Protein AF-W2QH63-F1 (afdb_monomer)

Organism: Phytophthora nicotianae (strain INRA-310) (NCBI:txid761204)

Mean predicted aligned error: 14.18 Å

Sequence (425 aa):
MLLPLRHLMSFSVRSFEAPLAVEQVSVCLSSRFNRHVHPDPSIEQQKAKNWEELKRQTPRLFNATKFRLHGLVEDHRSSSLQMNWGLTDYASYLGTCCSSLAPQLLEDGEKLHSDRFAFLSRKVGVAAVLETKDGHVALIKRSKSVGLYQDLYDTPGGHPEPSNIHLTEDNMQTLEDKGNELKRTQLEDAAKQEFFQSIVNEVHEEVNLAPQQQQPPMLMGVVLQTDSCTPSFSFHIKTECSARELRDLYRAGPSDNIGLVTYQLEHGSIRMEKNAAFVEEIYKAVKASQEFRNFFQGKKVVIVLDNAPAHRQTEDRVTEHEDMELLRLGPYSPMCNPIEGCFSVLKANIKRHLAIYREEICDRSRQLDNNGDVMTLAGRQMRVLERAAKAEMKCMTSVLVSRMELHCSKAVNAAAEGIAMVYGK

Solvent-accessible surface area (backbone atoms only — not comparable to full-atom values): 23540 Å² total; per-residue (Å²): 102,70,53,58,69,77,59,66,69,38,66,48,77,49,72,50,99,58,67,34,48,72,89,34,48,46,41,46,74,38,54,86,33,30,53,48,80,65,90,57,63,68,59,56,52,49,26,50,52,45,45,55,52,48,32,72,78,36,78,84,61,75,78,48,65,26,36,8,59,61,49,77,47,75,40,82,89,77,61,31,38,40,36,34,29,16,53,36,34,50,54,46,27,48,37,21,48,41,18,74,52,30,70,58,40,34,54,48,11,36,75,75,67,75,31,45,57,39,49,35,25,25,42,46,30,34,32,34,52,37,32,25,65,74,77,44,72,58,70,43,76,39,52,80,87,49,97,68,70,51,71,36,78,41,52,40,47,50,61,43,49,38,69,82,70,72,55,46,73,74,59,38,66,49,38,84,42,92,89,26,59,67,60,35,54,53,50,22,50,43,51,43,49,40,54,62,48,38,47,48,48,30,36,22,75,72,38,34,44,56,65,92,54,45,46,81,61,26,40,38,32,35,38,24,37,29,97,56,47,30,36,32,34,33,26,41,27,44,26,84,43,37,68,66,55,44,53,52,31,40,71,68,43,57,85,82,46,82,55,89,73,84,86,83,89,76,88,79,82,78,43,40,71,57,44,19,53,48,52,53,50,51,52,53,52,49,68,66,31,67,64,37,59,75,76,43,68,94,56,68,49,74,47,79,38,67,83,50,81,35,51,53,68,34,82,82,61,38,85,89,50,100,50,52,46,83,44,74,54,66,85,94,45,63,59,55,36,34,64,55,55,49,48,52,55,47,51,52,47,31,53,54,49,48,60,74,45,42,66,71,64,65,56,79,73,93,47,62,45,100,85,68,45,79,54,50,71,67,59,52,47,46,52,56,49,50,50,29,50,64,69,39,50,77,69,69,37,33,62,51,49,52,55,24,42,65,55,14,49,57,45,46,51,32,54,75,71,71,46,92,81,84,81,89,130

Structure (mmCIF, N/CA/C/O backbone):
data_AF-W2QH63-F1
#
_entry.id   AF-W2QH63-F1
#
loop_
_atom_site.group_PDB
_atom_site.id
_atom_site.type_symbol
_atom_site.label_atom_id
_atom_site.label_alt_id
_atom_site.label_comp_id
_atom_site.label_asym_id
_atom_site.label_entity_id
_atom_site.lab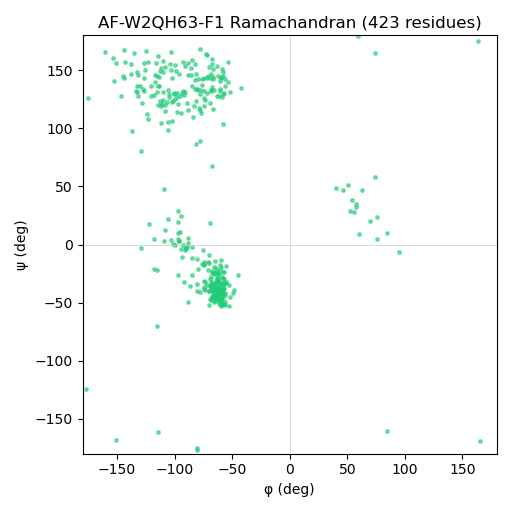el_seq_id
_atom_site.pdbx_PDB_ins_code
_atom_site.Cartn_x
_atom_site.Cartn_y
_atom_site.Cartn_z
_atom_site.occupancy
_atom_site.B_iso_or_equiv
_atom_site.auth_seq_id
_atom_site.auth_comp_id
_atom_site.auth_asym_id
_atom_site.auth_atom_id
_atom_site.pdbx_PDB_model_num
ATOM 1 N N . MET A 1 1 ? -8.037 1.849 -22.711 1.00 57.31 1 MET A N 1
ATOM 2 C CA . MET A 1 1 ? -9.203 1.411 -21.906 1.00 57.31 1 MET A CA 1
ATOM 3 C C . MET A 1 1 ? -8.758 0.215 -21.065 1.00 57.31 1 MET A C 1
ATOM 5 O O . MET A 1 1 ? -8.019 -0.609 -21.597 1.00 57.31 1 MET A O 1
ATOM 9 N N . LEU A 1 2 ? -9.095 0.166 -19.768 1.00 64.88 2 LEU A N 1
ATOM 10 C CA . LEU A 1 2 ? -8.706 -0.950 -18.889 1.00 64.88 2 LEU A CA 1
ATOM 11 C C . LEU A 1 2 ? -9.409 -2.250 -19.311 1.00 64.88 2 LEU A C 1
ATOM 13 O O . LEU A 1 2 ? -10.512 -2.209 -19.861 1.00 64.88 2 LEU A O 1
ATOM 17 N N . LEU A 1 3 ? -8.769 -3.393 -19.058 1.00 61.03 3 LEU A N 1
ATOM 18 C CA . LEU A 1 3 ? -9.342 -4.708 -19.338 1.00 61.03 3 LEU A CA 1
ATOM 19 C C . LEU A 1 3 ? -10.654 -4.920 -18.554 1.00 61.03 3 LEU A C 1
ATOM 21 O O . LEU A 1 3 ? -10.755 -4.512 -17.395 1.00 61.03 3 LEU A O 1
ATOM 25 N N . PRO A 1 4 ? -11.661 -5.594 -19.144 1.00 63.75 4 PRO A N 1
ATOM 26 C CA . PRO A 1 4 ? -12.870 -5.978 -18.422 1.00 63.75 4 PRO A CA 1
ATOM 27 C C . PRO A 1 4 ? -12.532 -6.854 -17.209 1.00 63.75 4 PRO A C 1
ATOM 29 O O . PRO A 1 4 ? -11.658 -7.715 -17.311 1.00 63.75 4 PRO A O 1
ATOM 32 N N . LEU A 1 5 ? -13.285 -6.719 -16.110 1.00 60.56 5 LEU A N 1
ATOM 33 C CA . LEU A 1 5 ? -13.032 -7.422 -14.839 1.00 60.56 5 LEU A CA 1
ATOM 34 C C . LEU A 1 5 ? -12.799 -8.934 -15.012 1.00 60.56 5 LEU A C 1
ATOM 36 O O . LEU A 1 5 ? -11.893 -9.484 -14.402 1.00 60.56 5 LEU A O 1
ATOM 40 N N . ARG A 1 6 ? -13.545 -9.595 -15.909 1.00 56.44 6 ARG A N 1
ATOM 41 C CA . ARG A 1 6 ? -13.381 -11.030 -16.215 1.00 56.44 6 ARG A CA 1
ATOM 42 C C . ARG A 1 6 ? -11.974 -11.420 -16.692 1.00 56.44 6 ARG A C 1
ATOM 44 O O . ARG A 1 6 ? -11.531 -12.517 -16.394 1.00 56.44 6 ARG A O 1
ATOM 51 N N . HIS A 1 7 ? -11.287 -10.540 -17.423 1.00 61.72 7 HIS A N 1
ATOM 52 C CA . HIS A 1 7 ? -9.925 -10.786 -17.913 1.00 61.72 7 HIS A CA 1
ATOM 53 C C . HIS A 1 7 ? -8.873 -10.427 -16.866 1.00 61.72 7 HIS A C 1
ATOM 55 O O . HIS A 1 7 ? -7.797 -11.003 -16.865 1.00 61.72 7 HIS A O 1
ATOM 61 N N . LEU A 1 8 ? -9.192 -9.507 -15.953 1.00 69.75 8 LEU A N 1
ATOM 62 C CA . LEU A 1 8 ? -8.334 -9.192 -14.812 1.00 69.75 8 LEU A CA 1
ATOM 63 C C . LEU A 1 8 ? -8.364 -10.287 -13.726 1.00 69.75 8 LEU A C 1
ATOM 65 O O . LEU A 1 8 ? -7.507 -10.303 -12.852 1.00 69.75 8 LEU A O 1
ATOM 69 N N . MET A 1 9 ? -9.344 -11.195 -13.777 1.00 74.44 9 MET A N 1
ATOM 70 C CA . MET A 1 9 ? -9.514 -12.309 -12.835 1.00 74.44 9 MET A CA 1
ATOM 71 C C . MET A 1 9 ? -8.806 -13.605 -13.259 1.00 74.44 9 MET A C 1
ATOM 73 O O . MET A 1 9 ? -8.849 -14.573 -12.504 1.00 74.44 9 MET A O 1
ATOM 77 N N . SER A 1 10 ? -8.191 -13.680 -14.448 1.00 84.94 10 SER A N 1
ATOM 78 C CA . SER A 1 10 ? -7.403 -14.863 -14.813 1.00 84.94 10 SER A CA 1
ATOM 79 C C . SER A 1 10 ? -6.053 -14.843 -14.101 1.00 84.94 10 SER A C 1
ATOM 81 O O . SER A 1 10 ? -5.447 -13.787 -13.916 1.00 84.94 10 SER A O 1
ATOM 83 N N . PHE A 1 11 ? -5.575 -16.012 -13.685 1.00 90.81 11 PHE A N 1
ATOM 84 C CA . PHE A 1 11 ? -4.272 -16.157 -13.050 1.00 90.81 11 PHE A CA 1
ATOM 85 C C . PHE A 1 11 ? -3.713 -17.563 -13.263 1.00 90.81 11 PHE A C 1
ATOM 87 O O . PHE A 1 11 ? -4.452 -18.511 -13.531 1.00 90.81 11 PHE A O 1
ATOM 94 N N . SER A 1 12 ? -2.403 -17.695 -13.097 1.00 93.81 12 SER A N 1
ATOM 95 C CA . SER A 1 12 ? -1.728 -18.972 -12.882 1.00 93.81 12 SER A CA 1
ATOM 96 C C . SER A 1 12 ? -0.945 -18.926 -11.573 1.00 93.81 12 SER A C 1
ATOM 98 O O . SER A 1 12 ? -0.628 -17.852 -11.060 1.00 93.81 12 SER A O 1
ATOM 100 N N . VAL A 1 13 ? -0.669 -20.092 -10.997 1.00 94.12 13 VAL A N 1
ATOM 101 C CA . VAL A 1 13 ? 0.079 -20.214 -9.742 1.00 94.12 13 VAL A CA 1
ATOM 102 C C . VAL A 1 13 ? 1.353 -20.991 -10.022 1.00 94.12 13 VAL A C 1
ATOM 104 O O . VAL A 1 13 ? 1.304 -22.075 -10.602 1.00 94.12 13 VAL A O 1
ATOM 107 N N . ARG A 1 14 ? 2.487 -20.440 -9.594 1.00 93.94 14 ARG A N 1
ATOM 108 C CA . ARG A 1 14 ? 3.767 -21.143 -9.522 1.00 93.94 14 ARG A CA 1
ATOM 109 C C . ARG A 1 14 ? 4.118 -21.317 -8.050 1.00 93.94 14 ARG A C 1
ATOM 111 O O . ARG A 1 14 ? 4.493 -20.351 -7.390 1.00 93.94 14 ARG A O 1
ATOM 118 N N . SER A 1 15 ? 3.949 -22.533 -7.547 1.00 92.06 15 SER A N 1
ATOM 119 C CA . SER A 1 15 ? 4.375 -22.919 -6.200 1.00 92.06 15 SER A CA 1
ATOM 120 C C . SER A 1 15 ? 5.860 -23.259 -6.200 1.00 92.06 15 SER A C 1
ATOM 122 O O . SER A 1 15 ? 6.338 -23.878 -7.150 1.00 92.06 15 SER A O 1
ATOM 124 N N . PHE A 1 16 ? 6.565 -22.877 -5.139 1.00 91.88 16 PHE A N 1
ATOM 125 C CA . PHE A 1 16 ? 7.923 -23.357 -4.892 1.00 91.88 16 PHE A CA 1
ATOM 126 C C . PHE A 1 16 ? 7.871 -24.736 -4.222 1.00 91.88 16 PHE A C 1
ATOM 128 O O . PHE A 1 16 ? 6.871 -25.085 -3.592 1.00 91.88 16 PHE A O 1
ATOM 135 N N . GLU A 1 17 ? 8.927 -25.539 -4.379 1.00 86.75 17 GLU A N 1
ATOM 136 C CA . GLU A 1 17 ? 8.980 -26.913 -3.843 1.00 86.75 17 GLU A CA 1
ATOM 137 C C . GLU A 1 17 ? 8.809 -26.959 -2.319 1.00 86.75 17 GLU A C 1
ATOM 139 O O . GLU A 1 17 ? 8.189 -27.877 -1.782 1.00 86.75 17 GLU A O 1
ATOM 144 N N . ALA A 1 18 ? 9.329 -25.943 -1.633 1.00 90.81 18 ALA A N 1
ATOM 145 C CA . ALA A 1 18 ? 9.141 -25.707 -0.214 1.00 90.81 18 ALA A CA 1
ATOM 146 C C . ALA A 1 18 ? 9.033 -24.196 0.057 1.00 90.81 18 ALA A C 1
ATOM 148 O O . ALA A 1 18 ? 9.535 -23.399 -0.742 1.00 90.81 18 ALA A O 1
ATOM 149 N N . PRO A 1 19 ? 8.412 -23.783 1.177 1.00 95.50 19 PRO A N 1
ATOM 150 C CA . PRO A 1 19 ? 8.409 -22.384 1.585 1.00 95.50 19 PRO A CA 1
ATOM 151 C C . PRO A 1 19 ? 9.841 -21.887 1.824 1.00 95.50 19 PRO A C 1
ATOM 153 O O . PRO A 1 19 ? 10.612 -22.550 2.519 1.00 95.50 19 PRO A O 1
ATOM 156 N N . LEU A 1 20 ? 10.189 -20.725 1.272 1.00 97.62 20 LEU A N 1
ATOM 157 C CA . LEU A 1 20 ? 11.535 -20.154 1.346 1.00 97.62 20 LEU A CA 1
ATOM 158 C C . LEU A 1 20 ? 11.611 -19.059 2.416 1.00 97.62 20 LEU A C 1
ATOM 160 O O . LEU A 1 20 ? 10.785 -18.143 2.433 1.00 97.62 20 LEU A O 1
ATOM 164 N N . ALA A 1 21 ? 12.614 -19.140 3.289 1.00 97.56 21 ALA A N 1
ATOM 165 C CA . ALA A 1 21 ? 12.958 -18.064 4.216 1.00 97.56 21 ALA A CA 1
ATOM 166 C C . ALA A 1 21 ? 13.748 -16.948 3.506 1.00 97.56 21 ALA A C 1
ATOM 168 O O . ALA A 1 21 ? 14.223 -17.121 2.380 1.00 97.56 21 ALA A O 1
ATOM 169 N N . VAL A 1 22 ? 13.922 -15.804 4.172 1.00 97.06 22 VAL A N 1
ATOM 170 C CA . VAL A 1 22 ? 14.623 -14.639 3.602 1.00 97.06 22 VAL A CA 1
ATOM 171 C C . VAL A 1 22 ? 16.062 -14.960 3.188 1.00 97.06 22 VAL A C 1
ATOM 173 O O . VAL A 1 22 ? 16.545 -14.446 2.185 1.00 97.06 22 VAL A O 1
ATOM 176 N N . GLU A 1 23 ? 16.745 -15.858 3.895 1.00 96.88 23 GLU A N 1
ATOM 177 C CA . GLU A 1 23 ? 18.127 -16.262 3.611 1.00 96.88 23 GLU A CA 1
ATOM 178 C C . GLU A 1 23 ? 18.255 -17.103 2.334 1.00 96.88 23 GLU A C 1
ATOM 180 O O . GLU A 1 23 ? 19.333 -17.173 1.746 1.00 96.88 23 GLU A O 1
ATOM 185 N N . GLN A 1 24 ? 17.161 -17.732 1.898 1.00 97.56 24 GLN A N 1
ATOM 186 C CA . GLN A 1 24 ? 17.102 -18.560 0.691 1.00 97.56 24 GLN A CA 1
ATOM 187 C C . GLN A 1 24 ? 16.742 -17.749 -0.557 1.00 97.56 24 GLN A C 1
ATOM 189 O O . GLN A 1 24 ? 16.684 -18.300 -1.656 1.00 97.56 24 GLN A O 1
ATOM 194 N N . VAL A 1 25 ? 16.483 -16.450 -0.408 1.00 98.12 25 VAL A N 1
ATOM 195 C CA . VAL A 1 25 ? 16.089 -15.571 -1.505 1.00 98.12 25 VAL A CA 1
ATOM 196 C C . VAL A 1 25 ? 17.175 -14.531 -1.751 1.00 98.12 25 VAL A C 1
ATOM 198 O O . VAL A 1 25 ? 17.704 -13.924 -0.824 1.00 98.12 25 VAL A O 1
ATOM 201 N N . SER A 1 26 ? 17.499 -14.288 -3.015 1.00 98.19 26 SER A N 1
ATOM 202 C CA . SER A 1 26 ? 18.376 -13.200 -3.442 1.00 98.19 26 SER A CA 1
ATOM 203 C C . SER A 1 26 ? 17.682 -12.332 -4.488 1.00 98.19 26 SER A C 1
ATOM 205 O O . SER A 1 26 ? 16.827 -12.790 -5.249 1.00 98.19 26 SER A O 1
ATOM 207 N N . VAL A 1 27 ? 18.040 -11.051 -4.518 1.00 98.56 27 VAL A N 1
ATOM 208 C CA . VAL A 1 27 ? 17.563 -10.097 -5.521 1.00 98.56 27 VAL A CA 1
ATOM 209 C C . VAL A 1 27 ? 18.759 -9.641 -6.340 1.00 98.56 27 VAL A C 1
ATOM 211 O O . VAL A 1 27 ? 19.775 -9.262 -5.773 1.00 98.56 27 VAL A O 1
ATOM 214 N N . CYS A 1 28 ? 18.638 -9.674 -7.664 1.00 98.31 28 CYS A N 1
ATOM 215 C CA . CYS A 1 28 ? 19.602 -9.072 -8.575 1.00 98.31 28 CYS A CA 1
ATOM 216 C C . CYS A 1 28 ? 18.983 -7.822 -9.201 1.00 98.31 28 CYS A C 1
ATOM 218 O O . CYS A 1 28 ? 17.948 -7.913 -9.867 1.00 98.31 28 CYS A O 1
ATOM 220 N N . LEU A 1 29 ? 19.606 -6.664 -8.984 1.00 98.31 29 LEU A N 1
ATOM 221 C CA . LEU A 1 29 ? 19.121 -5.377 -9.479 1.00 98.31 29 LEU A CA 1
ATOM 222 C C . LEU A 1 29 ? 19.889 -4.958 -10.731 1.00 98.31 29 LEU A C 1
ATOM 224 O O . LEU A 1 29 ? 21.117 -4.898 -10.734 1.00 98.31 29 LEU A O 1
ATOM 228 N N . SER A 1 30 ? 19.163 -4.600 -11.788 1.00 97.56 30 SER A N 1
ATOM 229 C CA . SER A 1 30 ? 19.766 -4.044 -13.001 1.00 97.56 30 SER A CA 1
ATOM 230 C C . SER A 1 30 ? 18.794 -3.134 -13.738 1.00 97.56 30 SER A C 1
ATOM 232 O O . SER A 1 30 ? 17.620 -3.465 -13.897 1.00 97.56 30 SER A O 1
ATOM 234 N N . SER A 1 31 ? 19.295 -2.026 -14.284 1.00 96.50 31 SER A N 1
ATOM 235 C CA . SER A 1 31 ? 18.529 -1.178 -15.208 1.00 96.50 31 SER A CA 1
ATOM 236 C C . SER A 1 31 ? 18.148 -1.922 -16.495 1.00 96.50 31 SER A C 1
ATOM 238 O O . SER A 1 31 ? 17.130 -1.609 -17.111 1.00 96.50 31 SER A O 1
ATOM 240 N N . ARG A 1 32 ? 18.899 -2.970 -16.871 1.00 95.81 32 ARG A N 1
ATOM 241 C CA . ARG A 1 32 ? 18.575 -3.862 -18.001 1.00 95.81 32 ARG A CA 1
ATOM 242 C C . ARG A 1 32 ? 17.303 -4.675 -17.767 1.00 95.81 32 ARG A C 1
ATOM 244 O O . ARG A 1 32 ? 16.704 -5.164 -18.715 1.00 95.81 32 ARG A O 1
ATOM 251 N N . PHE A 1 33 ? 16.881 -4.804 -16.511 1.00 97.50 33 PHE A N 1
ATOM 252 C CA . PHE A 1 33 ? 15.634 -5.454 -16.122 1.00 97.50 33 PHE A CA 1
ATOM 253 C C . PHE A 1 33 ? 14.447 -4.480 -16.105 1.00 97.50 33 PHE A C 1
ATOM 255 O O . PHE A 1 33 ? 13.346 -4.868 -15.706 1.00 97.50 33 PHE A O 1
ATOM 262 N N . ASN A 1 34 ? 14.621 -3.227 -16.536 1.00 97.50 34 ASN A N 1
ATOM 263 C CA . ASN A 1 34 ? 13.514 -2.290 -16.710 1.00 97.50 34 ASN A CA 1
ATOM 264 C C . ASN A 1 34 ? 12.666 -2.666 -17.932 1.00 97.50 34 ASN A C 1
ATOM 266 O O . ASN A 1 34 ? 13.049 -3.457 -18.792 1.00 97.50 34 ASN A O 1
ATOM 270 N N . ARG A 1 35 ? 11.466 -2.093 -18.000 1.00 96.75 35 ARG A N 1
ATOM 271 C CA . ARG A 1 35 ? 10.595 -2.224 -19.170 1.00 96.75 35 ARG A CA 1
ATOM 272 C C . ARG A 1 35 ? 11.209 -1.473 -20.355 1.00 96.75 35 ARG A C 1
ATOM 274 O O . ARG A 1 35 ? 11.546 -0.298 -20.219 1.00 96.75 35 ARG A O 1
ATOM 281 N N . HIS A 1 36 ? 11.251 -2.099 -21.525 1.00 97.12 36 HIS A N 1
ATOM 282 C CA . HIS A 1 36 ? 11.633 -1.428 -22.764 1.00 97.12 36 HIS A CA 1
ATOM 283 C C . HIS A 1 36 ? 10.545 -0.446 -23.220 1.00 97.12 36 HIS A C 1
ATOM 285 O O . HIS A 1 36 ? 9.345 -0.684 -23.051 1.00 97.12 36 HIS A O 1
ATOM 291 N N . VAL A 1 37 ? 10.967 0.667 -23.818 1.00 96.25 37 VAL A N 1
ATOM 292 C CA . VAL A 1 37 ? 10.066 1.578 -24.532 1.00 96.25 37 VAL A CA 1
ATOM 293 C C . VAL A 1 37 ? 9.690 0.926 -25.857 1.00 96.25 37 VAL A C 1
ATOM 295 O O . VAL A 1 37 ? 10.562 0.428 -26.568 1.00 96.25 37 VAL A O 1
ATOM 298 N N . HIS A 1 38 ? 8.399 0.909 -26.183 1.00 97.00 38 HIS A N 1
ATOM 299 C CA . HIS A 1 38 ? 7.949 0.309 -27.434 1.00 97.00 38 HIS A CA 1
ATOM 300 C C . HIS A 1 38 ? 8.445 1.128 -28.647 1.00 97.00 38 HIS A C 1
ATOM 302 O O . HIS A 1 38 ? 8.341 2.357 -28.612 1.00 97.00 38 HIS A O 1
ATOM 308 N N . PRO A 1 39 ? 8.961 0.498 -29.723 1.00 96.62 39 PRO A N 1
ATOM 309 C CA . PRO A 1 39 ? 9.510 1.227 -30.871 1.00 96.62 39 PRO A CA 1
ATOM 310 C C . PRO A 1 39 ? 8.453 1.983 -31.684 1.00 96.62 39 PRO A C 1
ATOM 312 O O . PRO A 1 39 ? 8.779 3.003 -32.283 1.00 96.62 39 PRO A O 1
ATOM 315 N N . ASP A 1 40 ? 7.197 1.520 -31.696 1.00 96.00 40 ASP A N 1
ATOM 316 C CA . ASP A 1 40 ? 6.067 2.313 -32.202 1.00 96.00 40 ASP A CA 1
ATOM 317 C C . ASP A 1 40 ? 5.651 3.373 -31.158 1.00 96.00 40 ASP A C 1
ATOM 319 O O . ASP A 1 40 ? 5.102 3.004 -30.110 1.00 96.00 40 ASP A O 1
ATOM 323 N N . PRO A 1 41 ? 5.836 4.683 -31.435 1.00 95.44 41 PRO A N 1
ATOM 324 C CA . PRO A 1 41 ? 5.481 5.754 -30.506 1.00 95.44 41 PRO A CA 1
ATOM 325 C C . PRO A 1 41 ? 3.982 5.824 -30.193 1.00 95.44 41 PRO A C 1
ATOM 327 O O . PRO A 1 41 ? 3.600 6.375 -29.157 1.00 95.44 41 PRO A O 1
ATOM 330 N N . SER A 1 42 ? 3.121 5.286 -31.064 1.00 94.81 42 SER A N 1
ATOM 331 C CA . SER A 1 42 ? 1.668 5.300 -30.873 1.00 94.81 42 SER A CA 1
ATOM 332 C C . SER A 1 42 ? 1.251 4.543 -29.605 1.00 94.81 42 SER A C 1
ATOM 334 O O . SER A 1 42 ? 0.342 4.976 -28.890 1.00 94.81 42 SER A O 1
ATOM 336 N N . ILE A 1 43 ? 1.984 3.479 -29.260 1.00 93.62 43 ILE A N 1
ATOM 337 C CA . ILE A 1 43 ? 1.769 2.654 -28.068 1.00 93.62 43 ILE A CA 1
ATOM 338 C C . ILE A 1 43 ? 2.030 3.455 -26.789 1.00 93.62 43 ILE A C 1
ATOM 340 O O . ILE A 1 43 ? 1.187 3.492 -25.888 1.00 93.62 43 ILE A O 1
ATOM 344 N N . GLU A 1 44 ? 3.164 4.1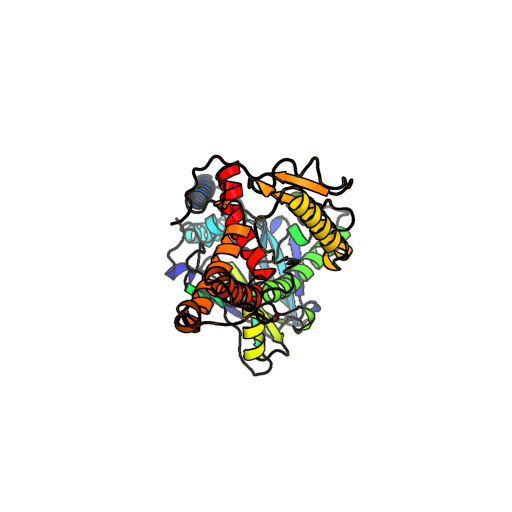53 -26.709 1.00 94.50 44 GLU A N 1
ATOM 345 C CA . GLU A 1 44 ? 3.517 4.962 -25.535 1.00 94.50 44 GLU A CA 1
ATOM 346 C C . GLU A 1 44 ? 2.611 6.195 -25.405 1.00 94.50 44 GLU A C 1
ATOM 348 O O . GLU A 1 44 ? 2.196 6.554 -24.299 1.00 94.50 44 GLU A O 1
ATOM 353 N N . GLN A 1 45 ? 2.208 6.797 -26.528 1.00 94.19 45 GLN A N 1
ATOM 354 C CA . GLN A 1 45 ? 1.204 7.862 -26.534 1.00 94.19 45 GLN A CA 1
ATOM 355 C C . GLN A 1 45 ? -0.152 7.361 -26.028 1.00 94.19 45 GLN A C 1
ATOM 357 O O . GLN A 1 45 ? -0.809 8.047 -25.243 1.00 94.19 45 GLN A O 1
ATOM 362 N N . GLN A 1 46 ? -0.583 6.166 -26.437 1.00 91.88 46 GLN A N 1
ATOM 363 C CA . GLN A 1 46 ? -1.831 5.575 -25.961 1.00 91.88 46 GLN A CA 1
ATOM 364 C C . GLN A 1 46 ? -1.767 5.248 -24.463 1.00 91.88 46 GLN A C 1
ATOM 366 O O . GLN A 1 46 ? -2.742 5.482 -23.743 1.00 91.88 46 GLN A O 1
ATOM 371 N N . LYS A 1 47 ? -0.617 4.768 -23.975 1.00 91.38 47 LYS A N 1
ATOM 372 C CA . LYS A 1 47 ? -0.343 4.562 -22.546 1.00 91.38 47 LYS A CA 1
ATOM 373 C C . LYS A 1 47 ? -0.508 5.866 -21.758 1.00 91.38 47 LYS A C 1
ATOM 375 O O . LYS A 1 47 ? -1.266 5.898 -20.789 1.00 91.38 47 LYS A O 1
ATOM 380 N N . ALA A 1 48 ? 0.129 6.948 -22.212 1.00 92.19 48 ALA A N 1
ATOM 381 C CA . ALA A 1 48 ? 0.033 8.266 -21.584 1.00 92.19 48 ALA A CA 1
ATOM 382 C C . ALA A 1 48 ? -1.407 8.810 -21.602 1.00 92.19 48 ALA A C 1
ATOM 384 O O . ALA A 1 48 ? -1.915 9.253 -20.574 1.00 92.19 48 ALA A O 1
ATOM 385 N N . LYS A 1 49 ? -2.116 8.694 -22.734 1.00 91.25 49 LYS A N 1
ATOM 386 C CA . LYS A 1 49 ? -3.531 9.094 -22.844 1.00 91.25 49 LYS A CA 1
ATOM 387 C C . LYS A 1 49 ? -4.431 8.333 -21.868 1.00 91.25 49 LYS A C 1
ATOM 389 O O . LYS A 1 49 ? -5.288 8.949 -21.239 1.00 91.25 49 LYS A O 1
ATOM 394 N N . ASN A 1 50 ? -4.235 7.018 -21.721 1.00 87.69 50 ASN A N 1
ATOM 395 C CA . ASN A 1 50 ? -4.995 6.203 -20.768 1.00 87.69 50 ASN A CA 1
ATOM 396 C C . ASN A 1 50 ? -4.770 6.676 -19.322 1.00 87.69 50 ASN A C 1
ATOM 398 O O . ASN A 1 50 ? -5.721 6.741 -18.547 1.00 87.69 50 ASN A O 1
ATOM 402 N N . TRP A 1 51 ? -3.530 7.017 -18.967 1.00 88.56 51 TRP A N 1
ATOM 403 C CA . TRP A 1 51 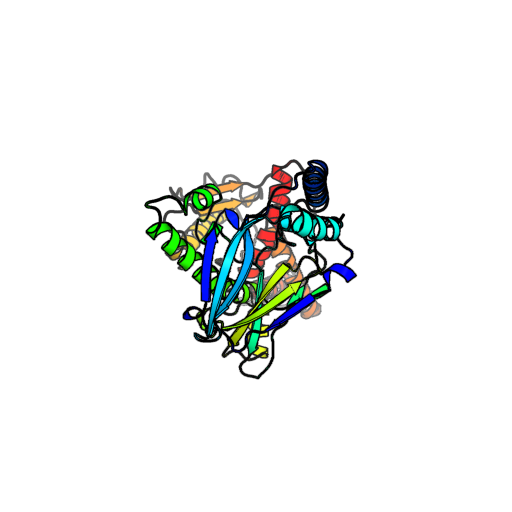? -3.185 7.528 -17.641 1.00 88.56 51 TRP A CA 1
ATOM 404 C C . TRP A 1 51 ? -3.817 8.895 -17.353 1.00 88.56 51 TRP A C 1
ATOM 406 O O . TRP A 1 51 ? -4.411 9.081 -16.292 1.00 88.56 51 TRP A O 1
ATOM 416 N N . GLU A 1 52 ? -3.766 9.829 -18.306 1.00 90.25 52 GLU A N 1
ATOM 417 C CA . GLU A 1 52 ? -4.414 11.138 -18.147 1.00 90.25 52 GLU A CA 1
ATOM 418 C C . GLU A 1 52 ? -5.942 11.027 -18.032 1.00 90.25 52 GLU A C 1
ATOM 420 O O . GLU A 1 52 ? -6.560 11.755 -17.257 1.00 90.25 52 GLU A O 1
ATOM 425 N N . GLU A 1 53 ? -6.567 10.098 -18.761 1.00 88.00 53 GLU A N 1
ATOM 426 C CA . GLU A 1 53 ? -8.002 9.823 -18.622 1.00 88.00 53 GLU A CA 1
ATOM 427 C C . GLU A 1 53 ? -8.340 9.249 -17.240 1.00 88.00 53 GLU A C 1
ATOM 429 O O . GLU A 1 53 ? -9.274 9.713 -16.590 1.00 88.00 53 GLU A O 1
ATOM 434 N N . LEU A 1 54 ? -7.544 8.299 -16.741 1.00 82.12 54 LEU A N 1
ATOM 435 C CA . LEU A 1 54 ? -7.731 7.732 -15.404 1.00 82.12 54 LEU A CA 1
ATOM 436 C C . LEU A 1 54 ? -7.561 8.776 -14.297 1.00 82.12 54 LEU A C 1
ATOM 438 O O . LEU A 1 54 ? -8.358 8.788 -13.361 1.00 82.12 54 LEU A O 1
ATOM 442 N N . LYS A 1 55 ? -6.583 9.683 -14.418 1.00 81.25 55 LYS A N 1
ATOM 443 C CA . LYS A 1 55 ? -6.421 10.812 -13.490 1.00 81.25 55 LYS A CA 1
ATOM 444 C C . LYS A 1 55 ? -7.624 11.755 -13.499 1.00 81.25 55 LYS A C 1
ATOM 446 O O . LYS A 1 55 ? -8.062 12.172 -12.432 1.00 81.25 55 LYS A O 1
ATOM 451 N N . ARG A 1 56 ? -8.206 12.050 -14.671 1.00 83.69 56 ARG A N 1
ATOM 452 C CA . ARG A 1 56 ? -9.442 12.853 -14.756 1.00 83.69 56 ARG A CA 1
ATOM 453 C C . ARG A 1 56 ? -10.615 12.182 -14.045 1.00 83.69 56 ARG A C 1
ATOM 455 O O . ARG A 1 56 ? -11.369 12.852 -13.349 1.00 83.69 56 ARG A O 1
ATOM 462 N N . GLN A 1 57 ? -10.767 10.870 -14.215 1.00 80.62 57 GLN A N 1
ATOM 463 C CA . GLN A 1 57 ? -11.851 10.105 -13.590 1.00 80.62 57 GLN A CA 1
ATOM 464 C C . GLN A 1 57 ? -11.622 9.875 -12.090 1.00 80.62 57 GLN A C 1
ATOM 466 O O . GLN A 1 57 ? -12.576 9.797 -11.318 1.00 80.62 57 GLN A O 1
ATOM 471 N N . THR A 1 58 ? -10.360 9.772 -11.672 1.00 70.56 58 THR A N 1
ATOM 472 C CA . THR A 1 58 ? -9.949 9.501 -10.291 1.00 70.56 58 THR A CA 1
ATOM 473 C C . THR A 1 58 ? -8.907 10.534 -9.842 1.00 70.56 58 THR A C 1
ATOM 475 O O . THR A 1 58 ? -7.719 10.221 -9.814 1.00 70.56 58 THR A O 1
ATOM 478 N N . PRO A 1 59 ? -9.310 11.752 -9.426 1.00 70.81 59 PRO A N 1
ATOM 479 C CA . PRO A 1 59 ? -8.373 12.841 -9.106 1.00 70.81 59 PRO A CA 1
ATOM 480 C C . PRO A 1 59 ? -7.379 12.550 -7.970 1.00 70.81 59 PRO A C 1
ATOM 482 O O . PRO A 1 59 ? -6.370 13.228 -7.843 1.00 70.81 59 PRO A O 1
ATOM 485 N N . ARG A 1 60 ? -7.643 11.531 -7.137 1.00 65.44 60 ARG A N 1
ATOM 486 C CA . ARG A 1 60 ? -6.729 11.083 -6.065 1.00 65.44 60 ARG A CA 1
ATOM 487 C C . ARG A 1 60 ? -5.651 10.105 -6.543 1.00 65.44 60 ARG A C 1
ATOM 489 O O . ARG A 1 60 ? -4.860 9.634 -5.733 1.00 65.44 60 ARG A O 1
ATOM 496 N N . LEU A 1 61 ? -5.671 9.727 -7.818 1.00 69.25 61 LEU A N 1
ATOM 497 C CA . LEU A 1 61 ? -4.721 8.794 -8.403 1.00 69.25 61 LEU A CA 1
ATOM 498 C C . LEU A 1 61 ? -3.372 9.491 -8.597 1.00 69.25 61 LEU A C 1
ATOM 500 O O . LEU A 1 61 ? -3.272 10.445 -9.365 1.00 69.25 61 LEU A O 1
ATOM 504 N N . PHE A 1 62 ? -2.329 8.987 -7.946 1.00 76.62 62 PHE A N 1
ATOM 505 C CA . PHE A 1 62 ? -0.956 9.445 -8.142 1.00 76.62 62 PHE A CA 1
ATOM 506 C C . PHE A 1 62 ? -0.091 8.318 -8.713 1.00 76.62 62 PHE A C 1
ATOM 508 O O . PHE A 1 62 ? -0.425 7.137 -8.595 1.00 76.62 62 PHE A O 1
ATOM 515 N N . ASN A 1 63 ? 0.995 8.688 -9.393 1.00 85.56 63 ASN A N 1
ATOM 516 C CA . ASN A 1 63 ? 1.977 7.716 -9.864 1.00 85.56 63 ASN A CA 1
ATOM 517 C C . ASN A 1 63 ? 2.991 7.439 -8.753 1.00 85.56 63 ASN A C 1
ATOM 519 O O . ASN A 1 63 ? 3.350 8.350 -8.012 1.00 85.56 63 ASN A O 1
ATOM 523 N N . ALA A 1 64 ? 3.481 6.208 -8.684 1.00 83.06 64 ALA A N 1
ATOM 524 C CA . ALA A 1 64 ? 4.528 5.809 -7.755 1.00 83.06 64 ALA A CA 1
ATOM 525 C C . ALA A 1 64 ? 5.444 4.785 -8.424 1.00 83.06 64 ALA A C 1
ATOM 527 O O . ALA A 1 64 ? 4.969 3.930 -9.183 1.00 83.06 64 ALA A O 1
ATOM 528 N N . THR A 1 65 ? 6.738 4.871 -8.127 1.00 91.62 65 THR A N 1
ATOM 529 C CA . THR A 1 65 ? 7.750 3.911 -8.578 1.00 91.62 65 THR A CA 1
ATOM 530 C C . THR A 1 65 ? 7.512 2.556 -7.918 1.00 91.62 65 THR A C 1
ATOM 532 O O . THR A 1 65 ? 7.128 2.481 -6.753 1.00 91.62 65 THR A O 1
ATOM 535 N N . LYS A 1 66 ? 7.726 1.472 -8.663 1.00 96.88 66 LYS A N 1
ATOM 536 C CA . LYS A 1 66 ? 7.563 0.088 -8.205 1.00 96.88 66 LYS A CA 1
ATOM 537 C C . LYS A 1 66 ? 8.713 -0.776 -8.717 1.00 96.88 66 LYS A C 1
ATOM 539 O O . LYS A 1 66 ? 9.303 -0.472 -9.752 1.00 96.88 66 LYS A O 1
ATOM 544 N N . PHE A 1 67 ? 9.003 -1.877 -8.032 1.00 98.50 67 PHE A N 1
ATOM 545 C CA . PHE A 1 67 ? 9.892 -2.906 -8.574 1.00 98.50 67 PHE A CA 1
ATOM 546 C C . PHE A 1 67 ? 9.219 -3.630 -9.743 1.00 98.50 67 PHE A C 1
ATOM 548 O O . PHE A 1 67 ? 8.012 -3.877 -9.709 1.00 98.50 67 PHE A O 1
ATOM 555 N N . ARG A 1 68 ? 9.991 -3.996 -10.766 1.00 98.50 68 ARG A N 1
ATOM 556 C CA . ARG A 1 68 ? 9.570 -4.818 -11.910 1.00 98.50 68 ARG A CA 1
ATOM 557 C C . ARG A 1 68 ? 10.232 -6.181 -11.830 1.00 98.50 68 ARG A C 1
ATOM 559 O O . ARG A 1 68 ? 11.452 -6.248 -11.746 1.00 98.50 68 ARG A O 1
ATOM 566 N N . LEU A 1 69 ? 9.460 -7.255 -11.974 1.00 98.44 69 LEU A N 1
ATOM 567 C CA . LEU A 1 69 ? 10.032 -8.587 -12.145 1.00 98.44 69 LEU A CA 1
ATOM 568 C C . LEU A 1 69 ? 10.414 -8.819 -13.610 1.00 98.44 69 LEU A C 1
ATOM 570 O O . LEU A 1 69 ? 9.542 -8.853 -14.482 1.00 98.44 69 LEU A O 1
ATOM 574 N N . HIS A 1 70 ? 11.698 -9.051 -13.866 1.00 98.12 70 HIS A N 1
ATOM 575 C CA . HIS A 1 70 ? 12.174 -9.532 -15.161 1.00 98.12 70 HIS A CA 1
ATOM 576 C C . HIS A 1 70 ? 12.156 -11.064 -15.222 1.00 98.12 70 HIS A C 1
ATOM 578 O O . HIS A 1 70 ? 11.562 -11.633 -16.136 1.00 98.12 70 HIS A O 1
ATOM 584 N N . GLY A 1 71 ? 12.713 -11.742 -14.213 1.00 96.56 71 GLY A N 1
ATOM 585 C CA . GLY A 1 71 ? 12.808 -13.204 -14.207 1.00 96.56 71 GLY A CA 1
ATOM 586 C C . GLY A 1 71 ? 13.023 -13.815 -12.825 1.00 96.56 71 GLY A C 1
ATOM 587 O O . GLY A 1 71 ? 13.364 -13.119 -11.871 1.00 96.56 71 GLY A O 1
ATOM 588 N N . LEU A 1 72 ? 12.811 -15.129 -12.748 1.00 96.06 72 LEU A N 1
ATOM 589 C CA . LEU A 1 72 ? 13.007 -15.961 -11.559 1.00 96.06 72 LEU A CA 1
ATOM 590 C C . LEU A 1 72 ? 13.912 -17.137 -11.917 1.00 96.06 72 LEU A C 1
ATOM 592 O O . LEU A 1 72 ? 13.645 -17.820 -12.909 1.00 96.06 72 LEU A O 1
ATOM 596 N N . VAL A 1 73 ? 14.928 -17.386 -11.096 1.00 95.56 73 VAL A N 1
ATOM 597 C CA . VAL A 1 73 ? 15.847 -18.520 -11.236 1.00 95.56 73 VAL A CA 1
ATOM 598 C C . VAL A 1 73 ? 15.817 -19.316 -9.936 1.00 95.56 73 VAL A C 1
ATOM 600 O O . VAL A 1 73 ? 16.233 -18.813 -8.897 1.00 95.56 73 VAL A O 1
ATOM 603 N N . GLU A 1 74 ? 15.293 -20.538 -9.995 1.00 92.56 74 GLU A N 1
ATOM 604 C CA . GLU A 1 74 ? 15.280 -21.474 -8.866 1.00 92.56 74 GLU A CA 1
ATOM 605 C C . GLU A 1 74 ? 16.507 -22.386 -8.953 1.00 92.56 74 GLU A C 1
ATOM 607 O O . GLU A 1 74 ? 16.775 -22.975 -10.003 1.00 92.56 74 GLU A O 1
ATOM 612 N N . ASP A 1 75 ? 17.244 -22.512 -7.851 1.00 91.62 75 ASP A N 1
ATOM 613 C CA . ASP A 1 75 ? 18.266 -23.539 -7.684 1.00 91.62 75 ASP A CA 1
ATOM 614 C C . ASP A 1 75 ? 17.755 -24.622 -6.732 1.00 91.62 75 ASP A C 1
ATOM 616 O O . ASP A 1 75 ? 17.844 -24.517 -5.508 1.00 91.62 75 ASP A O 1
ATOM 620 N N . HIS A 1 76 ? 17.261 -25.707 -7.326 1.00 87.31 76 HIS A N 1
ATOM 621 C CA . HIS A 1 76 ? 16.747 -26.878 -6.615 1.00 87.31 76 HIS A CA 1
ATOM 622 C C . HIS A 1 76 ? 17.794 -27.572 -5.729 1.00 87.31 76 HIS A C 1
ATOM 624 O O . HIS A 1 76 ? 17.433 -28.296 -4.806 1.00 87.31 76 HIS A O 1
ATOM 630 N N . ARG A 1 77 ? 19.100 -27.387 -5.982 1.00 85.69 77 ARG A N 1
ATOM 631 C CA . ARG A 1 77 ? 20.151 -28.034 -5.174 1.00 85.69 77 ARG A CA 1
ATOM 632 C C . ARG A 1 77 ? 20.365 -27.322 -3.850 1.00 85.69 77 ARG A C 1
ATOM 634 O O . ARG A 1 77 ? 20.581 -27.980 -2.837 1.00 85.69 77 ARG A O 1
ATOM 641 N N . SER A 1 78 ? 20.342 -25.993 -3.874 1.00 85.94 78 SER A N 1
ATOM 642 C CA . SER A 1 78 ? 20.484 -25.158 -2.680 1.00 85.94 78 SER A CA 1
ATOM 643 C C . SER A 1 78 ? 19.139 -24.751 -2.074 1.00 85.94 78 SER A C 1
ATOM 645 O O . SER A 1 78 ? 19.124 -24.139 -1.010 1.00 85.94 78 SER A O 1
ATOM 647 N N . SER A 1 79 ? 18.022 -25.117 -2.718 1.00 90.25 79 SER A N 1
ATOM 648 C CA . SER A 1 79 ? 16.671 -24.679 -2.358 1.00 90.25 79 SER A CA 1
ATOM 649 C C . SER A 1 79 ? 16.620 -23.154 -2.216 1.00 90.25 79 SER A C 1
ATOM 651 O O . SER A 1 79 ? 16.229 -22.618 -1.178 1.00 90.25 79 SER A O 1
ATOM 653 N N . SER A 1 80 ? 17.124 -22.457 -3.240 1.00 95.12 80 SER A N 1
ATOM 654 C CA . SER A 1 80 ? 17.229 -20.997 -3.259 1.00 95.12 80 SER A CA 1
ATOM 655 C C . SER A 1 80 ? 16.579 -20.387 -4.496 1.00 95.12 80 SER A C 1
ATOM 657 O O . SER A 1 80 ? 16.409 -21.039 -5.530 1.00 95.12 80 SER A O 1
ATOM 659 N N . LEU A 1 81 ? 16.192 -19.118 -4.379 1.00 97.44 81 LEU A N 1
ATOM 660 C CA . LEU A 1 81 ? 15.518 -18.361 -5.425 1.00 97.44 81 LEU A CA 1
ATOM 661 C C . LEU A 1 81 ? 16.242 -17.040 -5.667 1.00 97.44 81 LEU A C 1
ATOM 663 O O . LEU A 1 81 ? 16.313 -16.198 -4.776 1.00 97.44 81 LEU A O 1
ATOM 667 N N . GLN A 1 82 ? 16.685 -16.815 -6.901 1.00 97.94 82 GLN A N 1
ATOM 668 C CA . GLN A 1 82 ? 17.122 -15.500 -7.353 1.00 97.94 82 GLN A CA 1
ATOM 669 C C . GLN A 1 82 ? 16.002 -14.803 -8.128 1.00 97.94 82 GLN A C 1
ATOM 671 O O . GLN A 1 82 ? 15.433 -15.352 -9.078 1.00 97.94 82 GLN A O 1
ATOM 676 N N . MET A 1 83 ? 15.721 -13.557 -7.755 1.00 98.31 83 MET A N 1
ATOM 677 C CA . MET A 1 83 ? 14.750 -12.696 -8.421 1.00 98.31 83 MET A CA 1
ATOM 678 C C . MET A 1 83 ? 15.458 -11.543 -9.131 1.00 98.31 83 MET A C 1
ATOM 680 O O . MET A 1 83 ? 16.148 -10.744 -8.507 1.00 98.31 83 MET A O 1
ATOM 684 N N . ASN A 1 84 ? 15.269 -11.438 -10.445 1.00 98.50 84 ASN A N 1
ATOM 685 C CA . ASN A 1 84 ? 15.896 -10.399 -11.261 1.00 98.50 84 ASN A CA 1
ATOM 686 C C . ASN A 1 84 ? 14.937 -9.217 -11.402 1.00 98.50 84 ASN A C 1
ATOM 688 O O . ASN A 1 84 ? 13.871 -9.359 -12.017 1.00 98.50 84 ASN A O 1
ATOM 692 N N . TRP A 1 85 ? 15.296 -8.074 -10.819 1.00 98.56 85 TRP A N 1
ATOM 693 C CA . TRP A 1 85 ? 14.420 -6.919 -10.656 1.00 98.56 85 TRP A CA 1
ATOM 694 C C . TRP A 1 85 ? 14.950 -5.653 -11.328 1.00 98.56 85 TRP A C 1
ATOM 696 O O . TRP A 1 85 ? 16.118 -5.289 -11.207 1.00 98.56 85 TRP A O 1
ATOM 706 N N . GLY A 1 86 ? 14.040 -4.952 -11.995 1.00 98.25 86 GLY A N 1
ATOM 707 C CA . GLY A 1 86 ? 14.224 -3.576 -12.441 1.00 98.25 86 GLY A CA 1
ATOM 708 C C . GLY A 1 86 ? 13.256 -2.634 -11.731 1.00 98.25 86 GLY A C 1
ATOM 709 O O . GLY A 1 86 ? 12.633 -2.980 -10.723 1.00 98.25 86 GLY A O 1
ATOM 710 N N . LEU A 1 87 ? 13.066 -1.458 -12.313 1.00 98.00 87 LEU A N 1
ATOM 711 C CA . LEU A 1 87 ? 12.086 -0.459 -11.914 1.00 98.00 87 LEU A CA 1
ATOM 712 C C . LEU A 1 87 ? 10.982 -0.303 -12.964 1.00 98.00 87 LEU A C 1
ATOM 714 O O . LEU A 1 87 ? 11.146 -0.527 -14.167 1.00 98.00 87 LEU A O 1
ATOM 718 N N . THR A 1 88 ? 9.815 0.084 -12.473 1.00 97.75 88 THR A N 1
ATOM 719 C CA . THR A 1 88 ? 8.647 0.493 -13.246 1.00 97.75 88 THR A CA 1
ATOM 720 C C . THR A 1 88 ? 7.835 1.487 -12.416 1.00 97.75 88 THR A C 1
ATOM 722 O O . THR A 1 88 ? 8.293 1.972 -11.384 1.00 97.75 88 THR A O 1
ATOM 725 N N . ASP A 1 89 ? 6.620 1.798 -12.847 1.00 94.06 89 ASP A N 1
ATOM 726 C CA . ASP A 1 89 ? 5.705 2.643 -12.103 1.00 94.06 89 ASP A CA 1
ATOM 727 C C . ASP A 1 89 ? 4.253 2.183 -12.262 1.00 94.06 89 ASP A C 1
ATOM 729 O O . ASP A 1 89 ? 3.901 1.332 -13.092 1.00 94.06 89 ASP A O 1
ATOM 733 N N . TYR A 1 90 ? 3.394 2.734 -11.413 1.00 89.25 90 TYR A N 1
ATOM 734 C CA . TYR A 1 90 ? 1.984 2.378 -11.387 1.00 89.25 90 TYR A CA 1
ATOM 735 C C . TYR A 1 90 ? 1.249 2.769 -12.682 1.00 89.25 90 TYR A C 1
ATOM 737 O O . TYR A 1 90 ? 0.410 2.009 -13.177 1.00 89.25 90 TYR A O 1
ATOM 745 N N . ALA A 1 91 ? 1.606 3.908 -13.281 1.00 91.12 91 ALA A N 1
ATOM 746 C CA . ALA A 1 91 ? 1.061 4.347 -14.562 1.00 91.12 91 ALA A CA 1
ATOM 747 C C . ALA A 1 91 ? 1.366 3.347 -15.692 1.00 91.12 91 ALA A C 1
ATOM 749 O O . ALA A 1 91 ? 0.478 2.993 -16.474 1.00 91.12 91 ALA A O 1
ATOM 750 N N . SER A 1 92 ? 2.597 2.833 -15.756 1.00 94.81 92 SER A N 1
ATOM 751 C CA . SER A 1 92 ? 3.007 1.822 -16.731 1.00 94.81 92 SER A CA 1
ATOM 752 C C . SER A 1 92 ? 2.315 0.494 -16.479 1.00 94.81 92 SER A C 1
ATOM 754 O O . SER A 1 92 ? 1.913 -0.149 -17.445 1.00 94.81 92 SER A O 1
ATOM 756 N N . TYR A 1 93 ? 2.109 0.088 -15.225 1.00 94.06 93 TYR A N 1
ATOM 757 C CA . TYR A 1 93 ? 1.318 -1.103 -14.903 1.00 94.06 93 TYR A CA 1
ATOM 758 C C . TYR A 1 93 ? -0.096 -1.030 -15.486 1.00 94.06 93 TYR A C 1
ATOM 760 O O . TYR A 1 93 ? -0.505 -1.929 -16.225 1.00 94.06 93 TYR A O 1
ATOM 768 N N . LEU A 1 94 ? -0.821 0.061 -15.233 1.00 90.31 94 LEU A N 1
ATOM 769 C CA . LEU A 1 94 ? -2.176 0.220 -15.762 1.00 90.31 94 LEU A CA 1
ATOM 770 C C . LEU A 1 94 ? -2.191 0.335 -17.288 1.00 90.31 94 LEU A C 1
ATOM 772 O O . LEU A 1 94 ? -3.056 -0.235 -17.953 1.00 90.31 94 LEU A O 1
ATOM 776 N N . GLY A 1 95 ? -1.231 1.069 -17.847 1.00 92.06 95 GLY A N 1
ATOM 777 C CA . GLY A 1 95 ? -1.152 1.337 -19.276 1.00 92.06 95 GLY A CA 1
ATOM 778 C C . GLY A 1 95 ? -0.636 0.170 -20.124 1.00 92.06 95 GLY A C 1
ATOM 779 O O . GLY A 1 95 ? -0.863 0.174 -21.334 1.00 92.06 95 GLY A O 1
ATOM 780 N N . THR A 1 96 ? 0.001 -0.830 -19.506 1.00 94.62 96 THR A N 1
ATOM 781 C CA . THR A 1 96 ? 0.525 -2.027 -20.184 1.00 94.62 96 THR A CA 1
ATOM 782 C C . THR A 1 96 ? -0.199 -3.290 -19.717 1.00 94.62 96 THR A C 1
ATOM 784 O O . THR A 1 96 ? -1.017 -3.823 -20.458 1.00 94.62 96 THR A O 1
ATOM 787 N N . CYS A 1 97 ? 0.012 -3.728 -18.474 1.00 94.00 97 CYS A N 1
ATOM 788 C CA . CYS A 1 97 ? -0.488 -5.003 -17.961 1.00 94.00 97 CYS A CA 1
ATOM 789 C C . CYS A 1 97 ? -2.017 -5.069 -17.818 1.00 94.00 97 CYS A C 1
ATOM 791 O O . CYS A 1 97 ? -2.605 -6.114 -18.085 1.00 94.00 97 CYS A O 1
ATOM 793 N N . CYS A 1 98 ? -2.667 -3.969 -17.421 1.00 90.38 98 CYS A N 1
ATOM 794 C CA . CYS A 1 98 ? -4.133 -3.892 -17.302 1.00 90.38 98 CYS A CA 1
ATOM 795 C C . CYS A 1 98 ? -4.818 -3.297 -18.540 1.00 90.38 98 CYS A C 1
ATOM 797 O O . CYS A 1 98 ? -6.002 -2.953 -18.488 1.00 90.38 98 CYS A O 1
ATOM 799 N N . SER A 1 99 ? -4.082 -3.121 -19.633 1.00 90.00 99 SER A N 1
ATOM 800 C CA . SER A 1 99 ? -4.543 -2.430 -20.833 1.00 90.00 99 SER A CA 1
ATOM 801 C C . SER A 1 99 ? -4.975 -3.419 -21.907 1.00 90.00 99 SER A C 1
ATOM 803 O O . SER A 1 99 ? -4.452 -4.526 -22.005 1.00 90.00 99 SER A O 1
ATOM 805 N N . SER A 1 100 ? -5.871 -2.983 -22.794 1.00 89.44 100 SER A N 1
ATOM 806 C CA . SER A 1 100 ? -6.188 -3.710 -24.029 1.00 89.44 100 SER A CA 1
ATOM 807 C C . SER A 1 100 ? -4.978 -3.907 -24.954 1.00 89.44 100 SER A C 1
ATOM 809 O O . SER A 1 100 ? -5.058 -4.703 -25.881 1.00 89.44 100 SER A O 1
ATOM 811 N N . LEU A 1 101 ? -3.873 -3.192 -24.713 1.00 91.44 101 LEU A N 1
ATOM 812 C CA . LEU A 1 101 ? -2.608 -3.352 -25.435 1.00 91.44 101 LEU A CA 1
ATOM 813 C C . LEU A 1 101 ? -1.838 -4.619 -25.034 1.00 91.44 101 LEU A C 1
ATOM 815 O O . LEU A 1 101 ? -0.957 -5.033 -25.779 1.00 91.44 101 LEU A O 1
ATOM 819 N N . ALA A 1 102 ? -2.143 -5.242 -23.889 1.00 93.81 102 ALA A N 1
ATOM 820 C CA . ALA A 1 102 ? -1.351 -6.352 -23.356 1.00 93.81 102 ALA A CA 1
ATOM 821 C C . ALA A 1 102 ? -1.097 -7.499 -24.361 1.00 93.81 102 ALA A C 1
ATOM 823 O O . ALA A 1 102 ? 0.060 -7.897 -24.479 1.00 93.81 102 ALA A O 1
ATOM 824 N N . PRO A 1 103 ? -2.089 -7.997 -25.135 1.00 94.31 103 PRO A N 1
ATOM 825 C CA . PRO A 1 103 ? -1.843 -9.066 -26.107 1.00 94.31 103 PRO A CA 1
ATOM 826 C C . PRO A 1 103 ? -0.820 -8.684 -27.182 1.00 94.31 103 PRO A C 1
ATOM 828 O O . PRO A 1 103 ? 0.076 -9.470 -27.473 1.00 94.31 103 PRO A O 1
ATOM 831 N N . GLN A 1 104 ? -0.914 -7.460 -27.711 1.00 95.62 104 GLN A N 1
ATOM 832 C CA . GLN A 1 104 ? 0.036 -6.942 -28.695 1.00 95.62 104 GLN A CA 1
ATOM 833 C C . GLN A 1 104 ? 1.435 -6.795 -28.082 1.00 95.62 104 GLN A C 1
ATOM 835 O O . GLN A 1 104 ? 2.410 -7.251 -28.662 1.00 95.62 104 GLN A O 1
ATOM 840 N N . LEU A 1 105 ? 1.533 -6.223 -26.877 1.00 97.12 105 LEU A N 1
ATOM 841 C CA . LEU A 1 105 ? 2.815 -6.035 -26.188 1.00 97.12 105 LEU A CA 1
ATOM 842 C C . LEU A 1 105 ? 3.532 -7.363 -25.901 1.00 97.12 105 LEU A C 1
ATOM 844 O O . LEU A 1 105 ? 4.759 -7.407 -25.940 1.00 97.12 105 LEU A O 1
ATOM 848 N N . LEU A 1 106 ? 2.779 -8.430 -25.611 1.00 97.19 106 LEU A N 1
ATOM 849 C CA . LEU A 1 106 ? 3.327 -9.774 -25.412 1.00 97.19 106 LEU A CA 1
ATOM 850 C C . LEU A 1 106 ? 3.900 -10.345 -26.717 1.00 97.19 106 LEU A C 1
ATOM 852 O O . LEU A 1 106 ? 4.992 -10.909 -26.719 1.00 97.19 106 LEU A O 1
ATOM 856 N N . GLU A 1 107 ? 3.159 -10.207 -27.818 1.00 97.56 107 GLU A N 1
ATOM 857 C CA . GLU A 1 107 ? 3.578 -10.685 -29.137 1.00 97.56 107 GLU A CA 1
ATOM 858 C C . GLU A 1 107 ? 4.797 -9.914 -29.659 1.00 97.56 107 GLU A C 1
ATOM 860 O O . GLU A 1 107 ? 5.769 -10.520 -30.114 1.00 97.56 107 GLU A O 1
ATOM 865 N N . ASP A 1 108 ? 4.776 -8.587 -29.542 1.00 97.69 108 ASP A N 1
ATOM 866 C CA . ASP A 1 108 ? 5.870 -7.722 -29.975 1.00 97.69 108 ASP A CA 1
ATOM 867 C C . ASP A 1 108 ? 7.123 -7.937 -29.114 1.00 97.69 108 ASP A C 1
ATOM 869 O O . ASP A 1 108 ? 8.233 -7.941 -29.644 1.00 97.69 108 ASP A O 1
ATOM 873 N N . GLY A 1 109 ? 6.977 -8.176 -27.804 1.00 97.56 109 GLY A N 1
ATOM 874 C CA . GLY A 1 109 ? 8.105 -8.478 -26.915 1.00 97.56 109 GLY A CA 1
ATOM 875 C C . GLY A 1 109 ? 8.859 -9.742 -27.333 1.00 97.56 109 GLY A C 1
ATOM 876 O O . GLY A 1 109 ? 10.086 -9.732 -27.453 1.00 97.56 109 GLY A O 1
ATOM 877 N N . GLU A 1 110 ? 8.120 -10.809 -27.643 1.00 97.44 110 GLU A N 1
ATOM 878 C CA . GLU A 1 110 ? 8.708 -12.057 -28.133 1.00 97.44 110 GLU A CA 1
ATOM 879 C C . GLU A 1 110 ? 9.401 -11.850 -29.489 1.00 97.44 110 GLU A C 1
ATOM 881 O O . GLU A 1 110 ? 10.547 -12.253 -29.671 1.00 97.44 110 GLU A O 1
ATOM 886 N N . LYS A 1 111 ? 8.742 -11.164 -30.432 1.00 97.62 111 LYS A N 1
ATOM 887 C CA . LYS A 1 111 ? 9.277 -10.947 -31.787 1.00 97.62 111 LYS A CA 1
ATOM 888 C C . LYS A 1 111 ? 10.503 -10.036 -31.832 1.00 97.62 111 LYS A C 1
ATOM 890 O O . LYS A 1 111 ? 11.388 -10.265 -32.651 1.00 97.62 111 LYS A O 1
ATOM 895 N N . LEU A 1 112 ? 10.524 -8.972 -31.029 1.00 97.25 112 LEU A N 1
ATOM 896 C CA . LEU A 1 112 ? 11.526 -7.904 -31.129 1.00 97.25 112 LEU A CA 1
ATOM 897 C C . LEU A 1 112 ? 12.690 -8.074 -30.149 1.00 97.25 112 LEU A C 1
ATOM 899 O O . LEU A 1 112 ? 13.784 -7.584 -30.425 1.00 97.25 112 LEU A O 1
ATOM 903 N N . HIS A 1 113 ? 12.467 -8.752 -29.021 1.00 95.75 113 HIS A N 1
ATOM 904 C CA . HIS A 1 113 ? 13.455 -8.864 -27.945 1.00 95.75 113 HIS A CA 1
ATOM 905 C C . HIS A 1 113 ? 13.708 -10.298 -27.469 1.00 95.75 113 HIS A C 1
ATOM 907 O O . HIS A 1 113 ? 14.559 -10.482 -26.599 1.00 95.75 113 HIS A O 1
ATOM 913 N N . SER A 1 114 ? 12.999 -11.303 -28.000 1.00 96.12 114 SER A N 1
ATOM 914 C CA . SER A 1 114 ? 13.001 -12.672 -27.453 1.00 96.12 114 SER A CA 1
ATOM 915 C C . SER A 1 114 ? 12.681 -12.702 -25.949 1.00 96.12 114 SER A C 1
ATOM 917 O O . SER A 1 114 ? 13.152 -13.565 -25.209 1.00 96.12 114 SER A O 1
ATOM 919 N N . ASP A 1 115 ? 11.905 -11.716 -25.496 1.00 96.00 115 ASP A N 1
ATOM 920 C CA . ASP A 1 115 ? 11.380 -11.586 -24.143 1.00 96.00 115 ASP A CA 1
ATOM 921 C C . ASP A 1 115 ? 9.925 -11.145 -24.273 1.00 96.00 115 ASP A C 1
ATOM 923 O O . ASP A 1 115 ? 9.620 -9.956 -24.415 1.00 96.00 115 ASP A O 1
ATOM 927 N N . ARG A 1 116 ? 9.012 -12.116 -24.187 1.00 96.38 116 ARG A N 1
ATOM 928 C CA . ARG A 1 116 ? 7.560 -11.900 -24.165 1.00 96.38 116 ARG A CA 1
ATOM 929 C C . ARG A 1 116 ? 7.115 -10.771 -23.227 1.00 96.38 116 ARG A C 1
ATOM 931 O O . ARG A 1 116 ? 6.061 -10.180 -23.431 1.00 96.38 116 ARG A O 1
ATOM 938 N N . PHE A 1 117 ? 7.875 -10.458 -22.182 1.00 97.50 117 PHE A N 1
ATOM 939 C CA . PHE A 1 117 ? 7.518 -9.454 -21.189 1.00 97.50 117 PHE A CA 1
ATOM 940 C C . PHE A 1 117 ? 8.262 -8.120 -21.347 1.00 97.50 117 PHE A C 1
ATOM 942 O O . PHE A 1 117 ? 8.038 -7.222 -20.527 1.00 97.50 117 PHE A O 1
ATOM 949 N N . ALA A 1 118 ? 9.091 -7.950 -22.385 1.00 97.62 118 ALA A N 1
ATOM 950 C CA . ALA A 1 118 ? 9.972 -6.794 -22.588 1.00 97.62 118 ALA A CA 1
ATOM 951 C C . ALA A 1 118 ? 9.255 -5.443 -22.431 1.00 97.62 118 ALA A C 1
ATOM 953 O O . ALA A 1 118 ? 9.767 -4.528 -21.782 1.00 97.62 118 ALA A O 1
ATOM 954 N N . PHE A 1 119 ? 8.034 -5.329 -22.962 1.00 98.12 119 PHE A N 1
ATOM 955 C CA . PHE A 1 119 ? 7.255 -4.087 -22.964 1.00 98.12 119 PHE A CA 1
ATOM 956 C C . PHE A 1 119 ? 6.224 -3.973 -21.834 1.00 98.12 119 PHE A C 1
ATOM 958 O O . PHE A 1 119 ? 5.467 -3.002 -21.789 1.00 98.12 119 PHE A O 1
ATOM 965 N N . LEU A 1 120 ? 6.187 -4.929 -20.902 1.00 97.88 120 LEU A N 1
ATOM 966 C CA . LEU A 1 120 ? 5.242 -4.943 -19.786 1.00 97.88 120 LEU A CA 1
ATOM 967 C C . LEU A 1 120 ? 5.884 -4.484 -18.474 1.00 97.88 120 LEU A C 1
ATOM 969 O O . LEU A 1 120 ? 7.035 -4.797 -18.173 1.00 97.88 120 LEU A O 1
ATOM 973 N N . SER A 1 121 ? 5.107 -3.758 -17.668 1.00 97.25 121 SER A N 1
ATOM 974 C CA . SER A 1 121 ? 5.535 -3.265 -16.353 1.00 97.25 121 SER A CA 1
ATOM 975 C C . SER A 1 121 ? 5.813 -4.390 -15.355 1.00 97.25 121 SER A C 1
ATOM 977 O O . SER A 1 121 ? 6.821 -4.326 -14.664 1.00 97.25 121 SER A O 1
ATOM 979 N N . ARG A 1 122 ? 4.937 -5.406 -15.282 1.00 97.19 122 ARG A N 1
ATOM 980 C CA . ARG A 1 122 ? 5.033 -6.563 -14.365 1.00 97.19 122 ARG A CA 1
ATOM 981 C C . ARG A 1 122 ? 5.500 -6.179 -12.956 1.00 97.19 122 ARG A C 1
ATOM 983 O O . ARG A 1 122 ? 6.423 -6.788 -12.409 1.00 97.19 122 ARG A O 1
ATOM 990 N N . LYS A 1 123 ? 4.866 -5.143 -12.390 1.00 97.19 123 LYS A N 1
ATOM 991 C CA . LYS A 1 123 ? 5.183 -4.661 -11.043 1.00 97.19 123 LYS A CA 1
ATOM 992 C C . LYS A 1 123 ? 5.110 -5.802 -10.025 1.00 97.19 123 LYS A C 1
ATOM 994 O O . LYS A 1 123 ? 4.197 -6.624 -10.096 1.00 97.19 123 LYS A O 1
ATOM 999 N N . VAL A 1 124 ? 6.044 -5.827 -9.085 1.00 98.44 124 VAL A N 1
ATOM 1000 C CA . VAL A 1 124 ? 6.076 -6.798 -7.988 1.00 98.44 124 VAL A CA 1
ATOM 1001 C C . VAL A 1 124 ? 4.994 -6.447 -6.971 1.00 98.44 124 VAL A C 1
ATOM 1003 O O . VAL A 1 124 ? 4.942 -5.318 -6.487 1.00 98.44 124 VAL A O 1
ATOM 1006 N N . GLY A 1 125 ? 4.116 -7.403 -6.673 1.00 97.44 125 GLY A N 1
ATOM 1007 C CA . GLY A 1 125 ? 3.195 -7.353 -5.539 1.00 97.44 125 GLY A CA 1
ATOM 1008 C C . GLY A 1 125 ? 3.502 -8.438 -4.513 1.00 97.44 125 GLY A C 1
ATOM 1009 O O . GLY A 1 125 ? 4.165 -9.428 -4.830 1.00 97.44 125 GLY A O 1
ATOM 1010 N N . VAL A 1 126 ? 2.983 -8.260 -3.303 1.00 98.12 126 VAL A N 1
ATOM 1011 C CA . VAL A 1 126 ? 3.088 -9.206 -2.186 1.00 98.12 126 VAL A CA 1
ATOM 1012 C C . VAL A 1 126 ? 1.718 -9.419 -1.551 1.00 98.12 126 VAL A C 1
ATOM 1014 O O . VAL A 1 126 ? 0.902 -8.502 -1.518 1.00 98.12 126 VAL A O 1
ATOM 1017 N N . ALA A 1 127 ? 1.460 -10.631 -1.074 1.00 97.38 127 ALA A N 1
ATOM 1018 C CA . ALA A 1 127 ? 0.209 -11.027 -0.439 1.00 97.38 127 ALA A CA 1
ATOM 1019 C C . ALA A 1 127 ? 0.472 -12.037 0.683 1.00 97.38 127 ALA A C 1
ATOM 1021 O O . ALA A 1 127 ? 1.370 -12.872 0.568 1.00 97.38 127 ALA A O 1
ATOM 1022 N N . ALA A 1 128 ? -0.313 -11.979 1.757 1.00 97.94 128 ALA A N 1
ATOM 1023 C CA . ALA A 1 128 ? -0.144 -12.801 2.947 1.00 97.94 128 ALA A CA 1
ATOM 1024 C C . ALA A 1 128 ? -1.315 -13.765 3.134 1.00 97.94 128 ALA A C 1
ATOM 1026 O O . ALA A 1 128 ? -2.454 -13.372 3.388 1.00 97.94 128 ALA A O 1
ATOM 1027 N N . VAL A 1 129 ? -1.008 -15.056 3.142 1.00 97.75 129 VAL A N 1
ATOM 1028 C CA . VAL A 1 129 ? -1.839 -16.072 3.781 1.00 97.75 129 VAL A CA 1
ATOM 1029 C C . VAL A 1 129 ? -1.568 -15.990 5.283 1.00 97.75 129 VAL A C 1
ATOM 1031 O O . VAL A 1 129 ? -0.655 -16.637 5.797 1.00 97.75 129 VAL A O 1
ATOM 1034 N N . LEU A 1 130 ? -2.335 -15.144 5.973 1.00 98.25 130 LEU A N 1
ATOM 1035 C CA . LEU A 1 130 ? -2.244 -14.970 7.422 1.00 98.25 130 LEU A CA 1
ATOM 1036 C C . LEU A 1 130 ? -3.077 -16.041 8.141 1.00 98.25 130 LEU A C 1
ATOM 1038 O O . LEU A 1 130 ? -4.309 -15.995 8.106 1.00 98.25 130 LEU A O 1
ATOM 1042 N N . GLU A 1 131 ? -2.400 -16.984 8.794 1.00 98.38 131 GLU A N 1
ATOM 1043 C CA . GLU A 1 131 ? -2.989 -18.090 9.555 1.00 98.38 131 GLU A CA 1
ATOM 1044 C C . GLU A 1 131 ? -3.037 -17.768 11.057 1.00 98.38 131 GLU A C 1
ATOM 1046 O O . GLU A 1 131 ? -2.024 -17.429 11.673 1.00 98.38 131 GLU A O 1
ATOM 1051 N N . THR A 1 132 ? -4.215 -17.897 11.663 1.00 98.31 132 THR A N 1
ATOM 1052 C CA . THR A 1 132 ? -4.439 -17.694 13.102 1.00 98.31 132 THR A CA 1
ATOM 1053 C C . THR A 1 132 ? -4.129 -18.953 13.912 1.00 98.31 132 THR A C 1
ATOM 1055 O O . THR A 1 132 ? -4.207 -20.066 13.391 1.00 98.31 132 THR A O 1
ATOM 1058 N N . LYS A 1 133 ? -3.860 -18.815 15.223 1.00 97.38 133 LYS A N 1
ATOM 1059 C CA . LYS A 1 133 ? -3.547 -19.968 16.103 1.00 97.38 133 LYS A CA 1
ATOM 1060 C C . LYS A 1 133 ? -4.629 -21.054 16.132 1.00 97.38 133 LYS A C 1
ATOM 1062 O O . LYS A 1 133 ? -4.358 -22.196 16.485 1.00 97.38 133 LYS A O 1
ATOM 1067 N N . ASP A 1 134 ? -5.868 -20.686 15.809 1.00 97.88 134 ASP A N 1
ATOM 1068 C CA . ASP A 1 134 ? -7.040 -21.559 15.741 1.00 97.88 134 ASP A CA 1
ATOM 1069 C C . ASP A 1 134 ? -7.345 -22.043 14.309 1.00 97.88 134 ASP A C 1
ATOM 1071 O O . ASP A 1 134 ? -8.466 -22.464 14.032 1.00 97.88 134 ASP A O 1
ATOM 1075 N N . GLY A 1 135 ? -6.365 -21.989 13.399 1.00 96.69 135 GLY A N 1
ATOM 1076 C CA . GLY A 1 135 ? -6.400 -22.646 12.087 1.00 96.69 135 GLY A CA 1
ATOM 1077 C C . GLY A 1 135 ? -7.274 -21.963 11.032 1.00 96.69 135 GLY A C 1
ATOM 1078 O O . GLY A 1 135 ? -7.741 -22.629 10.109 1.00 96.69 135 GLY A O 1
ATOM 1079 N N . HIS A 1 136 ? -7.535 -20.659 11.161 1.00 97.94 136 HIS A N 1
ATOM 1080 C CA . HIS A 1 136 ? -8.282 -19.887 10.162 1.00 97.94 136 HIS A CA 1
ATOM 1081 C C . HIS A 1 136 ? -7.340 -19.018 9.325 1.00 97.94 136 HIS A C 1
ATOM 1083 O O . HIS A 1 136 ? -6.281 -18.612 9.793 1.00 97.94 136 HIS A O 1
ATOM 1089 N N . VAL A 1 137 ? -7.758 -18.679 8.102 1.00 97.44 137 VAL A N 1
ATOM 1090 C CA . VAL A 1 137 ? -7.048 -17.729 7.231 1.00 97.44 137 VAL A CA 1
ATOM 1091 C C . VAL A 1 137 ? -7.806 -16.406 7.181 1.00 97.44 137 VAL A C 1
ATOM 1093 O O . VAL A 1 137 ? -9.028 -16.387 7.000 1.00 97.44 137 VAL A O 1
ATOM 1096 N N . ALA A 1 138 ? -7.091 -15.295 7.348 1.00 96.06 138 ALA A N 1
ATOM 1097 C CA . ALA A 1 138 ? -7.676 -13.962 7.279 1.00 96.06 138 ALA A CA 1
ATOM 1098 C C . ALA A 1 138 ? -7.934 -13.530 5.826 1.00 96.06 138 ALA A C 1
ATOM 1100 O O . ALA A 1 138 ? -7.060 -13.628 4.969 1.00 96.06 138 ALA A O 1
ATOM 1101 N N . LEU A 1 139 ? -9.134 -13.001 5.575 1.00 96.06 139 LEU A N 1
ATOM 1102 C CA . LEU A 1 139 ? -9.513 -12.352 4.320 1.00 96.06 139 LEU A CA 1
ATOM 1103 C C . LEU A 1 139 ? -10.078 -10.964 4.620 1.00 96.06 139 LEU A C 1
ATOM 1105 O O . LEU A 1 139 ? -10.823 -10.785 5.589 1.00 96.06 139 LEU A O 1
ATOM 1109 N N . ILE A 1 140 ? -9.780 -10.006 3.751 1.00 91.69 140 ILE A N 1
ATOM 1110 C CA . ILE A 1 140 ? -10.312 -8.644 3.786 1.00 91.69 140 ILE A CA 1
ATOM 1111 C C . ILE A 1 140 ? -11.302 -8.442 2.640 1.00 91.69 140 ILE A C 1
ATOM 1113 O O . ILE A 1 140 ? -11.233 -9.113 1.613 1.00 91.69 140 ILE A O 1
ATOM 1117 N N . LYS A 1 141 ? -12.262 -7.528 2.809 1.00 91.00 141 LYS A N 1
ATOM 1118 C CA . LYS A 1 141 ? -13.226 -7.191 1.754 1.00 91.00 141 LYS A CA 1
ATOM 1119 C C . LYS A 1 141 ? -12.902 -5.827 1.165 1.00 91.00 141 LYS A C 1
ATOM 1121 O O . LYS A 1 141 ? -12.907 -4.824 1.877 1.00 91.00 141 LYS A O 1
ATOM 1126 N N . ARG A 1 142 ? -12.675 -5.789 -0.146 1.00 81.94 142 ARG A N 1
ATOM 1127 C CA . ARG A 1 142 ? -12.328 -4.566 -0.871 1.00 81.94 142 ARG A CA 1
ATOM 1128 C C . ARG A 1 142 ? -13.529 -3.627 -0.983 1.00 81.94 142 ARG A C 1
ATOM 1130 O O . ARG A 1 142 ? -14.669 -4.053 -1.163 1.00 81.94 142 ARG A O 1
ATOM 1137 N N . SER A 1 143 ? -13.257 -2.327 -0.894 1.00 77.88 143 SER A N 1
ATOM 1138 C CA . SER A 1 143 ? -14.268 -1.267 -1.004 1.00 77.88 143 SER A CA 1
ATOM 1139 C C . SER A 1 143 ? -14.861 -1.167 -2.417 1.00 77.88 143 SER A C 1
ATOM 1141 O O . SER A 1 143 ? -14.237 -1.552 -3.400 1.00 77.88 143 SER A O 1
ATOM 1143 N N . LYS A 1 144 ? -16.042 -0.558 -2.546 1.00 76.19 144 LYS A N 1
ATOM 1144 C CA . LYS A 1 144 ? -16.618 -0.164 -3.846 1.00 76.19 144 LYS A CA 1
ATOM 1145 C C . LYS A 1 144 ? -15.895 1.014 -4.500 1.00 76.19 144 LYS A C 1
ATOM 1147 O O . LYS A 1 144 ? -16.086 1.276 -5.678 1.00 76.19 144 LYS A O 1
ATOM 1152 N N . SER A 1 145 ? -15.078 1.739 -3.741 1.00 65.75 145 SER A N 1
ATOM 1153 C CA . SER A 1 145 ? -14.465 2.994 -4.191 1.00 65.75 145 SER A CA 1
ATOM 1154 C C . SER A 1 145 ? -13.044 2.837 -4.741 1.00 65.75 145 SER A C 1
ATOM 1156 O O . SER A 1 145 ? -12.408 3.845 -5.043 1.00 65.75 145 SER A O 1
ATOM 1158 N N . VAL A 1 146 ? -12.513 1.612 -4.832 1.00 67.31 146 VAL A N 1
ATOM 1159 C CA . VAL A 1 146 ? -11.181 1.358 -5.412 1.00 67.31 146 VAL A CA 1
ATOM 1160 C C . VAL A 1 146 ? -11.260 1.210 -6.932 1.00 67.31 146 VAL A C 1
ATOM 1162 O O . VAL A 1 146 ? -12.276 0.777 -7.471 1.00 67.31 146 VAL A O 1
ATOM 1165 N N . GLY A 1 147 ? -10.177 1.550 -7.634 1.00 61.97 147 GLY A N 1
ATOM 1166 C CA . GLY A 1 147 ? -10.147 1.531 -9.102 1.00 61.97 147 GLY A CA 1
ATOM 1167 C C . GLY A 1 147 ? -10.235 0.134 -9.730 1.00 61.97 147 GLY A C 1
ATOM 1168 O O . GLY A 1 147 ? -10.686 0.012 -10.863 1.00 61.97 147 GLY A O 1
ATOM 1169 N N . LEU A 1 148 ? -9.835 -0.919 -9.005 1.00 69.69 148 LEU A N 1
ATOM 1170 C CA . LEU A 1 148 ? -9.841 -2.311 -9.469 1.00 69.69 148 LEU A CA 1
ATOM 1171 C C . LEU A 1 148 ? -10.344 -3.255 -8.366 1.00 69.69 148 LEU A C 1
ATOM 1173 O O . LEU A 1 148 ? -10.050 -3.044 -7.184 1.00 69.69 148 LEU A O 1
ATOM 1177 N N . TYR A 1 149 ? -11.039 -4.323 -8.777 1.00 74.88 149 TYR A N 1
ATOM 1178 C CA . TYR A 1 149 ? -11.452 -5.441 -7.911 1.00 74.88 149 TYR A CA 1
ATOM 1179 C C . TYR A 1 149 ? -12.407 -5.044 -6.771 1.00 74.88 149 TYR A C 1
ATOM 1181 O O . TYR A 1 149 ? -12.205 -5.399 -5.614 1.00 74.88 149 TYR A O 1
ATOM 1189 N N . GLN A 1 150 ? -13.439 -4.265 -7.092 1.00 79.50 150 GLN A N 1
ATOM 1190 C CA . GLN A 1 150 ? -14.440 -3.800 -6.125 1.00 79.50 150 GLN A CA 1
ATOM 1191 C C . GLN A 1 150 ? -15.287 -4.958 -5.571 1.00 79.50 150 GLN A C 1
ATOM 1193 O O . GLN A 1 150 ? -15.627 -5.876 -6.312 1.00 79.50 150 GLN A O 1
ATOM 1198 N N . ASP A 1 151 ? -15.655 -4.886 -4.285 1.00 82.94 151 ASP A N 1
ATOM 1199 C CA . ASP A 1 151 ? -16.501 -5.863 -3.567 1.00 82.94 151 ASP A CA 1
ATOM 1200 C C . ASP A 1 151 ? -15.975 -7.313 -3.493 1.00 82.94 151 ASP A C 1
ATOM 1202 O O . ASP A 1 151 ? -16.693 -8.200 -3.019 1.00 82.94 151 ASP A O 1
ATOM 1206 N N . LEU A 1 152 ? -14.729 -7.566 -3.901 1.00 86.62 152 LEU A N 1
ATOM 1207 C CA . LEU A 1 152 ? -14.101 -8.886 -3.821 1.00 86.62 152 LEU A CA 1
ATOM 1208 C C . LEU A 1 152 ? -13.400 -9.109 -2.475 1.00 86.62 152 LEU A C 1
ATOM 1210 O O . LEU A 1 152 ? -13.030 -8.156 -1.781 1.00 86.62 152 LEU A O 1
ATOM 1214 N N . TYR A 1 153 ? -13.236 -10.383 -2.113 1.00 90.88 153 TYR A N 1
ATOM 1215 C CA . TYR A 1 153 ? -12.347 -10.775 -1.024 1.00 90.88 153 TYR A CA 1
ATOM 1216 C C . TYR A 1 153 ? -10.903 -10.783 -1.510 1.00 90.88 153 TYR A C 1
ATOM 1218 O O . TYR A 1 153 ? -10.632 -11.179 -2.642 1.00 90.88 153 TYR A O 1
ATOM 1226 N N . ASP A 1 154 ? -10.012 -10.351 -0.635 1.00 91.75 154 ASP A N 1
ATOM 1227 C CA . ASP A 1 154 ? -8.576 -10.286 -0.856 1.00 91.75 154 ASP A CA 1
ATOM 1228 C C . ASP A 1 154 ? -7.856 -10.833 0.378 1.00 91.75 154 ASP A C 1
ATOM 1230 O O . ASP A 1 154 ? -8.449 -10.978 1.454 1.00 91.75 154 ASP A O 1
ATOM 1234 N N . THR A 1 155 ? -6.579 -11.133 0.224 1.00 93.75 155 THR A N 1
ATOM 1235 C CA . THR A 1 155 ? -5.666 -11.354 1.351 1.00 93.75 155 THR A CA 1
ATOM 1236 C C . THR A 1 155 ? -4.974 -10.049 1.708 1.00 93.75 155 THR A C 1
ATOM 1238 O O . THR A 1 155 ? -4.848 -9.203 0.820 1.00 93.75 155 THR A O 1
ATOM 1241 N N . PRO A 1 156 ? -4.474 -9.885 2.946 1.00 93.75 156 PRO A N 1
ATOM 1242 C CA . PRO A 1 156 ? -3.663 -8.727 3.248 1.00 93.75 156 PRO A CA 1
ATOM 1243 C C . PRO A 1 156 ? -2.460 -8.615 2.310 1.00 93.75 156 PRO A C 1
ATOM 1245 O O . PRO A 1 156 ? -1.817 -9.633 2.030 1.00 93.75 156 PRO A O 1
ATOM 1248 N N . GLY A 1 157 ? -2.153 -7.425 1.806 1.00 93.00 157 GLY A N 1
ATOM 1249 C CA . GLY A 1 157 ? -1.019 -7.261 0.904 1.00 93.00 157 GLY A CA 1
ATOM 1250 C C . GLY A 1 157 ? -0.990 -5.970 0.103 1.00 93.00 157 GLY A C 1
ATOM 1251 O O . GLY A 1 157 ? -1.936 -5.192 0.052 1.00 93.00 157 GLY A O 1
ATOM 1252 N N . GLY A 1 158 ? 0.107 -5.801 -0.625 1.00 90.62 158 GLY A N 1
ATOM 1253 C CA . GLY A 1 158 ? 0.336 -4.623 -1.438 1.00 90.62 158 GLY A CA 1
ATOM 1254 C C . GLY A 1 158 ? 1.634 -4.725 -2.218 1.00 90.62 158 GLY A C 1
ATOM 1255 O O . GLY A 1 158 ? 1.780 -5.636 -3.042 1.00 90.62 158 GLY A O 1
ATOM 1256 N N . HIS A 1 159 ? 2.534 -3.752 -2.070 1.00 88.94 159 HIS A N 1
ATOM 1257 C CA . HIS A 1 159 ? 3.695 -3.647 -2.962 1.00 88.94 159 HIS A CA 1
ATOM 1258 C C . HIS A 1 159 ? 4.940 -3.108 -2.255 1.00 88.94 159 HIS A C 1
ATOM 1260 O O . HIS A 1 159 ? 4.877 -1.986 -1.756 1.00 88.94 159 HIS A O 1
ATOM 1266 N N . PRO A 1 160 ? 6.090 -3.801 -2.343 1.00 91.19 160 PRO A N 1
ATOM 1267 C CA . PRO A 1 160 ? 7.359 -3.236 -1.899 1.00 91.19 160 PRO A CA 1
ATOM 1268 C C . PRO A 1 160 ? 7.687 -1.965 -2.692 1.00 91.19 160 PRO A C 1
ATOM 1270 O O . PRO A 1 160 ? 7.460 -1.903 -3.912 1.00 91.19 160 PRO A O 1
ATOM 1273 N N . GLU A 1 161 ? 8.234 -0.955 -2.014 1.00 85.44 161 GLU A N 1
ATOM 1274 C CA . GLU A 1 161 ? 8.496 0.353 -2.619 1.00 85.44 161 GLU A CA 1
ATOM 1275 C C . GLU A 1 161 ? 9.998 0.651 -2.743 1.00 85.44 161 GLU A C 1
ATOM 1277 O O . GLU A 1 161 ? 10.707 0.710 -1.739 1.00 85.44 161 GLU A O 1
ATOM 1282 N N . PRO A 1 162 ? 10.509 0.934 -3.958 1.00 90.62 162 PRO A N 1
ATOM 1283 C CA . PRO A 1 162 ? 11.910 1.317 -4.153 1.00 90.62 162 PRO A CA 1
ATOM 1284 C C . PRO A 1 162 ? 12.345 2.546 -3.341 1.00 90.62 162 PRO A C 1
ATOM 1286 O O . PRO A 1 162 ? 13.504 2.651 -2.938 1.00 90.62 162 PRO A O 1
ATOM 1289 N N . SER A 1 163 ? 11.420 3.467 -3.064 1.00 83.12 163 SER A N 1
ATOM 1290 C CA . SER A 1 163 ? 11.658 4.664 -2.251 1.00 83.12 163 SER A CA 1
ATOM 1291 C C . SER A 1 163 ? 12.055 4.349 -0.809 1.00 83.12 163 SER A C 1
ATOM 1293 O O . SER A 1 163 ? 12.858 5.097 -0.252 1.00 83.12 163 SER A O 1
ATOM 1295 N N . ASN A 1 164 ? 11.568 3.243 -0.235 1.00 83.38 164 ASN A N 1
ATOM 1296 C CA . ASN A 1 164 ? 11.882 2.835 1.141 1.00 83.38 164 ASN A CA 1
ATOM 1297 C C . ASN A 1 164 ? 13.359 2.463 1.316 1.00 83.38 164 ASN A C 1
ATOM 1299 O O . ASN A 1 164 ? 13.908 2.591 2.405 1.00 83.38 164 ASN A O 1
ATOM 1303 N N . ILE A 1 165 ? 14.019 2.064 0.225 1.00 87.38 165 ILE A N 1
ATOM 1304 C CA . ILE A 1 165 ? 15.449 1.733 0.194 1.00 87.38 165 ILE A CA 1
ATOM 1305 C C . ILE A 1 165 ? 16.281 2.785 -0.550 1.00 87.38 165 ILE A C 1
ATOM 1307 O O . ILE A 1 165 ? 17.438 2.544 -0.891 1.00 87.38 165 ILE A O 1
ATOM 1311 N N . HIS A 1 166 ? 15.685 3.946 -0.843 1.00 88.06 166 HIS A N 1
ATOM 1312 C CA . HIS A 1 166 ? 16.302 5.028 -1.612 1.00 88.06 166 HIS A CA 1
ATOM 1313 C C . HIS A 1 166 ? 16.815 4.601 -3.003 1.00 88.06 166 HIS A C 1
ATOM 1315 O O . HIS A 1 166 ? 17.752 5.201 -3.535 1.00 88.06 166 HIS A O 1
ATOM 1321 N N . LEU A 1 167 ? 16.206 3.583 -3.620 1.00 88.56 167 LEU A N 1
ATOM 1322 C CA . LEU A 1 167 ? 16.517 3.156 -4.984 1.00 88.56 167 LEU A CA 1
ATOM 1323 C C . LEU A 1 167 ? 15.779 4.062 -5.984 1.00 88.56 167 LEU A C 1
ATOM 1325 O O . LEU A 1 167 ? 14.557 4.199 -5.946 1.00 88.56 167 LEU A O 1
ATOM 1329 N N . THR A 1 168 ? 16.534 4.685 -6.884 1.00 90.38 168 THR A N 1
ATOM 1330 C CA . THR A 1 168 ? 16.055 5.618 -7.910 1.00 90.38 168 THR A CA 1
ATOM 1331 C C . THR A 1 168 ? 16.511 5.151 -9.287 1.00 90.38 168 THR A C 1
ATOM 1333 O O . THR A 1 168 ? 17.386 4.298 -9.415 1.00 90.38 168 THR A O 1
ATOM 1336 N N . GLU A 1 169 ? 15.939 5.710 -10.348 1.00 89.75 169 GLU A N 1
ATOM 1337 C CA . GLU A 1 169 ? 16.363 5.357 -11.704 1.00 89.75 169 GLU A CA 1
ATOM 1338 C C . GLU A 1 169 ? 17.833 5.735 -11.962 1.00 89.75 169 GLU A C 1
ATOM 1340 O O . GLU A 1 169 ? 18.595 4.909 -12.464 1.00 89.75 169 GLU A O 1
ATOM 1345 N N . ASP A 1 170 ? 18.265 6.917 -11.510 1.00 89.38 170 ASP A N 1
ATOM 1346 C CA . ASP A 1 170 ? 19.648 7.392 -11.657 1.00 89.38 170 ASP A CA 1
ATOM 1347 C C . ASP A 1 170 ? 20.657 6.474 -10.960 1.00 89.38 170 ASP A C 1
ATOM 1349 O O . ASP A 1 170 ? 21.710 6.134 -11.509 1.00 89.38 170 ASP A O 1
ATOM 1353 N N . ASN A 1 171 ? 20.348 6.049 -9.729 1.00 91.12 171 ASN A N 1
ATOM 1354 C CA . ASN A 1 171 ? 21.259 5.171 -9.015 1.00 91.12 171 ASN A CA 1
ATOM 1355 C C . ASN A 1 171 ? 21.236 3.751 -9.585 1.00 91.12 171 ASN A C 1
ATOM 1357 O O . ASN A 1 171 ? 22.300 3.141 -9.632 1.00 91.12 171 ASN A O 1
ATOM 1361 N N . MET A 1 172 ? 20.098 3.277 -10.105 1.00 93.31 172 MET A N 1
ATOM 1362 C CA . MET A 1 172 ? 19.990 1.978 -10.765 1.00 93.31 172 MET A CA 1
ATOM 1363 C C . MET A 1 172 ? 20.785 1.914 -12.075 1.00 93.31 172 MET A C 1
ATOM 1365 O O . MET A 1 172 ? 21.385 0.879 -12.367 1.00 93.31 172 MET A O 1
ATOM 1369 N N . GLN A 1 173 ? 20.840 3.004 -12.847 1.00 92.81 173 GLN A N 1
ATOM 1370 C CA . GLN A 1 173 ? 21.607 3.064 -14.099 1.00 92.81 173 GLN A CA 1
ATOM 1371 C C . GLN A 1 173 ? 23.112 2.856 -13.899 1.00 92.81 173 GLN A C 1
ATOM 1373 O O . GLN A 1 173 ? 23.763 2.306 -14.781 1.00 92.81 173 GLN A O 1
ATOM 1378 N N . THR A 1 174 ? 23.644 3.249 -12.740 1.00 93.25 174 THR A N 1
ATOM 1379 C CA . THR A 1 174 ? 25.083 3.195 -12.437 1.00 93.25 174 THR A CA 1
ATOM 1380 C C . THR A 1 174 ? 25.485 1.978 -11.595 1.00 93.25 174 THR A C 1
ATOM 1382 O O . THR A 1 174 ? 26.664 1.806 -11.294 1.00 93.25 174 THR A O 1
ATOM 1385 N N . LEU A 1 175 ? 24.552 1.092 -11.203 1.00 92.56 175 LEU A N 1
ATOM 1386 C CA . LEU A 1 175 ? 24.860 -0.045 -10.308 1.00 92.56 175 LEU A CA 1
ATOM 1387 C C . LEU A 1 175 ? 25.873 -1.038 -10.880 1.00 92.56 175 LEU A C 1
ATOM 1389 O O . LEU A 1 175 ? 26.574 -1.699 -10.117 1.00 92.56 175 LEU A O 1
ATOM 1393 N N . GLU A 1 176 ? 25.928 -1.167 -12.202 1.00 92.75 176 GLU A N 1
ATOM 1394 C CA . GLU A 1 176 ? 26.826 -2.100 -12.889 1.00 92.75 176 GLU A CA 1
ATOM 1395 C C . GLU A 1 176 ? 28.169 -1.458 -13.285 1.00 92.75 176 GLU A C 1
ATOM 1397 O O . GLU A 1 176 ? 29.035 -2.145 -13.831 1.00 92.75 176 GLU A O 1
ATOM 1402 N N . ASP A 1 177 ? 28.365 -0.167 -12.990 1.00 94.31 177 ASP A N 1
ATOM 1403 C CA . ASP A 1 177 ? 29.624 0.529 -13.247 1.00 94.31 177 ASP A CA 1
ATOM 1404 C C . ASP A 1 177 ? 30.745 0.011 -12.334 1.00 94.31 177 ASP A C 1
ATOM 1406 O O . ASP A 1 177 ? 30.535 -0.347 -11.170 1.00 94.31 177 ASP A O 1
ATOM 1410 N N . LYS A 1 178 ? 31.978 0.009 -12.854 1.00 92.19 178 LYS A N 1
ATOM 1411 C CA . LYS A 1 178 ? 33.167 -0.406 -12.092 1.00 92.19 178 LYS A CA 1
ATOM 1412 C C . LYS A 1 178 ? 33.324 0.446 -10.830 1.00 92.19 178 LYS A C 1
ATOM 1414 O O . LYS A 1 178 ? 33.356 1.671 -10.924 1.00 92.19 178 LYS A O 1
ATOM 1419 N N . GLY A 1 179 ? 33.507 -0.198 -9.678 1.00 92.50 179 GLY A N 1
ATOM 1420 C CA . GLY A 1 179 ? 33.659 0.469 -8.381 1.00 92.50 179 GLY A CA 1
ATOM 1421 C C . GLY A 1 179 ? 32.361 0.606 -7.578 1.00 92.50 179 GLY A C 1
ATOM 1422 O O . GLY A 1 179 ? 32.418 1.006 -6.415 1.00 92.50 179 GLY A O 1
ATOM 1423 N N . ASN A 1 180 ? 31.205 0.249 -8.152 1.00 94.69 180 ASN A N 1
ATOM 1424 C CA . ASN A 1 180 ? 29.910 0.268 -7.463 1.00 94.69 180 ASN A CA 1
ATOM 1425 C C . ASN A 1 180 ? 29.493 -1.099 -6.895 1.00 94.69 180 ASN A C 1
ATOM 1427 O O . ASN A 1 180 ? 28.369 -1.238 -6.413 1.00 94.69 180 ASN A O 1
ATOM 1431 N N . GLU A 1 181 ? 30.376 -2.102 -6.881 1.00 95.44 181 GLU A N 1
ATOM 1432 C CA . GLU A 1 181 ? 30.052 -3.473 -6.472 1.00 95.44 181 GLU A CA 1
ATOM 1433 C C . GLU A 1 181 ? 29.501 -3.539 -5.041 1.00 95.44 181 GLU A C 1
ATOM 1435 O O . GLU A 1 181 ? 28.506 -4.218 -4.796 1.00 95.44 181 GLU A O 1
ATOM 1440 N N . LEU A 1 182 ? 30.098 -2.791 -4.104 1.00 95.31 182 LEU A N 1
ATOM 1441 C CA . LEU A 1 182 ? 29.622 -2.730 -2.719 1.00 95.31 182 LEU A CA 1
ATOM 1442 C C . LEU A 1 182 ? 28.223 -2.106 -2.629 1.00 95.31 182 LEU A C 1
ATOM 1444 O O . LEU A 1 182 ? 27.352 -2.645 -1.950 1.00 95.31 182 LEU A O 1
ATOM 1448 N N . LYS A 1 183 ? 28.002 -0.992 -3.337 1.00 94.69 183 LYS A N 1
ATOM 1449 C CA . LYS A 1 183 ? 26.712 -0.290 -3.379 1.00 94.69 183 LYS A CA 1
ATOM 1450 C C . LYS A 1 183 ? 25.624 -1.173 -3.988 1.00 94.69 183 LYS A C 1
ATOM 1452 O O . LYS A 1 183 ? 24.506 -1.196 -3.478 1.00 94.69 183 LYS A O 1
ATOM 1457 N N . ARG A 1 184 ? 25.953 -1.917 -5.050 1.00 96.38 184 ARG A N 1
ATOM 1458 C CA . ARG A 1 184 ? 25.047 -2.886 -5.671 1.00 96.38 184 ARG A CA 1
ATOM 1459 C C . ARG A 1 184 ? 24.637 -3.962 -4.674 1.00 96.38 184 ARG A C 1
ATOM 1461 O O . ARG A 1 184 ? 23.445 -4.108 -4.439 1.00 96.38 184 ARG A O 1
ATOM 1468 N N . THR A 1 185 ? 25.596 -4.622 -4.024 1.00 96.75 185 THR A N 1
ATOM 1469 C CA . THR A 1 185 ? 25.305 -5.657 -3.018 1.00 96.75 185 THR A CA 1
ATOM 1470 C C . THR A 1 185 ? 24.448 -5.117 -1.868 1.00 96.75 185 THR A C 1
ATOM 1472 O O . THR A 1 185 ? 23.524 -5.790 -1.424 1.00 96.75 185 THR A O 1
ATOM 1475 N N . GLN A 1 186 ? 24.713 -3.892 -1.399 1.00 96.75 186 GLN A N 1
ATOM 1476 C CA . GLN A 1 186 ? 23.914 -3.251 -0.347 1.00 96.75 186 GLN A CA 1
ATOM 1477 C C . GLN A 1 186 ? 22.466 -2.997 -0.781 1.00 96.75 186 GLN A C 1
ATOM 1479 O O . GLN A 1 186 ? 21.547 -3.258 -0.011 1.00 96.75 186 GLN A O 1
ATOM 1484 N N . LEU A 1 187 ? 22.248 -2.500 -2.001 1.00 96.94 187 LEU A N 1
ATOM 1485 C CA . LEU A 1 187 ? 20.902 -2.243 -2.521 1.00 96.94 187 LEU A CA 1
ATOM 1486 C C . LEU A 1 187 ? 20.147 -3.531 -2.856 1.00 96.94 187 LEU A C 1
ATOM 1488 O O . LEU A 1 187 ? 18.940 -3.592 -2.655 1.00 96.94 187 LEU A O 1
ATOM 1492 N N . GLU A 1 188 ? 20.840 -4.559 -3.341 1.00 98.31 188 GLU A N 1
ATOM 1493 C CA . GLU A 1 188 ? 20.271 -5.890 -3.571 1.00 98.31 188 GLU A CA 1
ATOM 1494 C C . GLU A 1 188 ? 19.823 -6.542 -2.256 1.00 98.31 188 GLU A C 1
ATOM 1496 O O . GLU A 1 188 ? 18.703 -7.051 -2.171 1.00 98.31 188 GLU A O 1
ATOM 1501 N N . ASP A 1 189 ? 20.644 -6.459 -1.203 1.00 97.69 189 ASP A N 1
ATOM 1502 C CA . ASP A 1 189 ? 20.251 -6.915 0.132 1.00 97.69 189 ASP A CA 1
ATOM 1503 C C . ASP A 1 189 ? 19.087 -6.082 0.686 1.00 97.69 189 ASP A C 1
ATOM 1505 O O . ASP A 1 189 ? 18.101 -6.653 1.147 1.00 97.69 189 ASP A O 1
ATOM 1509 N N . ALA A 1 190 ? 19.124 -4.752 0.546 1.00 96.50 190 ALA A N 1
ATOM 1510 C CA . ALA A 1 190 ? 18.032 -3.877 0.969 1.00 96.50 190 ALA A CA 1
ATOM 1511 C C . ALA A 1 190 ? 16.717 -4.178 0.230 1.00 96.50 190 ALA A C 1
ATOM 1513 O O . ALA A 1 190 ? 15.664 -4.217 0.859 1.00 96.50 190 ALA A O 1
ATOM 1514 N N . ALA A 1 191 ? 16.756 -4.449 -1.079 1.00 98.19 191 ALA A N 1
ATOM 1515 C CA . ALA A 1 191 ? 15.575 -4.821 -1.860 1.00 98.19 191 ALA A CA 1
ATOM 1516 C C . ALA A 1 191 ? 14.985 -6.165 -1.412 1.00 98.19 191 ALA A C 1
ATOM 1518 O O . ALA A 1 191 ? 13.765 -6.305 -1.331 1.00 98.19 191 ALA A O 1
ATOM 1519 N N . LYS A 1 192 ? 15.836 -7.139 -1.070 1.00 98.44 192 LYS A N 1
ATOM 1520 C CA . LYS A 1 192 ? 15.403 -8.399 -0.455 1.00 98.44 192 LYS A CA 1
ATOM 1521 C C . LYS A 1 192 ? 14.766 -8.161 0.919 1.00 98.44 192 LYS A C 1
ATOM 1523 O O . LYS A 1 192 ? 13.714 -8.731 1.192 1.00 98.44 192 LYS A O 1
ATOM 1528 N N . GLN A 1 193 ? 15.366 -7.330 1.773 1.00 96.00 193 GLN A N 1
ATOM 1529 C CA . GLN A 1 193 ? 14.786 -7.019 3.084 1.00 96.00 193 GLN A CA 1
ATOM 1530 C C . GLN A 1 193 ? 13.441 -6.296 2.944 1.00 96.00 193 GLN A C 1
ATOM 1532 O O . GLN A 1 193 ? 12.472 -6.703 3.571 1.00 96.00 193 GLN A O 1
ATOM 1537 N N . GLU A 1 194 ? 13.339 -5.301 2.060 1.00 96.25 194 GLU A N 1
ATOM 1538 C CA . GLU A 1 194 ? 12.083 -4.605 1.742 1.00 96.25 194 GLU A CA 1
ATOM 1539 C C . GLU A 1 194 ? 11.008 -5.573 1.228 1.00 96.25 194 GLU A C 1
ATOM 1541 O O . GLU A 1 194 ? 9.840 -5.465 1.590 1.00 96.25 194 GLU A O 1
ATOM 1546 N N . PHE A 1 195 ? 11.377 -6.571 0.424 1.00 98.38 195 PHE A N 1
ATOM 1547 C CA . PHE A 1 195 ? 10.434 -7.573 -0.070 1.00 98.38 195 PHE A CA 1
ATOM 1548 C C . PHE A 1 195 ? 9.752 -8.367 1.052 1.00 98.38 195 PHE A C 1
ATOM 1550 O O . PHE A 1 195 ? 8.534 -8.523 1.033 1.00 98.38 195 PHE A O 1
ATOM 1557 N N . PHE A 1 196 ? 10.520 -8.842 2.035 1.00 98.19 196 PHE A N 1
ATOM 1558 C CA . PHE A 1 196 ? 9.985 -9.602 3.170 1.00 98.19 196 PHE A CA 1
ATOM 1559 C C . PHE A 1 196 ? 9.377 -8.689 4.245 1.00 98.19 196 PHE A C 1
ATOM 1561 O O . PHE A 1 196 ? 8.379 -9.050 4.865 1.00 98.19 196 PHE A O 1
ATOM 1568 N N . GLN A 1 197 ? 9.936 -7.498 4.459 1.00 93.38 197 GLN A N 1
ATOM 1569 C CA . GLN A 1 197 ? 9.440 -6.558 5.460 1.00 93.38 197 GLN A CA 1
ATOM 1570 C C . GLN A 1 197 ? 8.144 -5.880 5.013 1.00 93.38 197 GLN A C 1
ATOM 1572 O O . GLN A 1 197 ? 7.248 -5.687 5.834 1.00 93.38 197 GLN A O 1
ATOM 1577 N N . SER A 1 198 ? 8.005 -5.565 3.721 1.00 93.06 198 SER A N 1
ATOM 1578 C CA . SER A 1 198 ? 6.788 -4.945 3.188 1.00 93.06 198 SER A CA 1
ATOM 1579 C C . SER A 1 198 ? 5.559 -5.791 3.493 1.00 93.06 198 SER A C 1
ATOM 1581 O O . SER A 1 198 ? 4.579 -5.247 3.977 1.00 93.06 198 SER A O 1
ATOM 1583 N N . ILE A 1 199 ? 5.606 -7.119 3.338 1.00 97.44 199 ILE A N 1
ATOM 1584 C CA . ILE A 1 199 ? 4.422 -7.940 3.622 1.00 97.44 199 ILE A CA 1
ATOM 1585 C C . ILE A 1 199 ? 4.048 -7.973 5.114 1.00 97.44 199 ILE A C 1
ATOM 1587 O O . ILE A 1 199 ? 2.865 -8.006 5.449 1.00 97.44 199 ILE A O 1
ATOM 1591 N N . VAL A 1 200 ? 5.030 -7.900 6.016 1.00 92.94 200 VAL A N 1
ATOM 1592 C CA . VAL A 1 200 ? 4.787 -7.770 7.465 1.00 92.94 200 VAL A CA 1
ATOM 1593 C C . VAL A 1 200 ? 4.122 -6.428 7.781 1.00 92.94 200 VAL A C 1
ATOM 1595 O O . VAL A 1 200 ? 3.192 -6.370 8.592 1.00 92.94 200 VAL A O 1
ATOM 1598 N N . ASN A 1 201 ? 4.574 -5.359 7.117 1.00 88.00 201 ASN A N 1
ATOM 1599 C CA . ASN A 1 201 ? 4.006 -4.020 7.250 1.00 88.00 201 ASN A CA 1
ATOM 1600 C C . ASN A 1 201 ? 2.572 -3.971 6.705 1.00 88.00 201 ASN A C 1
ATOM 1602 O O . ASN A 1 201 ? 1.688 -3.500 7.405 1.00 88.00 201 ASN A O 1
ATOM 1606 N N . GLU A 1 202 ? 2.308 -4.543 5.528 1.00 92.62 202 GLU A N 1
ATOM 1607 C CA . GLU A 1 202 ? 0.963 -4.605 4.931 1.00 92.62 202 GLU A CA 1
ATOM 1608 C C . GLU A 1 202 ? -0.020 -5.354 5.849 1.00 92.62 202 GLU A C 1
ATOM 1610 O O . GLU A 1 202 ? -1.135 -4.896 6.090 1.00 92.62 202 GLU A O 1
ATOM 1615 N N . VAL A 1 203 ? 0.399 -6.472 6.459 1.00 93.31 203 VAL A N 1
ATOM 1616 C CA . VAL A 1 203 ? -0.416 -7.167 7.474 1.00 93.31 203 VAL A CA 1
ATOM 1617 C C . VAL A 1 203 ? -0.691 -6.261 8.678 1.00 93.31 203 VAL A C 1
ATOM 1619 O O . VAL A 1 203 ? -1.815 -6.224 9.187 1.00 93.31 203 VAL A O 1
ATOM 1622 N N . HIS A 1 204 ? 0.304 -5.512 9.147 1.00 88.38 204 HIS A N 1
ATOM 1623 C CA . HIS A 1 204 ? 0.102 -4.577 10.247 1.00 88.38 204 HIS A CA 1
ATOM 1624 C C . HIS A 1 204 ? -0.879 -3.456 9.877 1.00 88.38 204 HIS A C 1
ATOM 1626 O O . HIS A 1 204 ? -1.835 -3.211 10.609 1.00 88.38 204 HIS A O 1
ATOM 1632 N N . GLU A 1 205 ? -0.688 -2.819 8.729 1.00 81.56 205 GLU A N 1
ATOM 1633 C CA . GLU A 1 205 ? -1.485 -1.683 8.272 1.00 81.56 205 GLU A CA 1
ATOM 1634 C C . GLU A 1 205 ? -2.934 -2.079 7.957 1.00 81.56 205 GLU A C 1
ATOM 1636 O O . GLU A 1 205 ? -3.870 -1.354 8.307 1.00 81.56 205 GLU A O 1
ATOM 1641 N N . GLU A 1 206 ? -3.147 -3.250 7.350 1.00 88.50 206 GLU A N 1
ATOM 1642 C CA . GLU A 1 206 ? -4.476 -3.675 6.913 1.00 88.50 206 GLU A CA 1
ATOM 1643 C C . GLU A 1 206 ? -5.281 -4.392 7.996 1.00 88.50 206 GLU A C 1
ATOM 1645 O O . GLU A 1 206 ? -6.503 -4.218 8.052 1.00 88.50 206 GLU A O 1
ATOM 1650 N N . VAL A 1 207 ? -4.641 -5.196 8.856 1.00 89.38 207 VAL A N 1
ATOM 1651 C CA . VAL A 1 207 ? -5.345 -5.980 9.892 1.00 89.38 207 VAL A CA 1
ATOM 1652 C C . VAL A 1 207 ? -4.974 -5.633 11.330 1.00 89.38 207 VAL A C 1
ATOM 1654 O O . VAL A 1 207 ? -5.514 -6.244 12.255 1.00 89.38 207 VAL A O 1
ATOM 1657 N N . ASN A 1 208 ? -4.142 -4.607 11.534 1.00 87.31 208 ASN A N 1
ATOM 1658 C CA . ASN A 1 208 ? -3.725 -4.111 12.847 1.00 87.31 208 ASN A CA 1
ATOM 1659 C C . ASN A 1 208 ? -3.051 -5.186 13.719 1.00 87.31 208 ASN A C 1
ATOM 1661 O O . ASN A 1 208 ? -3.221 -5.239 14.937 1.00 87.31 208 ASN A O 1
ATOM 1665 N N . LEU A 1 209 ? -2.300 -6.089 13.089 1.00 89.19 209 LEU A N 1
ATOM 1666 C CA . LEU A 1 209 ? -1.526 -7.102 13.796 1.00 89.19 209 LEU A CA 1
ATOM 1667 C C . LEU A 1 209 ? -0.078 -6.630 13.922 1.00 89.19 209 LEU A C 1
ATOM 1669 O O . LEU A 1 209 ? 0.606 -6.466 12.913 1.00 89.19 209 LEU A O 1
ATOM 1673 N N . ALA A 1 210 ? 0.397 -6.374 15.142 1.00 85.00 210 ALA A N 1
ATOM 1674 C CA . ALA A 1 210 ? 1.741 -5.836 15.350 1.00 85.00 210 ALA A CA 1
ATOM 1675 C C . ALA A 1 210 ? 2.820 -6.781 14.782 1.00 85.00 210 ALA A C 1
ATOM 1677 O O . ALA A 1 210 ? 2.666 -7.999 14.911 1.00 85.00 210 ALA A O 1
ATOM 1678 N N . PRO A 1 211 ? 3.931 -6.268 14.217 1.00 85.38 211 PRO A N 1
ATOM 1679 C CA . PRO A 1 211 ? 5.001 -7.105 13.666 1.00 85.38 211 PRO A CA 1
ATOM 1680 C C . PRO A 1 211 ? 5.529 -8.168 14.641 1.00 85.38 211 PRO A C 1
ATOM 1682 O O . PRO A 1 211 ? 5.820 -9.286 14.243 1.00 85.38 211 PRO A O 1
ATOM 1685 N N . GLN A 1 212 ? 5.580 -7.868 15.943 1.00 87.31 212 GLN A N 1
ATOM 1686 C CA . GLN A 1 212 ? 6.039 -8.804 16.981 1.00 87.31 212 GLN A CA 1
ATOM 1687 C C . GLN A 1 212 ? 5.067 -9.972 17.224 1.00 87.31 212 GLN A C 1
ATOM 1689 O O . GLN A 1 212 ? 5.437 -10.960 17.853 1.00 87.31 212 GLN A O 1
ATOM 1694 N N . GLN A 1 213 ? 3.820 -9.858 16.759 1.00 89.50 213 GLN A N 1
ATOM 1695 C CA . GLN A 1 213 ? 2.791 -10.902 16.826 1.00 89.50 213 GLN A CA 1
ATOM 1696 C C . GLN A 1 213 ? 2.703 -11.723 15.528 1.00 89.50 213 GLN A C 1
ATOM 1698 O O . GLN A 1 213 ? 1.827 -12.587 15.406 1.00 89.50 213 GLN A O 1
ATOM 1703 N N . GLN A 1 214 ? 3.578 -11.439 14.562 1.00 95.31 214 GLN A N 1
ATOM 1704 C CA . GLN A 1 214 ? 3.701 -12.148 13.296 1.00 95.31 214 GLN A CA 1
ATOM 1705 C C . GLN A 1 214 ? 4.943 -13.044 13.354 1.00 95.31 214 GLN A C 1
ATOM 1707 O O . GLN A 1 214 ? 6.040 -12.586 13.670 1.00 95.31 214 GLN A O 1
ATOM 1712 N N . GLN A 1 215 ? 4.784 -14.334 13.063 1.00 97.19 215 GLN A N 1
ATOM 1713 C CA . GLN A 1 215 ? 5.935 -15.202 12.816 1.00 97.19 215 GLN A CA 1
ATOM 1714 C C . GLN A 1 215 ? 6.635 -14.778 11.511 1.00 97.19 215 GLN A C 1
ATOM 1716 O O . GLN A 1 215 ? 5.978 -14.194 10.644 1.00 97.19 215 GLN A O 1
ATOM 1721 N N . PRO A 1 216 ? 7.941 -15.070 11.342 1.00 97.12 216 PRO A N 1
ATOM 1722 C CA . PRO A 1 216 ? 8.668 -14.695 10.135 1.00 97.12 216 PRO A CA 1
ATOM 1723 C C . PRO A 1 216 ? 7.952 -15.163 8.854 1.00 97.12 216 PRO A C 1
ATOM 1725 O O . PRO A 1 216 ? 7.546 -16.328 8.783 1.00 97.12 216 PRO A O 1
ATOM 1728 N N . PRO A 1 217 ? 7.778 -14.282 7.853 1.00 97.94 217 PRO A N 1
ATOM 1729 C CA . PRO A 1 217 ? 7.096 -14.627 6.613 1.00 97.94 217 PRO A CA 1
ATOM 1730 C C . PRO A 1 217 ? 7.883 -15.662 5.806 1.00 97.94 217 PRO A C 1
ATOM 1732 O O . PRO A 1 217 ? 9.078 -15.499 5.559 1.00 97.94 217 PRO A O 1
ATOM 1735 N N . MET A 1 218 ? 7.185 -16.696 5.337 1.00 98.31 218 MET A N 1
ATOM 1736 C CA . MET A 1 218 ? 7.743 -17.744 4.480 1.00 98.31 218 MET A CA 1
ATOM 1737 C C . MET A 1 218 ? 7.177 -17.622 3.067 1.00 98.31 218 MET A C 1
ATOM 1739 O O . MET A 1 218 ? 5.961 -17.629 2.874 1.00 98.31 218 MET A O 1
ATOM 1743 N N . LEU A 1 219 ? 8.040 -17.515 2.061 1.00 98.44 219 LEU A N 1
ATOM 1744 C CA . LEU A 1 219 ? 7.634 -17.335 0.671 1.00 98.44 219 LEU A CA 1
ATOM 1745 C C . LEU A 1 219 ? 7.170 -18.668 0.060 1.00 98.44 219 LEU A C 1
ATOM 1747 O O . LEU A 1 219 ? 7.965 -19.586 -0.112 1.00 98.44 219 LEU A O 1
ATOM 1751 N N . MET A 1 220 ? 5.893 -18.767 -0.310 1.00 97.38 220 MET A N 1
ATOM 1752 C CA . MET A 1 220 ? 5.262 -20.009 -0.789 1.00 97.38 220 MET A CA 1
ATOM 1753 C C . MET A 1 220 ? 5.316 -20.180 -2.312 1.00 97.38 220 MET A C 1
ATOM 1755 O O . MET A 1 220 ? 5.309 -21.296 -2.834 1.00 97.38 220 MET A O 1
ATOM 1759 N N . GLY A 1 221 ? 5.272 -19.069 -3.042 1.00 96.94 221 GLY A N 1
ATOM 1760 C CA . GLY A 1 221 ? 5.084 -19.081 -4.486 1.00 96.94 221 GLY A CA 1
ATOM 1761 C C . GLY A 1 221 ? 4.712 -17.714 -5.035 1.00 96.94 221 GLY A C 1
ATOM 1762 O O . GLY A 1 221 ? 4.743 -16.700 -4.335 1.00 96.94 221 GLY A O 1
ATOM 1763 N N . VAL A 1 222 ? 4.314 -17.693 -6.302 1.00 97.44 222 VAL A N 1
ATOM 1764 C CA . VAL A 1 222 ? 3.856 -16.488 -6.993 1.00 97.44 222 VAL A CA 1
ATOM 1765 C C . VAL A 1 222 ? 2.574 -16.758 -7.772 1.00 97.44 222 VAL A C 1
ATOM 1767 O O . VAL A 1 222 ? 2.463 -17.728 -8.525 1.00 97.44 222 VAL A O 1
ATOM 1770 N N . VAL A 1 223 ? 1.600 -15.869 -7.597 1.00 96.12 223 VAL A N 1
ATOM 1771 C CA . VAL A 1 223 ? 0.400 -15.779 -8.425 1.00 96.12 223 VAL A CA 1
ATOM 1772 C C . VAL A 1 223 ? 0.705 -14.834 -9.581 1.00 96.12 223 VAL A C 1
ATOM 1774 O O . VAL A 1 223 ? 1.075 -13.679 -9.378 1.00 96.12 223 VAL A O 1
ATOM 1777 N N . LEU A 1 224 ? 0.569 -15.319 -10.809 1.00 95.69 224 LEU A N 1
ATOM 1778 C CA . LEU A 1 224 ? 0.792 -14.550 -12.026 1.00 95.69 224 LEU A CA 1
ATOM 1779 C C . LEU A 1 224 ? -0.564 -14.147 -12.600 1.00 95.69 224 LEU A C 1
ATOM 1781 O O . LEU A 1 224 ? -1.295 -14.975 -13.138 1.00 95.69 224 LEU A O 1
ATOM 1785 N N . GLN A 1 225 ? -0.907 -12.871 -12.454 1.00 92.06 225 GLN A N 1
ATOM 1786 C CA . GLN A 1 225 ? -2.199 -12.327 -12.855 1.00 92.06 225 GLN A CA 1
ATOM 1787 C C . GLN A 1 225 ? -2.221 -11.998 -14.345 1.00 92.06 225 GLN A C 1
ATOM 1789 O O . GLN A 1 225 ? -1.339 -11.289 -14.849 1.00 92.06 225 GLN A O 1
ATOM 1794 N N . THR A 1 226 ? -3.300 -12.408 -15.007 1.00 90.00 226 THR A N 1
ATOM 1795 C CA . THR A 1 226 ? -3.600 -12.198 -16.429 1.00 90.00 226 THR A CA 1
ATOM 1796 C C . THR A 1 226 ? -2.546 -12.783 -17.374 1.00 90.00 226 THR A C 1
ATOM 1798 O O . THR A 1 226 ? -1.518 -13.304 -16.945 1.00 90.00 226 THR A O 1
ATOM 1801 N N . ASP A 1 227 ? -2.753 -12.634 -18.682 1.00 90.00 227 ASP A N 1
ATOM 1802 C CA . ASP A 1 227 ? -1.749 -13.007 -19.690 1.00 90.00 227 ASP A CA 1
ATOM 1803 C C . ASP A 1 227 ? -0.471 -12.157 -19.591 1.00 90.00 227 ASP A C 1
ATOM 1805 O O . ASP A 1 227 ? 0.596 -12.565 -20.049 1.00 90.00 227 ASP A O 1
ATOM 1809 N N . SER A 1 228 ? -0.562 -10.985 -18.951 1.00 93.19 228 SER A N 1
ATOM 1810 C CA . SER A 1 228 ? 0.589 -10.137 -18.632 1.00 93.19 228 SER A CA 1
ATOM 1811 C C . SER A 1 228 ? 1.489 -10.733 -17.544 1.00 93.19 228 SER A C 1
ATOM 1813 O O . SER A 1 228 ? 2.552 -10.171 -17.270 1.00 93.19 228 SER A O 1
ATOM 1815 N N . CYS A 1 229 ? 1.061 -11.819 -16.887 1.00 95.19 229 CYS A N 1
ATOM 1816 C CA . CYS A 1 229 ? 1.770 -12.500 -15.806 1.00 95.19 229 CYS A CA 1
ATOM 1817 C C . CYS A 1 229 ? 2.316 -11.520 -14.755 1.00 95.19 229 CYS A C 1
ATOM 1819 O O . CYS A 1 229 ? 3.500 -11.580 -14.395 1.00 95.19 229 CYS A O 1
ATOM 1821 N N . THR A 1 230 ? 1.480 -10.572 -14.3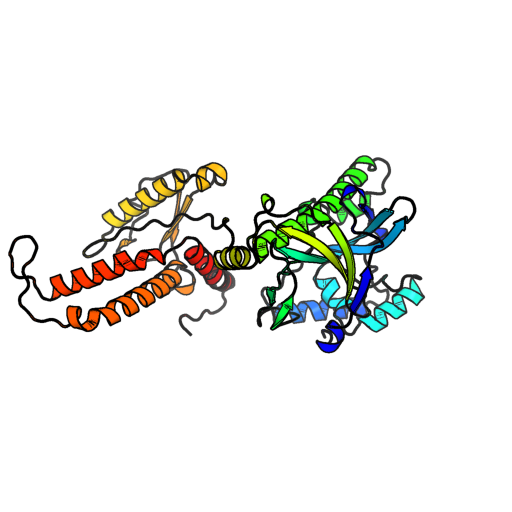10 1.00 95.94 230 THR A N 1
ATOM 1822 C CA . THR A 1 230 ? 1.878 -9.613 -13.268 1.00 95.94 230 THR A CA 1
ATOM 1823 C C . THR A 1 230 ? 2.012 -10.370 -11.947 1.00 95.94 230 THR A C 1
ATOM 1825 O O . THR A 1 230 ? 1.041 -11.004 -11.535 1.00 95.94 230 THR A O 1
ATOM 1828 N N . PRO A 1 231 ? 3.189 -10.356 -11.302 1.00 97.38 231 PRO A N 1
ATOM 1829 C CA . PRO A 1 231 ? 3.441 -11.192 -10.137 1.00 97.38 231 PRO A CA 1
ATOM 1830 C C . PRO A 1 231 ? 2.860 -10.598 -8.850 1.00 97.38 231 PRO A C 1
ATOM 1832 O O . PRO A 1 231 ? 3.082 -9.432 -8.528 1.00 97.38 231 PRO A O 1
ATOM 1835 N N . SER A 1 232 ? 2.187 -11.442 -8.076 1.00 96.69 232 SER A N 1
ATOM 1836 C CA . SER A 1 232 ? 1.871 -11.233 -6.665 1.00 96.69 232 SER A CA 1
ATOM 1837 C C . SER A 1 232 ? 2.439 -12.416 -5.881 1.00 96.69 232 SER A C 1
ATOM 1839 O O . SER A 1 232 ? 1.989 -13.552 -6.035 1.00 96.69 232 SER A O 1
ATOM 1841 N N . PHE A 1 233 ? 3.509 -12.177 -5.128 1.00 98.38 233 PHE A N 1
ATOM 1842 C CA . PHE A 1 233 ? 4.187 -13.210 -4.354 1.00 98.38 233 PHE A CA 1
ATOM 1843 C C . PHE A 1 233 ? 3.403 -13.517 -3.086 1.00 98.38 233 PHE A C 1
ATOM 1845 O O . PHE A 1 233 ? 3.036 -12.611 -2.342 1.00 98.38 233 PHE A O 1
ATOM 1852 N N . SER A 1 234 ? 3.150 -14.801 -2.855 1.00 97.94 234 SER A N 1
ATOM 1853 C CA . SER A 1 234 ? 2.356 -15.268 -1.727 1.00 97.94 234 SER A CA 1
ATOM 1854 C C . SER A 1 234 ? 3.276 -15.691 -0.593 1.00 97.94 234 SER A C 1
ATOM 1856 O O . SER A 1 234 ? 4.067 -16.622 -0.741 1.00 97.94 234 SER A O 1
ATOM 1858 N N . PHE A 1 235 ? 3.117 -15.051 0.555 1.00 98.62 235 PHE A N 1
ATOM 1859 C CA . PHE A 1 235 ? 3.769 -15.408 1.804 1.00 98.62 235 PHE A CA 1
ATOM 1860 C C . PHE A 1 235 ? 2.796 -16.127 2.722 1.00 98.62 235 PHE A C 1
ATOM 1862 O O . PHE A 1 235 ? 1.594 -15.873 2.698 1.00 98.62 235 PHE A O 1
ATOM 1869 N N . HIS A 1 236 ? 3.319 -17.012 3.554 1.00 98.38 236 HIS A N 1
ATOM 1870 C CA . HIS A 1 236 ? 2.612 -17.583 4.686 1.00 98.38 236 HIS A CA 1
ATOM 1871 C C . HIS A 1 236 ? 3.139 -16.945 5.966 1.00 98.38 236 HIS A C 1
ATOM 1873 O O . HIS A 1 236 ? 4.350 -16.871 6.171 1.00 98.38 236 HIS A O 1
ATOM 1879 N N . ILE A 1 237 ? 2.222 -16.456 6.798 1.00 98.44 237 ILE A N 1
ATOM 1880 C CA . ILE A 1 237 ? 2.526 -15.818 8.081 1.00 98.44 237 ILE A CA 1
ATOM 1881 C C . ILE A 1 237 ? 1.604 -16.439 9.121 1.00 98.44 237 ILE A C 1
ATOM 1883 O O . ILE A 1 237 ? 0.387 -16.465 8.938 1.00 98.44 237 ILE A O 1
ATOM 1887 N N . LYS A 1 238 ? 2.169 -16.921 10.227 1.00 98.12 238 LYS A N 1
ATOM 1888 C CA . LYS A 1 238 ? 1.393 -17.398 11.377 1.00 98.12 238 LYS A CA 1
ATOM 1889 C C . LYS A 1 238 ? 1.311 -16.332 12.457 1.00 98.12 238 LYS A C 1
ATOM 1891 O O . LYS A 1 238 ? 2.250 -15.562 12.646 1.00 98.12 238 LYS A O 1
ATOM 1896 N N . THR A 1 239 ? 0.213 -16.322 13.204 1.00 96.44 239 THR A N 1
ATOM 1897 C CA . THR A 1 239 ? 0.050 -15.467 14.382 1.00 96.44 239 THR A CA 1
ATOM 1898 C C . THR A 1 239 ? -0.481 -16.231 15.590 1.00 96.44 239 THR A C 1
ATOM 1900 O O . THR A 1 239 ? -1.294 -17.145 15.466 1.00 96.44 239 THR A O 1
ATOM 1903 N N . GLU A 1 240 ? -0.070 -15.799 16.783 1.00 91.81 240 GLU A N 1
ATOM 1904 C CA . GLU A 1 240 ? -0.586 -16.293 18.067 1.00 91.81 240 GLU A CA 1
ATOM 1905 C C . GLU A 1 240 ? -1.989 -15.738 18.400 1.00 91.81 240 GLU A C 1
ATOM 1907 O O . GLU A 1 240 ? -2.616 -16.117 19.397 1.00 91.81 240 GLU A O 1
ATOM 1912 N N . CYS A 1 241 ? -2.520 -14.834 17.574 1.00 93.56 241 CYS A N 1
ATOM 1913 C CA . CYS A 1 241 ? -3.894 -14.357 17.682 1.00 93.56 241 CYS A CA 1
ATOM 1914 C C . CYS A 1 241 ? -4.884 -15.401 17.146 1.00 93.56 241 CYS A C 1
ATOM 1916 O O . CYS A 1 241 ? -4.677 -16.007 16.097 1.00 93.56 241 CYS A O 1
ATOM 1918 N N . SER A 1 242 ? -5.995 -15.597 17.857 1.00 97.69 242 SER A N 1
ATOM 1919 C CA . SER A 1 242 ? -7.170 -16.311 17.340 1.00 97.69 242 SER A CA 1
ATOM 1920 C C . SER A 1 242 ? -7.897 -15.466 16.297 1.00 97.69 242 SER A C 1
ATOM 1922 O O . SER A 1 242 ? -7.782 -14.237 16.278 1.00 97.69 242 SER A O 1
ATOM 1924 N N . ALA A 1 243 ? -8.752 -16.097 15.493 1.00 97.38 243 ALA A N 1
ATOM 1925 C CA . ALA A 1 243 ? -9.615 -15.388 14.551 1.00 97.38 243 ALA A CA 1
ATOM 1926 C C . ALA A 1 243 ? -10.530 -14.353 15.230 1.00 97.38 243 ALA A C 1
ATOM 1928 O O . ALA A 1 243 ? -10.912 -13.356 14.615 1.00 97.38 243 ALA A O 1
ATOM 1929 N N . ARG A 1 244 ? -10.906 -14.566 16.499 1.00 97.06 244 ARG A N 1
ATOM 1930 C CA . ARG A 1 244 ? -11.669 -13.583 17.280 1.00 97.06 244 ARG A CA 1
ATOM 1931 C C . ARG A 1 244 ? -10.814 -12.367 17.637 1.00 97.06 244 ARG A C 1
ATOM 1933 O O . ARG A 1 244 ? -11.229 -11.253 17.342 1.00 97.06 244 ARG A O 1
ATOM 1940 N N . GLU A 1 245 ? -9.639 -12.592 18.221 1.00 94.88 245 GLU A N 1
ATOM 1941 C CA . GLU A 1 245 ? -8.712 -11.523 18.620 1.00 94.88 245 GLU A CA 1
ATOM 1942 C C . GLU A 1 245 ? -8.285 -10.680 17.411 1.00 94.88 245 GLU A C 1
ATOM 1944 O O . GLU A 1 245 ? -8.323 -9.456 17.477 1.00 94.88 245 GLU A O 1
ATOM 1949 N N . LEU A 1 246 ? -7.985 -11.317 16.274 1.00 94.44 246 LEU A N 1
ATOM 1950 C CA . LEU A 1 246 ? -7.614 -10.615 15.044 1.00 94.44 246 LEU A CA 1
ATOM 1951 C C . LEU A 1 246 ? -8.747 -9.719 14.512 1.00 94.44 246 LEU A C 1
ATOM 1953 O O . LEU A 1 246 ? -8.503 -8.598 14.075 1.00 94.44 246 LEU A O 1
ATOM 1957 N N . ARG A 1 247 ? -10.010 -10.167 14.586 1.00 93.31 247 ARG A N 1
ATOM 1958 C CA . ARG A 1 247 ? -11.163 -9.318 14.225 1.00 93.31 247 ARG A CA 1
ATOM 1959 C C . ARG A 1 247 ? -11.316 -8.128 15.166 1.00 93.31 247 ARG A C 1
ATOM 1961 O O . ARG A 1 247 ? -11.748 -7.067 14.716 1.00 93.31 247 ARG A O 1
ATOM 1968 N N . ASP A 1 248 ? -11.014 -8.303 16.448 1.00 88.62 248 ASP A N 1
ATOM 1969 C CA . ASP A 1 248 ? -11.075 -7.223 17.431 1.00 88.62 248 ASP A CA 1
ATOM 1970 C C . ASP A 1 248 ? -9.945 -6.202 17.193 1.00 88.62 248 ASP A C 1
ATOM 1972 O O . ASP A 1 248 ? -10.220 -5.001 17.194 1.00 88.62 248 ASP A O 1
ATOM 1976 N N . LEU A 1 249 ? -8.731 -6.657 16.848 1.00 85.44 249 LEU A N 1
ATOM 1977 C CA . LEU A 1 249 ? -7.625 -5.801 16.392 1.00 85.44 249 LEU A CA 1
ATOM 1978 C C . LEU A 1 249 ? -8.005 -5.002 15.140 1.00 85.44 249 LEU A C 1
ATOM 1980 O O . LEU A 1 249 ? -7.923 -3.772 15.146 1.00 85.44 249 LEU A O 1
ATOM 1984 N N . TYR A 1 250 ? -8.508 -5.667 14.098 1.00 86.81 250 TYR A N 1
ATOM 1985 C CA . TYR A 1 250 ? -8.951 -5.003 12.868 1.00 86.81 250 TYR A CA 1
ATOM 1986 C C . TYR A 1 250 ? -10.011 -3.923 13.136 1.00 86.81 250 TYR A C 1
ATOM 1988 O O . TYR A 1 250 ? -9.958 -2.824 12.586 1.00 86.81 250 TYR A O 1
ATOM 1996 N N . ARG A 1 251 ? -10.978 -4.206 14.021 1.00 82.81 251 ARG A N 1
ATOM 1997 C CA . ARG A 1 251 ? -12.023 -3.241 14.406 1.00 82.81 251 ARG A CA 1
ATOM 1998 C C . ARG A 1 251 ? -11.474 -2.049 15.184 1.00 82.81 251 ARG A C 1
ATOM 2000 O O . ARG A 1 251 ? -12.017 -0.951 15.033 1.00 82.81 251 ARG A O 1
ATOM 2007 N N . ALA A 1 252 ? -10.455 -2.265 16.015 1.00 77.56 252 ALA A N 1
ATOM 2008 C CA . ALA A 1 252 ? -9.790 -1.201 16.758 1.00 77.56 252 ALA A CA 1
ATOM 2009 C C . ALA A 1 252 ? -9.032 -0.247 15.817 1.00 77.56 252 ALA A C 1
ATOM 2011 O O . ALA A 1 252 ? -9.096 0.968 16.007 1.00 77.56 252 ALA A O 1
ATOM 2012 N N . GLY A 1 253 ? -8.411 -0.788 14.762 1.00 68.25 253 GLY A N 1
ATOM 2013 C CA . GLY A 1 253 ? -7.503 -0.056 13.873 1.00 68.25 253 GLY A CA 1
ATOM 2014 C C . GLY A 1 253 ? -6.136 0.230 14.525 1.00 68.25 253 GLY A C 1
ATOM 2015 O O . GLY A 1 253 ? -6.025 0.093 15.745 1.00 68.25 253 GLY A O 1
ATOM 2016 N N . PRO A 1 254 ? -5.107 0.604 13.735 1.00 57.44 254 PRO A N 1
ATOM 2017 C CA . PRO A 1 254 ? -3.720 0.784 14.184 1.00 57.44 254 PRO A CA 1
ATOM 2018 C C . PRO A 1 254 ? -3.583 1.508 15.528 1.00 57.44 254 PRO A C 1
ATOM 2020 O O . PRO A 1 254 ? -4.219 2.540 15.754 1.00 57.44 254 PRO A O 1
ATOM 2023 N N . SER A 1 255 ? -2.731 0.993 16.421 1.00 50.62 255 SER A N 1
ATOM 2024 C CA . SER A 1 255 ? -2.317 1.705 17.645 1.00 50.62 255 SER A CA 1
ATOM 2025 C C . SER A 1 255 ? -1.634 3.037 17.340 1.00 50.62 255 SER A C 1
ATOM 2027 O O . SER A 1 255 ? -1.649 3.936 18.175 1.00 50.62 255 SER A O 1
ATOM 2029 N N . ASP A 1 256 ? -1.145 3.192 16.110 1.00 47.50 256 ASP A N 1
ATOM 2030 C CA . ASP A 1 256 ? -0.551 4.406 15.547 1.00 47.50 256 ASP A CA 1
ATOM 2031 C C . ASP A 1 256 ? -1.577 5.533 15.330 1.00 47.50 256 ASP A C 1
ATOM 2033 O O . ASP A 1 256 ? -1.317 6.514 14.635 1.00 47.50 256 ASP A O 1
ATOM 2037 N N . ASN A 1 257 ? -2.738 5.455 15.986 1.00 48.47 257 ASN A N 1
ATOM 2038 C CA . ASN A 1 257 ? -3.520 6.634 16.332 1.00 48.47 257 ASN A CA 1
ATOM 2039 C C . ASN A 1 257 ? -2.755 7.460 17.378 1.00 48.47 257 ASN A C 1
ATOM 2041 O O . ASN A 1 257 ? -3.183 7.584 18.529 1.00 48.47 257 ASN A O 1
ATOM 2045 N N . ILE A 1 258 ? -1.625 8.037 16.960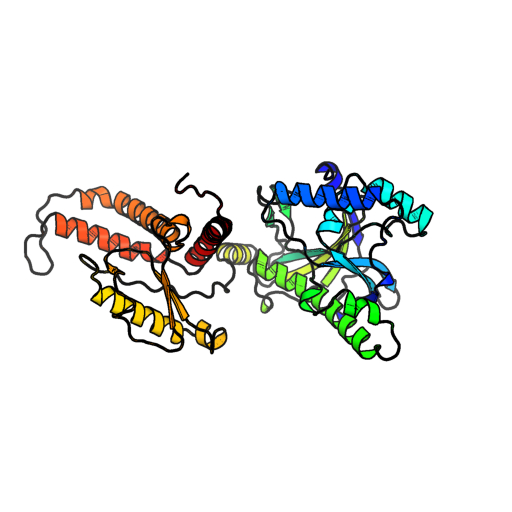 1.00 52.75 258 ILE A N 1
ATOM 2046 C CA . ILE A 1 258 ? -0.932 9.102 17.673 1.00 52.75 258 ILE A CA 1
ATOM 2047 C C . ILE A 1 258 ? -1.942 10.239 17.808 1.00 52.75 258 ILE A C 1
ATOM 2049 O O . ILE A 1 258 ? -2.254 10.944 16.851 1.00 52.75 258 ILE A O 1
ATOM 2053 N N . GLY A 1 259 ? -2.508 10.392 18.997 1.00 61.59 259 GLY A N 1
ATOM 2054 C CA . GLY A 1 259 ? -3.503 11.419 19.223 1.00 61.59 259 GLY A CA 1
ATOM 2055 C C . GLY A 1 259 ? -3.922 11.484 20.675 1.00 61.59 259 GLY A C 1
ATOM 2056 O O . GLY A 1 259 ? -4.362 10.500 21.264 1.00 61.59 259 GLY A O 1
ATOM 2057 N N . LEU A 1 260 ? -3.823 12.680 21.236 1.00 73.94 260 LEU A N 1
ATOM 2058 C CA . LEU A 1 260 ? -4.390 13.018 22.528 1.00 73.94 260 LEU A CA 1
ATOM 2059 C C . LEU A 1 260 ? -5.792 13.590 22.300 1.00 73.94 260 LEU A C 1
ATOM 2061 O O . LEU A 1 260 ? -5.957 14.529 21.524 1.00 73.94 260 LEU A O 1
ATOM 2065 N N . VAL A 1 261 ? -6.797 13.064 23.000 1.00 83.81 261 VAL A N 1
ATOM 2066 C CA . VAL A 1 261 ? -8.106 13.722 23.100 1.00 83.81 261 VAL A CA 1
ATOM 2067 C C . VAL A 1 261 ? -8.249 14.274 24.507 1.00 83.81 261 VAL A C 1
ATOM 2069 O O . VAL A 1 261 ? -8.311 13.518 25.473 1.00 83.81 261 VAL A O 1
ATOM 2072 N N . THR A 1 262 ? -8.315 15.598 24.612 1.00 84.81 262 THR A N 1
ATOM 2073 C CA . THR A 1 262 ? -8.633 16.308 25.852 1.00 84.81 262 THR A CA 1
ATOM 2074 C C . THR A 1 262 ? -9.932 17.086 25.681 1.00 84.81 262 THR A C 1
ATOM 2076 O O . THR A 1 262 ? -10.249 17.553 24.585 1.00 84.81 262 THR A O 1
ATOM 2079 N N . TYR A 1 263 ? -10.715 17.192 26.750 1.00 88.75 263 TYR A N 1
ATOM 2080 C CA . TYR A 1 263 ? -11.963 17.946 26.761 1.00 88.75 263 TYR A CA 1
ATOM 2081 C C . TYR A 1 263 ? -12.248 18.484 28.160 1.00 88.75 263 TYR A C 1
ATOM 2083 O O . TYR A 1 263 ? -11.838 17.907 29.166 1.00 88.75 263 TYR A O 1
ATOM 2091 N N . GLN A 1 264 ? -13.036 19.552 28.209 1.00 87.94 264 GLN A N 1
ATOM 2092 C CA . GLN A 1 264 ? -13.564 20.122 29.439 1.00 87.94 264 GLN A CA 1
ATOM 2093 C C . GLN A 1 264 ? -15.060 20.372 29.264 1.00 87.94 264 GLN A C 1
ATOM 2095 O O . GLN A 1 264 ? -15.509 20.840 28.217 1.00 87.94 264 GLN A O 1
ATOM 2100 N N . LEU A 1 265 ? -15.848 20.020 30.279 1.00 87.62 265 LEU A N 1
ATOM 2101 C CA . LEU A 1 265 ? -17.277 20.316 30.305 1.00 87.62 265 LEU A CA 1
ATOM 2102 C C . LEU A 1 265 ? -17.500 21.606 31.072 1.00 87.62 265 LEU A C 1
ATOM 2104 O O . LEU A 1 265 ? -17.044 21.739 32.204 1.00 87.62 265 LEU A O 1
ATOM 2108 N N . GLU A 1 266 ? -18.222 22.534 30.452 1.00 86.50 266 GLU A N 1
ATOM 2109 C CA . GLU A 1 266 ? -18.412 23.865 31.006 1.00 86.50 266 GLU A CA 1
ATOM 2110 C C . GLU A 1 266 ? -19.865 24.296 31.024 1.00 86.50 266 GLU A C 1
ATOM 2112 O O . GLU A 1 266 ? -20.603 24.120 30.055 1.00 86.50 266 GLU A O 1
ATOM 2117 N N . HIS A 1 267 ? -20.266 24.888 32.149 1.00 83.69 267 HIS A N 1
ATOM 2118 C CA . HIS A 1 267 ? -21.610 25.411 32.319 1.00 83.69 267 HIS A CA 1
ATOM 2119 C C . HIS A 1 267 ? -21.674 26.879 31.882 1.00 83.69 267 HIS A C 1
ATOM 2121 O O . HIS A 1 267 ? -20.874 27.713 32.310 1.00 83.69 267 HIS A O 1
ATOM 2127 N N . GLY A 1 268 ? -22.668 27.209 31.057 1.00 84.06 268 GLY A N 1
ATOM 2128 C CA . GLY A 1 268 ? -22.844 28.552 30.504 1.00 84.06 268 GLY A CA 1
ATOM 2129 C C . GLY A 1 268 ? -22.013 28.805 29.243 1.00 84.06 268 GLY A C 1
ATOM 2130 O O . GLY A 1 268 ? -21.616 27.884 28.536 1.00 84.06 268 GLY A O 1
ATOM 2131 N N . SER A 1 269 ? -21.807 30.079 28.912 1.00 86.12 269 SER A N 1
ATOM 2132 C CA . SER A 1 269 ? -21.099 30.481 27.692 1.00 86.12 269 SER A CA 1
ATOM 2133 C C . SER A 1 269 ? -19.586 30.512 27.895 1.00 86.12 269 SER A C 1
ATOM 2135 O O . SER A 1 269 ? -19.097 31.066 28.881 1.00 86.12 269 SER A O 1
ATOM 2137 N N . ILE A 1 270 ? -18.844 29.985 26.922 1.00 89.25 270 ILE A N 1
ATOM 2138 C CA . ILE A 1 270 ? -17.382 30.083 26.880 1.00 89.25 270 ILE A CA 1
ATOM 2139 C C . ILE A 1 270 ? -17.003 31.512 26.467 1.00 89.25 270 ILE A C 1
ATOM 2141 O O . ILE A 1 270 ? -17.485 32.022 25.455 1.00 89.25 270 ILE A O 1
ATOM 2145 N N . ARG A 1 271 ? -16.168 32.171 27.277 1.00 91.44 271 ARG A N 1
ATOM 2146 C CA . ARG A 1 271 ? -15.641 33.527 27.033 1.00 91.44 271 ARG A CA 1
ATOM 2147 C C . ARG A 1 271 ? -14.192 33.468 26.543 1.00 91.44 271 ARG A C 1
ATOM 2149 O O . ARG A 1 271 ? -13.546 32.432 26.680 1.00 91.44 271 ARG A O 1
ATOM 2156 N N . MET A 1 272 ? -13.685 34.579 26.009 1.00 92.38 272 MET A N 1
ATOM 2157 C CA . MET A 1 272 ? -12.347 34.658 25.402 1.00 92.38 272 MET A CA 1
ATOM 2158 C C . MET A 1 272 ? -11.225 34.290 26.382 1.00 92.38 272 MET A C 1
ATOM 2160 O O . MET A 1 272 ? -10.311 33.561 26.017 1.00 92.38 272 MET A O 1
ATOM 2164 N N . GLU A 1 273 ? -11.317 34.725 27.641 1.00 90.75 273 GLU A N 1
ATOM 2165 C CA . GLU A 1 273 ? -10.315 34.431 28.678 1.00 90.75 273 GLU A CA 1
ATOM 2166 C C . GLU A 1 273 ? -10.257 32.931 28.978 1.00 90.75 273 GLU A C 1
ATOM 2168 O O . GLU A 1 273 ? -9.190 32.348 29.147 1.00 90.75 273 GLU A O 1
ATOM 2173 N N . LYS A 1 274 ? -11.429 32.295 28.995 1.00 91.38 274 LYS A N 1
ATOM 2174 C CA . LYS A 1 274 ? -11.558 30.862 29.235 1.00 91.38 274 LYS A CA 1
ATOM 2175 C C . LYS A 1 274 ? -11.034 30.042 28.063 1.00 91.38 274 LYS A C 1
ATOM 2177 O O . LYS A 1 274 ? -10.371 29.037 28.278 1.00 91.38 274 LYS A O 1
ATOM 2182 N N . ASN A 1 275 ? -11.307 30.490 26.839 1.00 92.06 275 ASN A N 1
ATOM 2183 C CA . ASN A 1 275 ? -10.735 29.882 25.646 1.00 92.06 275 ASN A CA 1
ATOM 2184 C C . ASN A 1 275 ? -9.202 29.958 25.659 1.00 92.06 275 ASN A C 1
ATOM 2186 O O . ASN A 1 275 ? -8.545 28.952 25.423 1.00 92.06 275 ASN A O 1
ATOM 2190 N N . ALA A 1 276 ? -8.633 31.123 25.982 1.00 92.75 276 ALA A N 1
ATOM 2191 C CA . ALA A 1 276 ? -7.184 31.294 26.054 1.00 92.75 276 ALA A CA 1
ATOM 2192 C C . ALA A 1 276 ? -6.541 30.378 27.111 1.00 92.75 276 ALA A C 1
ATOM 2194 O O . ALA A 1 276 ? -5.532 29.734 26.833 1.00 92.75 276 ALA A O 1
ATOM 2195 N N . ALA A 1 277 ? -7.164 30.250 28.289 1.00 92.62 277 ALA A N 1
ATOM 2196 C CA . ALA A 1 277 ? -6.721 29.300 29.308 1.00 92.62 277 ALA A CA 1
ATOM 2197 C C . ALA A 1 277 ? -6.775 27.845 28.807 1.00 92.62 277 ALA A C 1
ATOM 2199 O O . ALA A 1 277 ? -5.838 27.083 29.023 1.00 92.62 277 ALA A O 1
ATOM 2200 N N . PHE A 1 278 ? -7.831 27.474 28.080 1.00 92.31 278 PHE A N 1
ATOM 2201 C CA . PHE A 1 278 ? -7.966 26.127 27.528 1.00 92.31 278 PHE A CA 1
ATOM 2202 C C . PHE A 1 278 ? -6.937 25.828 26.423 1.00 92.31 278 PHE A C 1
ATOM 2204 O O . PHE A 1 278 ? -6.411 24.720 26.355 1.00 92.31 278 PHE A O 1
ATOM 2211 N N . VAL A 1 279 ? -6.584 26.814 25.592 1.00 93.31 279 VAL A N 1
ATOM 2212 C CA . VAL A 1 279 ? -5.505 26.680 24.594 1.00 93.31 279 VAL A CA 1
ATOM 2213 C C . VAL A 1 279 ? -4.161 26.388 25.269 1.00 93.31 279 VAL A C 1
ATOM 2215 O O . VAL A 1 279 ? -3.437 25.490 24.838 1.00 93.31 279 VAL A O 1
ATOM 2218 N N . GLU A 1 280 ? -3.854 27.084 26.365 1.00 92.06 280 GLU A N 1
ATOM 2219 C CA . GLU A 1 280 ? -2.649 26.838 27.165 1.00 92.06 280 GLU A CA 1
ATOM 2220 C C . GLU A 1 280 ? -2.640 25.424 27.780 1.00 92.06 280 GLU A C 1
ATOM 2222 O O . GLU A 1 280 ? -1.603 24.755 27.813 1.00 92.06 280 GLU A O 1
ATOM 2227 N N . GLU A 1 281 ? -3.791 24.938 28.252 1.00 92.12 281 GLU A N 1
ATOM 2228 C CA . GLU A 1 281 ? -3.932 23.570 28.762 1.00 92.12 281 GLU A CA 1
ATOM 2229 C C . GLU A 1 281 ? -3.712 22.518 27.670 1.00 92.12 281 GLU A C 1
ATOM 2231 O O . GLU A 1 281 ? -2.997 21.541 27.905 1.00 92.12 281 GLU A O 1
ATOM 2236 N N . ILE A 1 282 ? -4.261 22.729 26.466 1.00 91.50 282 ILE A N 1
ATOM 2237 C CA . ILE A 1 282 ? -4.028 21.855 25.308 1.00 91.50 282 ILE A CA 1
ATOM 2238 C C . ILE A 1 282 ? -2.535 21.796 24.989 1.00 91.50 282 ILE A C 1
ATOM 2240 O O . ILE A 1 282 ? -1.983 20.700 24.877 1.00 91.50 282 ILE A O 1
ATOM 2244 N N . TYR A 1 283 ? -1.869 22.950 24.885 1.00 93.50 283 TYR A N 1
ATOM 2245 C CA . TYR A 1 283 ? -0.437 23.011 24.595 1.00 93.50 283 TYR A CA 1
ATOM 2246 C C . TYR A 1 283 ? 0.377 22.214 25.626 1.00 93.50 283 TYR A C 1
ATOM 2248 O O . TYR A 1 283 ? 1.154 21.326 25.264 1.00 93.50 283 TYR A O 1
ATOM 2256 N N . LYS A 1 284 ? 0.135 22.441 26.924 1.00 92.19 284 LYS A N 1
ATOM 2257 C CA . LYS A 1 284 ? 0.799 21.698 28.007 1.00 92.19 284 LYS A CA 1
ATOM 2258 C C . LYS A 1 284 ? 0.537 20.199 27.933 1.00 92.19 284 LYS A C 1
ATOM 2260 O O . LYS A 1 284 ? 1.470 19.413 28.104 1.00 92.19 284 LYS A O 1
ATOM 2265 N N . ALA A 1 285 ? -0.702 19.795 27.669 1.00 90.81 285 ALA A N 1
ATOM 2266 C CA . ALA A 1 285 ? -1.071 18.389 27.580 1.00 90.81 285 ALA A CA 1
ATOM 2267 C C . ALA A 1 285 ? -0.375 17.696 26.395 1.00 90.81 285 ALA A C 1
ATOM 2269 O O . ALA A 1 285 ? 0.165 16.602 26.558 1.00 90.81 285 ALA A O 1
ATOM 2270 N N . VAL A 1 286 ? -0.288 18.363 25.237 1.00 90.06 286 VAL A N 1
ATOM 2271 C CA . VAL A 1 286 ? 0.463 17.875 24.069 1.00 90.06 286 VAL A CA 1
ATOM 2272 C C . VAL A 1 286 ? 1.945 17.717 24.410 1.00 90.06 286 VAL A C 1
ATOM 2274 O O . VAL A 1 286 ? 2.490 16.630 24.237 1.00 90.06 286 VAL A O 1
ATOM 2277 N N . LYS A 1 287 ? 2.596 18.741 24.975 1.00 90.94 287 LYS A N 1
ATOM 2278 C CA . LYS A 1 287 ? 4.025 18.687 25.352 1.00 90.94 287 LYS A CA 1
ATOM 2279 C C . LYS A 1 287 ? 4.326 17.638 26.431 1.00 90.94 287 LYS A C 1
ATOM 2281 O O . LYS A 1 287 ? 5.435 17.100 26.492 1.00 90.94 287 LYS A O 1
ATOM 2286 N N . ALA A 1 288 ? 3.358 17.356 27.301 1.00 90.06 288 ALA A N 1
ATOM 2287 C CA . ALA A 1 288 ? 3.479 16.344 28.342 1.00 90.06 288 ALA A CA 1
ATOM 2288 C C . ALA A 1 288 ? 3.264 14.910 27.832 1.00 90.06 288 ALA A C 1
ATOM 2290 O O . ALA A 1 288 ? 3.727 13.979 28.492 1.00 90.06 288 ALA A O 1
ATOM 2291 N N . SER A 1 289 ? 2.596 14.737 26.687 1.00 86.56 289 SER A N 1
ATOM 2292 C CA . SER A 1 289 ? 2.302 13.423 26.110 1.00 86.56 289 SER A CA 1
ATOM 2293 C C . SER A 1 289 ? 3.577 12.655 25.747 1.00 86.56 289 SER A C 1
ATOM 2295 O O . SER A 1 289 ? 4.589 13.235 25.333 1.00 86.56 289 SER A O 1
ATOM 2297 N N . GLN A 1 290 ? 3.542 11.333 25.918 1.00 82.19 290 GLN A N 1
ATOM 2298 C CA . GLN A 1 290 ? 4.689 10.481 25.610 1.00 82.19 290 GLN A CA 1
ATOM 2299 C C . GLN A 1 290 ? 4.940 10.441 24.099 1.00 82.19 290 GLN A C 1
ATOM 2301 O O . GLN A 1 290 ? 6.084 10.409 23.653 1.00 82.19 290 GLN A O 1
ATOM 2306 N N . GLU A 1 291 ? 3.868 10.520 23.320 1.00 78.38 291 GLU A N 1
ATOM 2307 C CA . GLU A 1 291 ? 3.862 10.547 21.867 1.00 78.38 291 GLU A CA 1
ATOM 2308 C C . GLU A 1 291 ? 4.620 11.771 21.346 1.00 78.38 291 GLU A C 1
ATOM 2310 O O . GLU A 1 291 ? 5.526 11.635 20.522 1.00 78.38 291 GLU A O 1
ATOM 2315 N N . PHE A 1 292 ? 4.322 12.965 21.874 1.00 83.81 292 PHE A N 1
ATOM 2316 C CA . PHE A 1 292 ? 5.034 14.180 21.481 1.00 83.81 292 PHE A CA 1
ATOM 2317 C C . PHE A 1 292 ? 6.523 14.098 21.824 1.00 83.81 292 PHE A C 1
ATOM 2319 O O . PHE A 1 292 ? 7.370 14.452 21.003 1.00 83.81 292 PHE A O 1
ATOM 2326 N N . ARG A 1 293 ? 6.858 13.589 23.016 1.00 86.31 293 ARG A N 1
ATOM 2327 C CA . ARG A 1 293 ? 8.253 13.436 23.454 1.00 86.31 293 ARG A CA 1
ATOM 2328 C C . ARG A 1 293 ? 9.036 12.439 22.603 1.00 86.31 293 ARG A C 1
ATOM 2330 O O . ARG A 1 293 ? 10.209 12.682 22.347 1.00 86.31 293 ARG A O 1
ATOM 2337 N N . ASN A 1 294 ? 8.400 11.354 22.167 1.00 81.81 294 ASN A N 1
ATOM 2338 C CA . ASN A 1 294 ? 9.054 10.298 21.399 1.00 81.81 294 ASN A CA 1
ATOM 2339 C C . ASN A 1 294 ? 9.208 10.649 19.914 1.00 81.81 294 ASN A C 1
ATOM 2341 O O . ASN A 1 294 ? 10.233 10.328 19.321 1.00 81.81 294 ASN A O 1
ATOM 2345 N N . PHE A 1 295 ? 8.197 11.282 19.310 1.00 80.31 295 PHE A N 1
ATOM 2346 C CA . PHE A 1 295 ? 8.103 11.395 17.848 1.00 80.31 295 PHE A CA 1
ATOM 2347 C C . PHE A 1 295 ? 8.150 12.834 17.318 1.00 80.31 295 PHE A C 1
ATOM 2349 O O . PHE A 1 295 ? 8.490 13.047 16.156 1.00 80.31 295 PHE A O 1
ATOM 2356 N N . PHE A 1 296 ? 7.841 13.834 18.148 1.00 81.69 296 PHE A N 1
ATOM 2357 C CA . PHE A 1 296 ? 7.671 15.229 17.714 1.00 81.69 296 PHE A CA 1
ATOM 2358 C C . PHE A 1 296 ? 8.602 16.207 18.441 1.00 81.69 296 PHE A C 1
ATOM 2360 O O . PHE A 1 296 ? 8.392 17.422 18.414 1.00 81.69 296 PHE A O 1
ATOM 2367 N N . GLN A 1 297 ? 9.668 15.705 19.071 1.00 85.88 297 GLN A N 1
ATOM 2368 C CA . GLN A 1 297 ? 10.651 16.550 19.739 1.00 85.88 297 GLN A CA 1
ATOM 2369 C C . GLN A 1 297 ? 11.261 17.568 18.757 1.00 85.88 297 GLN A C 1
ATOM 2371 O O . GLN A 1 297 ? 11.691 17.225 17.656 1.00 85.88 297 GLN A O 1
ATOM 2376 N N . GLY A 1 298 ? 11.276 18.844 19.153 1.00 87.38 298 GLY A N 1
ATOM 2377 C CA . GLY A 1 298 ? 11.776 19.947 18.324 1.00 87.38 298 GLY A CA 1
ATOM 2378 C C . GLY A 1 298 ? 10.834 20.395 17.197 1.00 87.38 298 GLY A C 1
ATOM 2379 O O . GLY A 1 298 ? 11.215 21.251 16.402 1.00 87.38 298 GLY A O 1
ATOM 2380 N N . LYS A 1 299 ? 9.618 19.841 17.099 1.00 90.81 299 LYS A N 1
ATOM 2381 C CA . LYS A 1 299 ? 8.580 20.318 16.173 1.00 90.81 299 LYS A CA 1
ATOM 2382 C C . LYS A 1 299 ? 7.691 21.369 16.840 1.00 90.81 299 LYS A C 1
ATOM 2384 O O . LYS A 1 299 ? 7.526 21.362 18.058 1.00 90.81 299 LYS A O 1
ATOM 2389 N N . LYS A 1 300 ? 7.099 22.245 16.020 1.00 93.69 300 LYS A N 1
ATOM 2390 C CA . LYS A 1 300 ? 6.094 23.214 16.472 1.00 93.69 300 LYS A CA 1
ATOM 2391 C C . LYS A 1 300 ? 4.748 22.536 16.738 1.00 93.69 300 LYS A C 1
ATOM 2393 O O . LYS A 1 300 ? 4.346 21.648 15.988 1.00 93.69 300 LYS A O 1
ATOM 2398 N N . VAL A 1 301 ? 4.041 22.997 17.764 1.00 93.62 301 VAL A N 1
ATOM 2399 C CA . VAL A 1 301 ? 2.642 22.670 18.045 1.00 93.62 301 VAL A CA 1
ATOM 2400 C C . VAL A 1 301 ? 1.759 23.675 17.312 1.00 93.62 301 VAL A C 1
ATOM 2402 O O . VAL A 1 301 ? 1.780 24.864 17.618 1.00 93.62 301 VAL A O 1
ATOM 2405 N N . VAL A 1 302 ? 0.973 23.197 16.350 1.00 93.44 302 VAL A N 1
ATOM 2406 C CA . VAL A 1 302 ? 0.034 24.034 15.595 1.00 93.44 302 VAL A CA 1
ATOM 2407 C C . VAL A 1 302 ? -1.377 23.821 16.136 1.00 93.44 302 VAL A C 1
ATOM 2409 O O . VAL A 1 302 ? -1.864 22.692 16.158 1.00 93.44 302 VAL A O 1
ATOM 2412 N N . ILE A 1 303 ? -2.042 24.894 16.561 1.00 93.12 303 ILE A N 1
ATOM 2413 C CA . ILE A 1 303 ? -3.416 24.864 17.073 1.00 93.12 303 ILE A CA 1
ATOM 2414 C C . ILE A 1 303 ? -4.318 25.595 16.082 1.00 93.12 303 ILE A C 1
ATOM 2416 O O . ILE A 1 303 ? -4.145 26.784 15.818 1.00 93.12 303 ILE A O 1
ATOM 2420 N N . VAL A 1 304 ? -5.292 24.874 15.531 1.00 91.19 304 VAL A N 1
ATOM 2421 C CA . VAL A 1 304 ? -6.223 25.399 14.528 1.00 91.19 304 VAL A CA 1
ATOM 2422 C C . VAL A 1 304 ? -7.545 25.776 15.194 1.00 91.19 304 VAL A C 1
ATOM 2424 O O . VAL A 1 304 ? -8.183 24.951 15.845 1.00 91.19 304 VAL A O 1
ATOM 2427 N N . LEU A 1 305 ? -7.971 27.024 15.009 1.00 90.81 305 LEU A N 1
ATOM 2428 C CA . LEU A 1 305 ? -9.197 27.589 15.567 1.00 90.81 305 LEU A CA 1
ATOM 2429 C C . LEU A 1 305 ? -10.181 27.945 14.448 1.00 90.81 305 LEU A C 1
ATOM 2431 O O . LEU A 1 305 ? -9.799 28.413 13.372 1.00 90.81 305 LEU A O 1
ATOM 2435 N N . ASP A 1 306 ? -11.475 27.784 14.715 1.00 89.25 306 ASP A N 1
ATOM 2436 C CA . ASP A 1 306 ? -12.507 28.420 13.897 1.00 89.25 306 ASP A CA 1
ATOM 2437 C C . ASP A 1 306 ? -12.702 29.899 14.302 1.00 89.25 306 ASP A C 1
ATOM 2439 O O . ASP A 1 306 ? -12.001 30.450 15.157 1.00 89.25 306 ASP A O 1
ATOM 2443 N N . ASN A 1 307 ? -13.687 30.558 13.693 1.00 87.25 307 ASN A N 1
ATOM 2444 C CA . ASN A 1 307 ? -13.994 31.964 13.957 1.00 87.25 307 ASN A CA 1
ATOM 2445 C C . ASN A 1 307 ? -15.134 32.170 14.971 1.00 87.25 307 ASN A C 1
ATOM 2447 O O . ASN A 1 307 ? -15.842 33.179 14.898 1.00 87.25 307 ASN A O 1
ATOM 2451 N N . ALA A 1 308 ? -15.347 31.242 15.912 1.00 87.38 308 ALA A N 1
ATOM 2452 C CA . ALA A 1 308 ? -16.340 31.421 16.968 1.00 87.38 308 ALA A CA 1
ATOM 2453 C C . ALA A 1 308 ? -16.064 32.697 17.798 1.00 87.38 308 ALA A C 1
ATOM 2455 O O . ALA A 1 308 ? -14.904 33.061 18.012 1.00 87.38 308 ALA A O 1
ATOM 2456 N N . PRO A 1 309 ? -17.099 33.374 18.344 1.00 89.06 309 PRO A N 1
ATOM 2457 C CA . PRO A 1 309 ? -16.908 34.582 19.153 1.00 89.06 309 PRO A CA 1
ATOM 2458 C C . PRO A 1 309 ? -15.959 34.395 20.344 1.00 89.06 309 PRO A C 1
ATOM 2460 O O . PRO A 1 309 ? -15.229 35.320 20.689 1.00 89.06 309 PRO A O 1
ATOM 2463 N N . ALA A 1 310 ? -15.941 33.200 20.942 1.00 89.81 310 ALA A N 1
ATOM 2464 C CA . ALA A 1 310 ? -15.040 32.854 22.040 1.00 89.81 310 ALA A CA 1
ATOM 2465 C C . ALA A 1 310 ? -13.563 32.787 21.616 1.00 89.81 310 ALA A C 1
ATOM 2467 O O . ALA A 1 310 ? -12.690 32.959 22.456 1.00 89.81 310 ALA A O 1
ATOM 2468 N N . HIS A 1 311 ? -13.276 32.573 20.329 1.00 90.88 311 HIS A N 1
ATOM 2469 C CA . HIS A 1 311 ? -11.913 32.493 19.805 1.00 90.88 311 HIS A CA 1
ATOM 2470 C C . HIS A 1 311 ? -11.378 33.853 19.355 1.00 90.88 311 HIS A C 1
ATOM 2472 O O . HIS A 1 311 ? -10.237 33.938 18.900 1.00 90.88 311 HIS A O 1
ATOM 2478 N N . ARG A 1 312 ? -12.172 34.926 19.420 1.00 87.31 312 ARG A N 1
ATOM 2479 C CA . ARG A 1 312 ? -11.733 36.266 19.018 1.00 87.31 312 ARG A CA 1
ATOM 2480 C C . ARG A 1 312 ? -10.546 36.712 19.882 1.00 87.31 312 ARG A C 1
ATOM 2482 O O . ARG A 1 312 ? -10.612 36.590 21.099 1.00 87.31 312 ARG A O 1
ATOM 2489 N N . GLN A 1 313 ? -9.499 37.253 19.246 1.00 88.44 313 GLN A N 1
ATOM 2490 C CA . GLN A 1 313 ? -8.289 37.752 19.921 1.00 88.44 313 GLN A CA 1
ATOM 2491 C C . GLN A 1 313 ? -7.630 36.705 20.843 1.00 88.44 313 GLN A C 1
ATOM 2493 O O . GLN A 1 313 ? -7.190 37.024 21.951 1.00 88.44 313 GLN A O 1
ATOM 2498 N N . THR A 1 314 ? -7.623 35.440 20.415 1.00 90.44 314 THR A N 1
ATOM 2499 C CA . THR A 1 314 ? -6.953 34.365 21.166 1.00 90.44 314 THR A CA 1
ATOM 2500 C C . THR A 1 314 ? -5.442 34.575 21.132 1.00 90.44 314 THR A C 1
ATOM 2502 O O . THR A 1 314 ? -4.779 34.399 22.145 1.00 90.44 314 THR A O 1
ATOM 2505 N N . GLU A 1 315 ? -4.927 35.053 20.003 1.00 90.44 315 GLU A N 1
ATOM 2506 C CA . GLU A 1 315 ? -3.525 35.392 19.765 1.00 90.44 315 GLU A CA 1
ATOM 2507 C C . GLU A 1 315 ? -3.005 36.434 20.764 1.00 90.44 315 GLU A C 1
ATOM 2509 O O . GLU A 1 315 ? -1.891 36.302 21.248 1.00 90.44 315 GLU A O 1
ATOM 2514 N N . ASP A 1 316 ? -3.836 37.411 21.144 1.00 91.00 316 ASP A N 1
ATOM 2515 C CA . ASP A 1 316 ? -3.460 38.465 22.099 1.00 91.00 316 ASP A CA 1
ATOM 2516 C C . ASP A 1 316 ? -3.552 38.017 23.574 1.00 91.00 316 ASP A C 1
ATOM 2518 O O . ASP A 1 316 ? -3.153 38.756 24.474 1.00 91.00 316 ASP A O 1
ATOM 2522 N N . ARG A 1 317 ? -4.181 36.866 23.852 1.00 91.94 317 ARG A N 1
ATOM 2523 C CA . ARG A 1 317 ? -4.538 36.419 25.217 1.00 91.94 317 ARG A CA 1
ATOM 2524 C C . ARG A 1 317 ? -3.818 35.159 25.668 1.00 91.94 317 ARG A C 1
ATOM 2526 O O . ARG A 1 317 ? -3.783 34.892 26.867 1.00 91.94 317 ARG A O 1
ATOM 2533 N N . VAL A 1 318 ? -3.332 34.357 24.731 1.00 92.81 318 VAL A N 1
ATOM 2534 C CA . VAL A 1 318 ? -2.611 33.118 25.020 1.00 92.81 318 VAL A CA 1
ATOM 2535 C C . VAL A 1 318 ? -1.154 33.440 25.358 1.00 92.81 318 VAL A C 1
ATOM 2537 O O . VAL A 1 318 ? -0.582 34.391 24.831 1.00 92.81 318 VAL A O 1
ATOM 2540 N N . THR A 1 319 ? -0.555 32.650 26.249 1.00 91.19 319 THR A N 1
ATOM 2541 C CA . THR A 1 319 ? 0.881 32.729 26.540 1.00 91.19 319 THR A CA 1
ATOM 2542 C C . THR A 1 319 ? 1.679 32.424 25.275 1.00 91.19 319 THR A C 1
ATOM 2544 O O . THR A 1 319 ? 1.464 31.395 24.637 1.00 91.19 319 THR A O 1
ATOM 2547 N N . GLU A 1 320 ? 2.611 33.296 24.907 1.00 90.81 320 GLU A N 1
ATOM 2548 C CA . GLU A 1 320 ? 3.472 33.067 23.750 1.00 90.81 320 GLU A CA 1
ATOM 2549 C C . GLU A 1 320 ? 4.500 31.963 24.050 1.00 90.81 320 GLU A C 1
ATOM 2551 O O . GLU A 1 320 ? 5.191 32.003 25.069 1.00 90.81 320 GLU A O 1
ATOM 2556 N N . HIS A 1 321 ? 4.606 30.985 23.148 1.00 93.81 321 HIS A N 1
ATOM 2557 C CA . HIS A 1 321 ? 5.624 29.932 23.183 1.00 93.81 321 HIS A CA 1
ATOM 2558 C C . HIS A 1 321 ? 6.330 29.898 21.825 1.00 93.81 321 HIS A C 1
ATOM 2560 O O . HIS A 1 321 ? 5.663 29.896 20.791 1.00 93.81 321 HIS A O 1
ATOM 2566 N N . GLU A 1 322 ? 7.666 29.839 21.808 1.00 92.81 322 GLU A N 1
ATOM 2567 C CA . GLU A 1 322 ? 8.466 29.896 20.565 1.00 92.81 322 GLU A CA 1
ATOM 2568 C C . GLU A 1 322 ? 8.134 28.771 19.566 1.00 92.81 322 GLU A C 1
ATOM 2570 O O . GLU A 1 322 ? 8.290 28.919 18.351 1.00 92.81 322 GLU A O 1
ATOM 2575 N N . ASP A 1 323 ? 7.672 27.631 20.078 1.00 94.62 323 ASP A N 1
ATOM 2576 C CA . ASP A 1 323 ? 7.313 26.445 19.312 1.00 94.62 323 ASP A CA 1
ATOM 2577 C C . ASP A 1 323 ? 5.796 26.232 19.206 1.00 94.62 323 ASP A C 1
ATOM 2579 O O . ASP A 1 323 ? 5.360 25.116 18.933 1.00 94.62 323 ASP A O 1
ATOM 2583 N N . MET A 1 324 ? 4.986 27.279 19.382 1.00 95.56 324 MET A N 1
ATOM 2584 C CA . MET A 1 324 ? 3.537 27.232 19.181 1.00 95.56 324 MET A CA 1
ATOM 2585 C C . MET A 1 324 ? 3.096 28.162 18.050 1.00 95.56 324 MET A C 1
ATOM 2587 O O . MET A 1 324 ? 3.567 29.289 17.928 1.00 95.56 324 MET A O 1
ATOM 2591 N N . GLU A 1 325 ? 2.152 27.700 17.231 1.00 95.38 325 GLU A N 1
ATOM 2592 C CA . GLU A 1 325 ? 1.560 28.484 16.148 1.00 95.38 325 GLU A CA 1
ATOM 2593 C C . GLU A 1 325 ? 0.034 28.363 16.166 1.00 95.38 325 GLU A C 1
ATOM 2595 O O . GLU A 1 325 ? -0.514 27.263 16.251 1.00 95.38 325 GLU A O 1
ATOM 2600 N N . LEU A 1 326 ? -0.662 29.500 16.095 1.00 93.75 326 LEU A N 1
ATOM 2601 C CA . LEU A 1 326 ? -2.121 29.551 16.037 1.00 93.75 326 LEU A CA 1
ATOM 2602 C C . LEU A 1 326 ? -2.560 29.821 14.598 1.00 93.75 326 LEU A C 1
ATOM 2604 O O . LEU A 1 326 ? -2.189 30.835 14.010 1.00 93.75 326 LEU A O 1
ATOM 2608 N N . LEU A 1 327 ? -3.380 28.932 14.043 1.00 92.00 327 LEU A N 1
ATOM 2609 C CA . LEU A 1 327 ? -3.966 29.092 12.716 1.00 92.00 327 LEU A CA 1
ATOM 2610 C C . LEU A 1 327 ? -5.473 29.291 12.815 1.00 92.00 327 LEU A C 1
ATOM 2612 O O . LEU A 1 327 ? -6.138 28.740 13.693 1.00 92.00 327 LEU A O 1
ATOM 2616 N N . ARG A 1 328 ? -6.029 30.044 11.863 1.00 89.94 328 ARG A N 1
ATOM 2617 C CA . ARG A 1 328 ? -7.476 30.219 11.723 1.00 89.94 328 ARG A CA 1
ATOM 2618 C C . ARG A 1 328 ? -7.991 29.593 10.448 1.00 89.94 328 ARG A C 1
ATOM 2620 O O . ARG A 1 328 ? -7.433 29.786 9.371 1.00 89.94 328 ARG A O 1
ATOM 2627 N N . LEU A 1 329 ? -9.116 28.905 10.569 1.00 87.19 329 LEU A N 1
ATOM 2628 C CA . LEU A 1 329 ? -9.892 28.494 9.411 1.00 87.19 329 LEU A CA 1
ATOM 2629 C C . LEU A 1 329 ? -10.556 29.705 8.753 1.00 87.19 329 LEU A C 1
ATOM 2631 O O . LEU A 1 329 ? -10.884 30.696 9.407 1.00 87.19 329 LEU A O 1
ATOM 2635 N N . GLY A 1 330 ? -10.803 29.602 7.447 1.00 82.12 330 GLY A N 1
ATOM 2636 C CA . GLY A 1 330 ? -11.620 30.578 6.732 1.00 82.12 330 GLY A CA 1
ATOM 2637 C C . GLY A 1 330 ? -13.043 30.673 7.314 1.00 82.12 330 GLY A C 1
ATOM 2638 O O . GLY A 1 330 ? -13.560 29.695 7.869 1.00 82.12 330 GLY A O 1
ATOM 2639 N N . PRO A 1 331 ? -13.709 31.83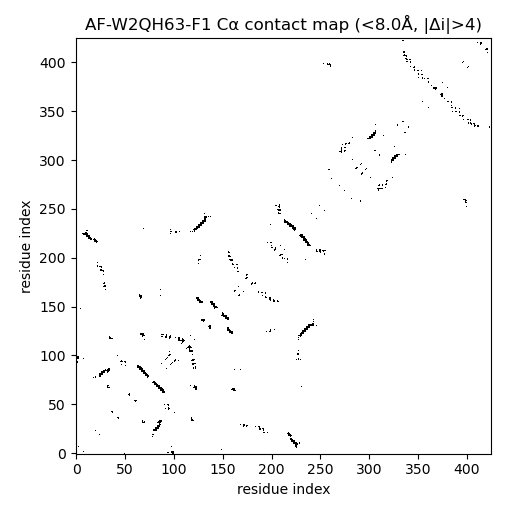8 7.217 1.00 81.25 331 PRO A N 1
ATOM 2640 C CA . PRO A 1 331 ? -15.122 31.958 7.557 1.00 81.25 331 PRO A CA 1
ATOM 2641 C C . PRO A 1 331 ? -15.977 30.976 6.748 1.00 81.25 331 PRO A C 1
ATOM 2643 O O . PRO A 1 331 ? -15.735 30.780 5.562 1.00 81.25 331 PRO A O 1
ATOM 2646 N N . TYR A 1 332 ? -17.011 30.411 7.379 1.00 80.56 332 TYR A N 1
ATOM 2647 C CA . TYR A 1 332 ? -17.947 29.473 6.743 1.00 80.56 332 TYR A CA 1
ATOM 2648 C C . TYR A 1 332 ? -17.294 28.212 6.145 1.00 80.56 332 TYR A C 1
ATOM 2650 O O . TYR A 1 332 ? -17.819 27.646 5.186 1.00 80.56 332 TYR A O 1
ATOM 2658 N N . SER A 1 333 ? -16.209 27.725 6.760 1.00 84.94 333 SER A N 1
ATOM 2659 C CA . SER A 1 333 ? -15.473 26.533 6.311 1.00 84.94 333 SER A CA 1
ATOM 2660 C C . SER A 1 333 ? -15.627 25.289 7.217 1.00 84.94 333 SER A C 1
ATOM 2662 O O . SER A 1 333 ? -14.618 24.663 7.551 1.00 84.94 333 SER A O 1
ATOM 2664 N N . PRO A 1 334 ? -16.842 24.874 7.641 1.00 84.00 334 PRO A N 1
ATOM 2665 C CA . PRO A 1 334 ? -17.008 23.751 8.574 1.00 84.00 334 PRO A CA 1
ATOM 2666 C C . PRO A 1 334 ? -16.553 22.406 7.986 1.00 84.00 334 PRO A C 1
ATOM 2668 O O . PRO A 1 334 ? -16.152 21.516 8.723 1.00 84.00 334 PRO A O 1
ATOM 2671 N N . MET A 1 335 ? -16.554 22.257 6.657 1.00 84.00 335 MET A N 1
ATOM 2672 C CA . MET A 1 335 ? -16.038 21.067 5.967 1.00 84.00 335 MET A CA 1
ATOM 2673 C C . MET A 1 335 ? -14.523 20.879 6.131 1.00 84.00 335 MET A C 1
ATOM 2675 O O . MET A 1 335 ? -14.034 19.758 6.018 1.00 84.00 335 MET A O 1
ATOM 2679 N N . CYS A 1 336 ? -13.795 21.964 6.397 1.00 85.31 336 CYS A N 1
ATOM 2680 C CA . CYS A 1 336 ? -12.357 21.945 6.649 1.00 85.31 336 CYS A CA 1
ATOM 2681 C C . CYS A 1 336 ? -12.033 21.760 8.138 1.00 85.31 336 CYS A C 1
ATOM 2683 O O . CYS A 1 336 ? -10.860 21.699 8.488 1.00 85.31 336 CYS A O 1
ATOM 2685 N N . ASN A 1 337 ? -13.047 21.696 9.009 1.00 89.19 337 ASN A N 1
ATOM 2686 C CA . ASN A 1 337 ? -12.865 21.562 10.445 1.00 89.19 337 ASN A CA 1
ATOM 2687 C 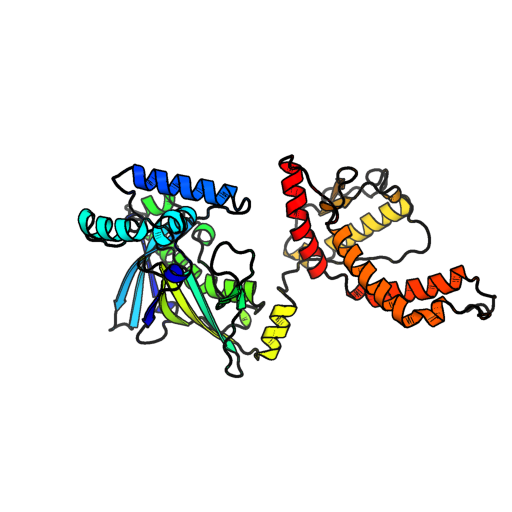C . ASN A 1 337 ? -13.215 20.136 10.916 1.00 89.19 337 ASN A C 1
ATOM 2689 O O . ASN A 1 337 ? -14.402 19.808 11.024 1.00 89.19 337 ASN A O 1
ATOM 2693 N N . PRO A 1 338 ? -12.230 19.285 11.252 1.00 86.94 338 PRO A N 1
ATOM 2694 C CA . PRO A 1 338 ? -12.492 17.903 11.655 1.00 86.94 338 PRO A CA 1
ATOM 2695 C C . PRO A 1 338 ? -13.351 17.790 12.919 1.00 86.94 338 PRO A C 1
ATOM 2697 O O . PRO A 1 338 ? -14.086 16.809 13.078 1.00 86.94 338 PRO A O 1
ATOM 2700 N N . ILE A 1 339 ? -13.348 18.810 13.789 1.00 90.00 339 ILE A N 1
ATOM 2701 C CA . ILE A 1 339 ? -14.163 18.794 15.009 1.00 90.00 339 ILE A CA 1
ATOM 2702 C C . ILE A 1 339 ? -15.669 18.767 14.714 1.00 90.00 339 ILE A C 1
ATOM 2704 O O . ILE A 1 339 ? -16.429 18.217 15.508 1.00 90.00 339 ILE A O 1
ATOM 2708 N N . GLU A 1 340 ? -16.121 19.278 13.564 1.00 88.94 340 GLU A N 1
ATOM 2709 C CA . GLU A 1 340 ? -17.542 19.272 13.187 1.00 88.94 340 GLU A CA 1
ATOM 2710 C C . GLU A 1 340 ? -18.059 17.848 12.948 1.00 88.94 340 GLU A C 1
ATOM 2712 O O . GLU A 1 340 ? -19.161 17.477 13.378 1.00 88.94 340 GLU A O 1
ATOM 2717 N N . GLY A 1 341 ? -17.231 17.007 12.321 1.00 85.56 341 GLY A N 1
ATOM 2718 C CA . GLY A 1 341 ? -17.510 15.583 12.150 1.00 85.56 341 GLY A CA 1
ATOM 2719 C C . GLY A 1 341 ? -17.553 14.853 13.493 1.00 85.56 341 GLY A C 1
ATOM 2720 O O . GLY A 1 341 ? -18.501 14.115 13.780 1.00 85.56 341 GLY A O 1
ATOM 2721 N N . CYS A 1 342 ? -16.588 15.139 14.370 1.00 90.12 342 CYS A N 1
ATOM 2722 C CA . CYS A 1 342 ? -16.551 14.590 15.723 1.00 90.12 342 CYS A CA 1
ATOM 2723 C C . CYS A 1 342 ? -17.792 14.989 16.542 1.00 90.12 342 CYS A C 1
ATOM 2725 O O . CYS A 1 342 ? -18.461 14.138 17.134 1.00 90.12 342 CYS A O 1
ATOM 2727 N N . PHE A 1 343 ? -18.175 16.269 16.517 1.00 91.81 343 PHE A N 1
ATOM 2728 C CA . PHE A 1 343 ? -19.378 16.758 17.185 1.00 91.81 343 PHE A CA 1
ATOM 2729 C C . PHE A 1 343 ? -20.655 16.167 16.607 1.00 91.81 343 PHE A C 1
ATOM 2731 O O . PHE A 1 343 ? -21.607 15.956 17.355 1.00 91.81 343 PHE A O 1
ATOM 2738 N N . SER A 1 344 ? -20.703 15.867 15.311 1.00 88.12 344 SER A N 1
ATOM 2739 C CA . SER A 1 344 ? -21.853 15.188 14.710 1.00 88.12 344 SER A CA 1
ATOM 2740 C C . SER A 1 344 ? -22.056 13.793 15.312 1.00 88.12 344 SER A C 1
ATOM 2742 O O . SER A 1 344 ? -23.181 13.442 15.683 1.00 88.12 344 SER A O 1
ATOM 2744 N N . VAL A 1 345 ? -20.971 13.035 15.512 1.00 84.44 345 VAL A N 1
ATOM 2745 C CA . VAL A 1 345 ? -21.002 11.725 16.185 1.00 84.44 345 VAL A CA 1
ATOM 2746 C C . VAL A 1 345 ? -21.399 11.860 17.655 1.00 84.44 345 VAL A C 1
ATOM 2748 O O . VAL A 1 345 ? -22.302 11.154 18.114 1.00 84.44 345 VAL A O 1
ATOM 2751 N N . LEU A 1 346 ? -20.789 12.790 18.392 1.00 92.38 346 LEU A N 1
ATOM 2752 C CA . LEU A 1 346 ? -21.118 13.022 19.800 1.00 92.38 346 LEU A CA 1
ATOM 2753 C C . LEU A 1 346 ? -22.592 13.423 19.973 1.00 92.38 346 LEU A C 1
ATOM 2755 O O . LEU A 1 346 ? -23.313 12.828 20.774 1.00 92.38 346 LEU A O 1
ATOM 2759 N N . LYS A 1 347 ? -23.084 14.370 19.162 1.00 90.12 347 LYS A N 1
ATOM 2760 C CA . LYS A 1 347 ? -24.489 14.812 19.170 1.00 90.12 347 LYS A CA 1
ATOM 2761 C C . LYS A 1 347 ? -25.444 13.654 18.880 1.00 90.12 347 LYS A C 1
ATOM 2763 O O . LYS A 1 347 ? -26.506 13.590 19.496 1.00 90.12 347 LYS A O 1
ATOM 2768 N N . ALA A 1 348 ? -25.102 12.744 17.967 1.00 85.94 348 ALA A N 1
ATOM 2769 C CA . ALA A 1 348 ? -25.934 11.579 17.670 1.00 85.94 348 ALA A CA 1
ATOM 2770 C C . ALA A 1 348 ? -26.047 10.625 18.873 1.00 85.94 348 ALA A C 1
ATOM 2772 O O . ALA A 1 348 ? -27.148 10.169 19.190 1.00 85.94 348 ALA A O 1
ATOM 2773 N N . ASN A 1 349 ? -24.939 10.369 19.577 1.00 86.88 349 ASN A N 1
ATOM 2774 C CA . ASN A 1 349 ? -24.942 9.532 20.779 1.00 86.88 349 ASN A CA 1
ATOM 2775 C C . ASN A 1 349 ? -25.696 10.198 21.935 1.00 86.88 349 ASN A C 1
ATOM 2777 O O . ASN A 1 349 ? -26.567 9.563 22.526 1.00 86.88 349 ASN A O 1
ATOM 2781 N N . ILE A 1 350 ? -25.475 11.495 22.177 1.00 92.38 350 ILE A N 1
ATOM 2782 C CA . ILE A 1 350 ? -26.229 12.257 23.184 1.00 92.38 350 ILE A CA 1
ATOM 2783 C C . ILE A 1 350 ? -27.730 12.218 22.873 1.00 92.38 350 ILE A C 1
ATOM 2785 O O . ILE A 1 350 ? -28.524 11.928 23.760 1.00 92.38 350 ILE A O 1
ATOM 2789 N N . LYS A 1 351 ? -28.152 12.436 21.619 1.00 89.06 351 LYS A N 1
ATOM 2790 C CA . LYS A 1 351 ? -29.575 12.351 21.235 1.00 89.06 351 LYS A CA 1
ATOM 2791 C C . LYS A 1 351 ? -30.169 10.969 21.513 1.00 89.06 351 LYS A C 1
ATOM 2793 O O . LYS A 1 351 ? -31.293 10.887 22.004 1.00 89.06 351 LYS A O 1
ATOM 2798 N N . ARG A 1 352 ? -29.427 9.892 21.227 1.00 85.62 352 ARG A N 1
ATOM 2799 C CA . ARG A 1 352 ? -29.855 8.517 21.527 1.00 85.62 352 ARG A CA 1
ATOM 2800 C C . ARG A 1 352 ? -29.980 8.289 23.033 1.00 85.62 352 ARG A C 1
ATOM 2802 O O . ARG A 1 352 ? -30.979 7.732 23.471 1.00 85.62 352 ARG A O 1
ATOM 2809 N N . HIS A 1 353 ? -29.010 8.765 23.811 1.00 87.56 353 HIS A N 1
ATOM 2810 C CA . HIS A 1 353 ? -29.039 8.706 25.268 1.00 87.56 353 HIS A CA 1
ATOM 2811 C C . HIS A 1 353 ? -30.261 9.456 25.817 1.00 87.56 353 HIS A C 1
ATOM 2813 O O . HIS A 1 353 ? -31.052 8.891 26.563 1.00 87.56 353 HIS A O 1
ATOM 2819 N N . LEU A 1 354 ? -30.486 10.702 25.389 1.00 89.50 354 LEU A N 1
ATOM 2820 C CA . LEU A 1 354 ? -31.633 11.510 25.816 1.00 89.50 354 LEU A CA 1
ATOM 2821 C C . LEU A 1 354 ? -32.981 10.873 25.448 1.00 89.50 354 LEU A C 1
ATOM 2823 O O . LEU A 1 354 ? -33.943 11.025 26.195 1.00 89.50 354 LEU A O 1
ATOM 2827 N N . ALA A 1 355 ? -33.063 10.140 24.333 1.00 87.56 355 ALA A N 1
ATOM 2828 C CA . ALA A 1 355 ? -34.281 9.428 23.949 1.00 87.56 355 ALA A CA 1
ATOM 2829 C C . ALA A 1 355 ? -34.659 8.317 24.947 1.00 87.56 355 ALA A C 1
ATOM 2831 O O . ALA A 1 355 ? -35.848 8.107 25.177 1.00 87.56 355 ALA A O 1
ATOM 2832 N N . ILE A 1 356 ? -33.675 7.656 25.571 1.00 86.38 356 ILE A N 1
ATOM 2833 C CA . ILE A 1 356 ? -33.902 6.640 26.615 1.00 86.38 356 ILE A CA 1
ATOM 2834 C C . ILE A 1 356 ? -34.497 7.289 27.873 1.00 86.38 356 ILE A C 1
ATOM 2836 O O . ILE A 1 356 ? -35.431 6.756 28.461 1.00 86.38 356 ILE A O 1
ATOM 2840 N N . TYR A 1 357 ? -34.013 8.475 28.249 1.00 84.12 357 TYR A N 1
ATOM 2841 C CA . TYR A 1 357 ? -34.454 9.205 29.448 1.00 84.12 357 TYR A CA 1
ATOM 2842 C C . TYR A 1 357 ? -35.552 10.238 29.159 1.00 84.12 357 TYR A C 1
ATOM 2844 O O . TYR A 1 357 ? -35.705 11.217 29.890 1.00 84.12 357 TYR A O 1
ATOM 2852 N N . ARG A 1 358 ? -36.333 10.049 28.087 1.00 84.31 358 ARG A N 1
ATOM 2853 C CA . ARG A 1 358 ? -37.357 11.017 27.664 1.00 84.31 358 ARG A CA 1
ATOM 2854 C C . ARG A 1 358 ? -38.390 11.300 28.755 1.00 84.31 358 ARG A C 1
ATOM 2856 O O . ARG A 1 358 ? -38.797 12.448 28.906 1.00 84.31 358 ARG A O 1
ATOM 2863 N N . GLU A 1 359 ? -38.790 10.283 29.513 1.00 82.94 359 GLU A N 1
ATOM 2864 C CA . GLU A 1 359 ? -39.743 10.437 30.618 1.00 82.94 359 GLU A CA 1
ATOM 2865 C C . GLU A 1 359 ? -39.185 11.338 31.727 1.00 82.94 359 GLU A C 1
ATOM 2867 O O . GLU A 1 359 ? -39.864 12.267 32.152 1.00 82.94 359 GLU A O 1
ATOM 2872 N N . GLU A 1 360 ? -37.918 11.152 32.107 1.00 82.12 360 GLU A N 1
ATOM 2873 C CA . GLU A 1 360 ? -37.224 11.988 33.096 1.00 82.12 360 GLU A CA 1
ATOM 2874 C C . GLU A 1 360 ? -37.080 13.444 32.618 1.00 82.12 360 GLU A C 1
ATOM 2876 O O . GLU A 1 360 ? -37.260 14.381 33.391 1.00 82.12 360 GLU A O 1
ATOM 2881 N N . ILE A 1 361 ? -36.823 13.660 31.322 1.00 81.88 361 ILE A N 1
ATOM 2882 C CA . ILE A 1 361 ? -36.738 15.005 30.717 1.00 81.88 361 ILE A CA 1
ATOM 2883 C C . ILE A 1 361 ? -38.107 15.708 30.707 1.00 81.88 361 ILE A C 1
ATOM 2885 O O . ILE A 1 361 ? -38.194 16.939 30.824 1.00 81.88 361 ILE A O 1
ATOM 2889 N N . CYS A 1 362 ? -39.180 14.940 30.514 1.00 80.56 362 CYS A N 1
ATOM 2890 C CA . CYS A 1 362 ? -40.550 15.438 30.487 1.00 80.56 362 CYS A CA 1
ATOM 2891 C C . CYS A 1 362 ? -41.176 15.563 31.881 1.00 80.56 362 CYS A C 1
ATOM 2893 O O . CYS A 1 362 ? -42.218 16.212 31.993 1.00 80.56 362 CYS A O 1
ATOM 2895 N N . ASP A 1 363 ? -40.549 15.016 32.925 1.00 77.88 363 ASP A N 1
ATOM 2896 C CA . ASP A 1 363 ? -41.054 15.077 34.291 1.00 77.88 363 ASP A CA 1
ATOM 2897 C C . ASP A 1 363 ? -41.224 16.536 34.761 1.00 77.88 363 ASP A C 1
ATOM 2899 O O . ASP A 1 363 ? -40.331 17.385 34.664 1.00 77.88 363 ASP A O 1
ATOM 2903 N N . ARG A 1 364 ? -42.428 16.841 35.252 1.00 77.88 364 ARG A N 1
ATOM 2904 C CA . ARG A 1 364 ? -42.824 18.150 35.788 1.00 77.88 364 ARG A CA 1
ATOM 2905 C C . ARG A 1 364 ? -43.003 18.136 37.306 1.00 77.88 364 ARG A C 1
ATOM 2907 O O . ARG A 1 364 ? -43.336 19.180 37.864 1.00 77.88 364 ARG A O 1
ATOM 2914 N N . SER A 1 365 ? -42.741 17.010 37.974 1.00 76.38 365 SER A N 1
ATOM 2915 C CA . SER A 1 365 ? -42.782 16.870 39.434 1.00 76.38 365 SER A CA 1
ATOM 2916 C C . SER A 1 365 ? -41.911 17.925 40.133 1.00 76.38 365 SER A C 1
ATOM 2918 O O . SER A 1 365 ? -41.005 18.497 39.527 1.00 76.38 365 SER A O 1
ATOM 2920 N N . ARG A 1 366 ? -42.170 18.249 41.402 1.00 69.00 366 ARG A N 1
ATOM 2921 C CA . ARG A 1 366 ? -41.250 19.104 42.171 1.00 69.00 366 ARG A CA 1
ATOM 2922 C C . ARG A 1 366 ? -40.077 18.246 42.637 1.00 69.00 366 ARG A C 1
ATOM 2924 O O . ARG A 1 366 ? -40.288 17.312 43.400 1.00 69.00 366 ARG A O 1
ATOM 2931 N N . GLN A 1 367 ? -38.866 18.575 42.193 1.00 73.75 367 GLN A N 1
ATOM 2932 C CA . GLN A 1 367 ? -37.633 17.954 42.681 1.00 73.75 367 GLN A CA 1
ATOM 2933 C C . GLN A 1 367 ? -36.805 18.998 43.425 1.00 73.75 367 GLN A C 1
ATOM 2935 O O . GLN A 1 367 ? -36.796 20.173 43.044 1.00 73.75 367 GLN A O 1
ATOM 2940 N N . LEU A 1 368 ? -36.133 18.557 44.482 1.00 76.25 368 LEU A N 1
ATOM 2941 C CA . LEU A 1 368 ? -35.218 19.374 45.268 1.00 76.25 368 LEU A CA 1
ATOM 2942 C C . LEU A 1 368 ? -33.787 19.133 44.777 1.00 76.25 368 LEU A C 1
ATOM 2944 O O . LEU A 1 368 ? -33.461 18.035 44.319 1.00 76.25 368 LEU A O 1
ATOM 2948 N N . ASP A 1 369 ? -32.938 20.153 44.826 1.00 73.56 369 ASP A N 1
ATOM 2949 C CA . ASP A 1 369 ? -31.507 19.978 44.609 1.00 73.56 369 ASP A CA 1
ATOM 2950 C C . ASP A 1 369 ? -30.791 19.452 45.864 1.00 73.56 369 ASP A C 1
ATOM 2952 O O . ASP A 1 369 ? -31.412 19.147 46.881 1.00 73.56 369 ASP A O 1
ATOM 2956 N N . ASN A 1 370 ? -29.462 19.325 45.784 1.00 72.12 370 ASN A N 1
ATOM 2957 C CA . ASN A 1 370 ? -28.638 18.824 46.885 1.00 72.12 370 ASN A CA 1
ATOM 2958 C C . ASN A 1 370 ? -28.657 19.747 48.119 1.00 72.12 370 ASN A C 1
ATOM 2960 O O . ASN A 1 370 ? -28.240 19.314 49.189 1.00 72.12 370 ASN A O 1
ATOM 2964 N N . ASN A 1 371 ? -29.139 20.985 47.975 1.00 76.06 371 ASN A N 1
ATOM 2965 C CA . ASN A 1 371 ? -29.248 21.971 49.045 1.00 76.06 371 ASN A CA 1
ATOM 2966 C C . ASN A 1 371 ? -30.684 22.075 49.591 1.00 76.06 371 ASN A C 1
ATOM 2968 O O . ASN A 1 371 ? -30.928 22.836 50.523 1.00 76.06 371 ASN A O 1
ATOM 2972 N N . GLY A 1 372 ? -31.625 21.289 49.053 1.00 72.88 372 GLY A N 1
ATOM 2973 C CA . GLY A 1 372 ? -33.027 21.301 49.464 1.00 72.88 372 GLY A CA 1
ATOM 2974 C C . GLY A 1 372 ? -33.873 22.381 48.785 1.00 72.88 372 GLY A C 1
ATOM 2975 O O . GLY A 1 372 ? -35.024 22.563 49.179 1.00 72.88 372 GLY A O 1
ATOM 2976 N N . ASP A 1 373 ? -33.353 23.063 47.762 1.00 77.12 373 ASP A N 1
ATOM 2977 C CA . ASP A 1 373 ? -34.080 24.092 47.019 1.00 77.12 373 ASP A CA 1
ATOM 2978 C C . ASP A 1 373 ? -34.862 23.490 45.846 1.00 77.12 373 ASP A C 1
ATOM 2980 O O . ASP A 1 373 ? -34.436 22.529 45.200 1.00 77.12 373 ASP A O 1
ATOM 2984 N N . VAL A 1 374 ? -36.030 24.062 45.531 1.00 76.50 374 VAL A N 1
ATOM 2985 C CA . VAL A 1 374 ? -36.848 23.600 44.399 1.00 76.50 374 VAL A CA 1
ATOM 2986 C C . VAL A 1 374 ? -36.115 23.873 43.090 1.00 76.50 374 VAL A C 1
ATOM 2988 O O . VAL A 1 374 ? -35.914 25.019 42.687 1.00 76.50 374 VAL A O 1
ATOM 2991 N N . MET A 1 375 ? -35.786 22.805 42.370 1.00 77.62 375 MET A N 1
ATOM 2992 C CA . MET A 1 375 ? -35.113 22.911 41.088 1.00 77.62 375 MET A CA 1
ATOM 2993 C C . MET A 1 375 ? -36.005 23.529 40.014 1.00 77.62 375 MET A C 1
ATOM 2995 O O . MET A 1 375 ? -37.122 23.070 39.748 1.00 77.62 375 MET A O 1
ATOM 2999 N N . THR A 1 376 ? -35.453 24.505 39.293 1.00 83.75 376 THR A N 1
ATOM 3000 C CA . THR A 1 376 ? -36.079 25.010 38.069 1.00 83.75 376 THR A CA 1
ATOM 3001 C C . THR A 1 376 ? -36.156 23.908 37.010 1.00 83.75 376 THR A C 1
ATOM 3003 O O . THR A 1 376 ? -35.348 22.973 36.978 1.00 83.75 376 THR A O 1
ATOM 3006 N N . LEU A 1 377 ? -37.126 24.018 36.098 1.00 81.38 377 LEU A N 1
ATOM 3007 C CA . LEU A 1 377 ? -37.246 23.070 34.990 1.00 81.38 377 LEU A CA 1
ATOM 3008 C C . LEU A 1 377 ? -35.971 23.039 34.127 1.00 81.38 377 LEU A C 1
ATOM 3010 O O . LEU A 1 377 ? -35.497 21.963 33.772 1.00 81.38 377 LEU A O 1
ATOM 3014 N N . ALA A 1 378 ? -35.387 24.211 33.861 1.00 81.31 378 ALA A N 1
ATOM 3015 C CA . ALA A 1 378 ? -34.130 24.334 33.130 1.00 81.31 378 ALA A CA 1
ATOM 3016 C C . ALA A 1 378 ? -32.968 23.636 33.857 1.00 81.31 378 ALA A C 1
ATOM 3018 O O . ALA A 1 378 ? -32.195 22.918 33.228 1.00 81.31 378 ALA A O 1
ATOM 3019 N N . GLY A 1 379 ? -32.878 23.778 35.186 1.00 82.56 379 GLY A N 1
ATOM 3020 C CA . GLY A 1 379 ? -31.849 23.116 35.989 1.00 82.56 379 GLY A CA 1
ATOM 3021 C C . GLY A 1 379 ? -31.940 21.589 35.930 1.00 82.56 379 GLY A C 1
ATOM 3022 O O . GLY A 1 379 ? -30.918 20.912 35.850 1.00 82.56 379 GLY A O 1
ATOM 3023 N N . ARG A 1 380 ? -33.156 21.030 35.904 1.00 80.25 380 ARG A N 1
ATOM 3024 C CA . ARG A 1 380 ? -33.353 19.578 35.759 1.00 80.25 380 ARG A CA 1
ATOM 3025 C C . ARG A 1 380 ? -32.952 19.070 34.384 1.00 80.25 380 ARG A C 1
ATOM 3027 O O . ARG A 1 380 ? -32.193 18.112 34.283 1.00 80.25 380 ARG A O 1
ATOM 3034 N N . GLN A 1 381 ? -33.413 19.744 33.333 1.00 84.31 381 GLN A N 1
ATOM 3035 C CA . GLN A 1 381 ? -33.052 19.399 31.957 1.00 84.31 381 GLN A CA 1
ATOM 3036 C C . GLN A 1 381 ? -31.536 19.469 31.740 1.00 84.31 381 GLN A C 1
ATOM 3038 O O . GLN A 1 381 ? -30.972 18.597 31.080 1.00 84.31 381 GLN A O 1
ATOM 3043 N N . MET A 1 382 ? -30.869 20.451 32.354 1.00 86.31 382 MET A N 1
ATOM 3044 C CA . MET A 1 382 ? -29.417 20.574 32.302 1.00 86.31 382 MET A CA 1
ATOM 3045 C C . MET A 1 382 ? -28.703 19.382 32.946 1.00 86.31 382 MET A C 1
ATOM 3047 O O . MET A 1 382 ? -27.775 18.856 32.345 1.00 86.31 382 MET A O 1
ATOM 3051 N N . ARG A 1 383 ? -29.154 18.890 34.110 1.00 86.56 383 ARG A N 1
ATOM 3052 C CA . ARG A 1 383 ? -28.545 17.699 34.741 1.00 86.56 383 ARG A CA 1
ATOM 3053 C C . ARG A 1 383 ? -28.631 16.464 33.855 1.00 86.56 383 ARG A C 1
ATOM 3055 O O . ARG A 1 383 ? -27.662 15.716 33.753 1.00 86.56 383 ARG A O 1
ATOM 3062 N N . VAL A 1 384 ? -29.776 16.252 33.205 1.00 87.56 384 VAL A N 1
ATOM 3063 C CA . VAL A 1 384 ? -29.944 15.118 32.286 1.00 87.56 384 VAL A CA 1
ATOM 3064 C C . VAL A 1 384 ? -29.024 15.270 31.072 1.00 87.56 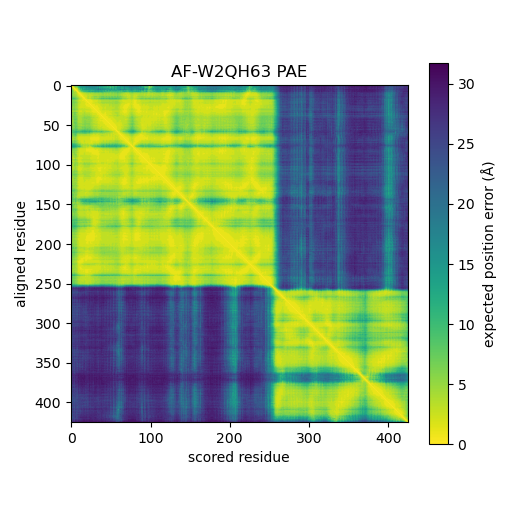384 VAL A C 1
ATOM 3066 O O . VAL A 1 384 ? -28.385 14.300 30.662 1.00 87.56 384 VAL A O 1
ATOM 3069 N N . LEU A 1 385 ? -28.897 16.487 30.532 1.00 88.81 385 LEU A N 1
ATOM 3070 C CA . LEU A 1 385 ? -27.984 16.774 29.427 1.00 88.81 385 LEU A CA 1
ATOM 3071 C C . LEU A 1 385 ? -26.515 16.575 29.822 1.00 88.81 385 LEU A C 1
ATOM 3073 O O . LEU A 1 385 ? -25.766 15.959 29.070 1.00 88.81 385 LEU A O 1
ATOM 3077 N N . GLU A 1 386 ? -26.108 17.044 31.000 1.00 90.56 386 GLU A N 1
ATOM 3078 C CA . GLU A 1 386 ? -24.750 16.882 31.521 1.00 90.56 386 GLU A CA 1
ATOM 3079 C C . GLU A 1 386 ? -24.420 15.403 31.756 1.00 90.56 386 GLU A C 1
ATOM 3081 O O . GLU A 1 386 ? -23.343 14.940 31.378 1.00 90.56 386 GLU A O 1
ATOM 3086 N N . ARG A 1 387 ? -25.365 14.631 32.310 1.00 90.44 387 ARG A N 1
ATOM 3087 C CA . ARG A 1 387 ? -25.225 13.178 32.478 1.00 90.44 387 ARG A CA 1
ATOM 3088 C C . ARG A 1 387 ? -25.041 12.479 31.133 1.00 90.44 387 ARG A C 1
ATOM 3090 O O . ARG A 1 387 ? -24.137 11.657 31.003 1.00 90.44 387 ARG A O 1
ATOM 3097 N N . ALA A 1 388 ? -25.852 12.832 30.136 1.00 91.88 388 ALA A N 1
ATOM 3098 C CA . ALA A 1 388 ? -25.729 12.290 28.786 1.00 91.88 388 ALA A CA 1
ATOM 3099 C C . ALA A 1 388 ? -24.384 12.671 28.144 1.00 91.88 388 ALA A C 1
ATOM 3101 O O . ALA A 1 388 ? -23.697 11.810 27.603 1.00 91.88 388 ALA A O 1
ATOM 3102 N N . ALA A 1 389 ? -23.961 13.934 28.248 1.00 90.56 389 ALA A N 1
ATOM 3103 C CA . ALA A 1 389 ? -22.681 14.392 27.712 1.00 90.56 389 ALA A CA 1
ATOM 3104 C C . ALA A 1 389 ? -21.494 13.651 28.350 1.00 90.56 389 ALA A C 1
ATOM 3106 O O . ALA A 1 389 ? -20.632 13.157 27.627 1.00 90.56 389 ALA A O 1
ATOM 3107 N N . LYS A 1 390 ? -21.481 13.500 29.683 1.00 91.69 390 LYS A N 1
ATOM 3108 C CA . LYS A 1 390 ? -20.452 12.736 30.411 1.00 91.69 390 LYS A CA 1
ATOM 3109 C C . LYS A 1 390 ? -20.422 11.265 29.994 1.00 91.69 390 LYS A C 1
ATOM 3111 O O . LYS A 1 390 ? -19.349 10.721 29.757 1.00 91.69 390 LYS A O 1
ATOM 3116 N N . ALA A 1 391 ? -21.586 10.626 29.885 1.00 89.19 391 ALA A N 1
ATOM 3117 C CA . ALA A 1 391 ? -21.681 9.210 29.534 1.00 89.19 391 ALA A CA 1
ATOM 3118 C C . ALA A 1 391 ? -21.231 8.917 28.093 1.00 89.19 391 ALA A C 1
ATOM 3120 O O . ALA A 1 391 ? -20.631 7.870 27.834 1.00 89.19 391 ALA A O 1
ATOM 3121 N N . GLU A 1 392 ? -21.517 9.832 27.165 1.00 91.50 392 GLU A N 1
ATOM 3122 C CA . GLU A 1 392 ? -21.258 9.635 25.737 1.00 91.50 392 GLU A CA 1
ATOM 3123 C C . GLU A 1 392 ? -19.911 10.190 25.268 1.00 91.50 392 GLU A C 1
ATOM 3125 O O . GLU A 1 392 ? -19.464 9.833 24.180 1.00 91.50 392 GLU A O 1
ATOM 3130 N N . MET A 1 393 ? -19.202 10.976 26.087 1.00 90.56 393 MET A N 1
ATOM 3131 C CA . MET A 1 393 ? -17.889 11.522 25.718 1.00 90.56 393 MET A CA 1
ATOM 3132 C C . MET A 1 393 ? -16.855 10.442 25.364 1.00 90.56 393 MET A C 1
ATOM 3134 O O . MET A 1 393 ? -15.956 10.685 24.569 1.00 90.56 393 MET A O 1
ATOM 3138 N N . LYS A 1 394 ? -17.025 9.211 25.862 1.00 84.44 394 LYS A N 1
ATOM 3139 C CA . LYS A 1 394 ? -16.214 8.037 25.488 1.00 84.44 394 LYS A CA 1
ATOM 3140 C C . LYS A 1 394 ? -16.170 7.744 23.980 1.00 84.44 394 LYS A C 1
ATOM 3142 O O . LYS A 1 394 ? -15.299 7.001 23.542 1.00 84.44 394 LYS A O 1
ATOM 3147 N N . CYS A 1 395 ? -17.103 8.276 23.182 1.00 83.88 395 CYS A N 1
ATOM 3148 C CA . CYS A 1 395 ? -17.045 8.136 21.727 1.00 83.88 395 CYS A CA 1
ATOM 3149 C C . CYS A 1 395 ? -15.978 9.032 21.077 1.00 83.88 395 CYS A C 1
ATOM 3151 O O . CYS A 1 395 ? -15.623 8.801 19.924 1.00 83.88 395 CYS A O 1
ATOM 3153 N N . MET A 1 396 ? -15.483 10.051 21.787 1.00 87.00 396 MET A N 1
ATOM 3154 C CA . MET A 1 396 ? -14.438 10.962 21.325 1.00 87.00 396 MET A CA 1
ATOM 3155 C C . MET A 1 396 ? -13.064 10.320 21.522 1.00 87.00 396 MET A C 1
ATOM 3157 O O . MET A 1 396 ? -12.416 10.498 22.548 1.00 87.00 396 MET A O 1
ATOM 3161 N N . THR A 1 397 ? -12.637 9.540 20.533 1.00 85.44 397 THR A N 1
ATOM 3162 C CA . THR A 1 397 ? -11.344 8.843 20.531 1.00 85.44 397 THR A CA 1
ATOM 3163 C C . THR A 1 397 ? -10.387 9.454 19.508 1.00 85.44 397 THR A C 1
ATOM 3165 O O . THR A 1 397 ? -10.828 10.067 18.534 1.00 85.44 397 THR A O 1
ATOM 3168 N N . SER A 1 398 ? -9.077 9.252 19.678 1.00 80.50 398 SER A N 1
ATOM 3169 C CA . SER A 1 398 ? -8.064 9.662 18.689 1.00 80.50 398 SER A CA 1
ATOM 3170 C C . SER A 1 398 ? -8.321 9.041 17.311 1.00 80.50 398 SER A C 1
ATOM 3172 O O . SER A 1 398 ? -8.138 9.697 16.289 1.00 80.50 398 SER A O 1
ATOM 3174 N N . VAL A 1 399 ? -8.861 7.818 17.282 1.00 75.69 399 VAL A N 1
ATOM 3175 C CA . VAL A 1 399 ? -9.322 7.128 16.065 1.00 75.69 399 VAL A CA 1
ATOM 3176 C C . VAL A 1 399 ? -10.430 7.915 15.366 1.00 75.69 399 VAL A C 1
ATOM 3178 O O . VAL A 1 399 ? -10.406 8.087 14.146 1.00 75.69 399 VAL A O 1
ATOM 3181 N N . LEU A 1 400 ? -11.433 8.384 16.120 1.00 81.00 400 LEU A N 1
ATOM 3182 C CA . LEU A 1 400 ? -12.519 9.181 15.556 1.00 81.00 400 LEU A CA 1
ATOM 3183 C C . LEU A 1 400 ? -11.970 10.485 14.971 1.00 81.00 400 LEU A C 1
ATOM 3185 O O . LEU A 1 400 ? -12.306 10.815 13.836 1.00 81.00 400 LEU A O 1
ATOM 3189 N N . VAL A 1 401 ? -11.110 11.180 15.720 1.00 85.38 401 VAL A N 1
ATOM 3190 C CA . VAL A 1 401 ? -10.491 12.438 15.280 1.00 85.38 401 VAL A CA 1
ATOM 3191 C C . VAL A 1 401 ? -9.685 12.225 13.999 1.00 85.38 401 VAL A C 1
ATOM 3193 O O . VAL A 1 401 ? -9.939 12.913 13.016 1.00 85.38 401 VAL A O 1
ATOM 3196 N N . SER A 1 402 ? -8.824 11.207 13.947 1.00 78.25 402 SER A N 1
ATOM 3197 C CA . SER A 1 402 ? -7.998 10.886 12.771 1.00 78.25 402 SER A CA 1
ATOM 3198 C C . SER A 1 402 ? -8.835 10.550 11.532 1.00 78.25 402 SER A C 1
ATOM 3200 O O . SER A 1 402 ? -8.520 10.957 10.412 1.00 78.25 402 SER A O 1
ATOM 3202 N N . ARG A 1 403 ? -9.965 9.852 11.708 1.00 76.19 403 ARG A N 1
ATOM 3203 C CA . ARG A 1 403 ? -10.908 9.592 10.606 1.00 76.19 403 ARG A CA 1
ATOM 3204 C C . ARG A 1 403 ? -11.557 10.875 10.087 1.00 76.19 403 ARG A C 1
ATOM 3206 O O . ARG A 1 403 ? -11.781 10.984 8.881 1.00 76.19 403 ARG A O 1
ATOM 3213 N N . MET A 1 404 ? -11.877 11.820 10.972 1.00 84.44 404 MET A N 1
ATOM 3214 C CA . MET A 1 404 ? -12.464 13.106 10.585 1.00 84.44 404 MET A CA 1
ATOM 3215 C C . MET A 1 404 ? -11.427 14.035 9.949 1.00 84.44 404 MET A C 1
ATOM 3217 O O . MET A 1 404 ? -11.736 14.653 8.938 1.00 84.44 404 MET A O 1
ATOM 3221 N N . GLU A 1 405 ? -10.189 14.055 10.442 1.00 81.81 405 GLU A N 1
ATOM 3222 C CA . GLU A 1 405 ? -9.027 14.705 9.811 1.00 81.81 405 GLU A CA 1
ATOM 3223 C C . GLU A 1 405 ? -8.851 14.239 8.359 1.00 81.81 405 GLU A C 1
ATOM 3225 O O . GLU A 1 405 ? -8.880 15.043 7.425 1.00 81.81 405 GLU A O 1
ATOM 3230 N N . LEU A 1 406 ? -8.791 12.921 8.134 1.00 74.88 406 LEU A N 1
ATOM 3231 C CA . LEU A 1 406 ? -8.680 12.344 6.791 1.00 74.88 406 LEU A CA 1
ATOM 3232 C C . LEU A 1 406 ? -9.897 12.656 5.904 1.00 74.88 406 LEU A C 1
ATOM 3234 O O . LEU A 1 406 ? -9.792 12.738 4.677 1.00 74.88 406 LEU A O 1
ATOM 3238 N N . HIS A 1 407 ? -11.081 12.796 6.500 1.00 74.12 407 HIS A N 1
ATOM 3239 C CA . HIS A 1 407 ? -12.267 13.224 5.770 1.00 74.12 407 HIS A CA 1
ATOM 3240 C C . HIS A 1 407 ? -12.154 14.694 5.341 1.00 74.12 407 HIS A C 1
ATOM 3242 O O . HIS A 1 407 ? -12.397 15.004 4.171 1.00 74.12 407 HIS A O 1
ATOM 3248 N N . CYS A 1 408 ? -11.744 15.570 6.259 1.00 80.38 408 CYS A N 1
ATOM 3249 C CA . CYS A 1 408 ? -11.590 17.006 6.050 1.00 80.38 408 CYS A CA 1
ATOM 3250 C C . CYS A 1 408 ? -10.429 17.357 5.118 1.00 80.38 408 CYS A C 1
ATOM 3252 O O . CYS A 1 408 ? -10.548 18.331 4.377 1.00 80.38 408 CYS A O 1
ATOM 3254 N N . SER A 1 409 ? -9.361 16.554 5.055 1.00 78.94 409 SER A N 1
ATOM 3255 C CA . SER A 1 409 ? -8.217 16.808 4.162 1.00 78.94 409 SER A CA 1
ATOM 3256 C C . SER A 1 409 ? -8.633 16.951 2.694 1.00 78.94 409 SER A C 1
ATOM 3258 O O . SER A 1 409 ? -8.094 17.772 1.959 1.00 78.94 409 SER A O 1
ATOM 3260 N N . LYS A 1 410 ? -9.680 16.231 2.273 1.00 70.75 410 LYS A N 1
ATOM 3261 C CA . LYS A 1 410 ? -10.270 16.352 0.931 1.00 70.75 410 LYS A CA 1
ATOM 3262 C C . LYS A 1 410 ? -10.850 17.739 0.681 1.00 70.75 410 LYS A C 1
ATOM 3264 O O . LYS A 1 410 ? -10.712 18.260 -0.419 1.00 70.75 410 LYS A O 1
ATOM 3269 N N . ALA A 1 411 ? -11.524 18.300 1.681 1.00 79.81 411 ALA A N 1
ATOM 3270 C CA . ALA A 1 411 ? -12.097 19.633 1.600 1.00 79.81 411 ALA A CA 1
ATOM 3271 C C . ALA A 1 411 ? -11.003 20.705 1.679 1.00 79.81 411 ALA A C 1
ATOM 3273 O O . ALA A 1 411 ? -11.028 21.653 0.907 1.00 79.81 411 ALA A O 1
ATOM 3274 N N . VAL A 1 412 ? -9.988 20.511 2.526 1.00 80.31 412 VAL A N 1
ATOM 3275 C CA . VAL A 1 412 ? -8.818 21.402 2.590 1.00 80.31 412 VAL A CA 1
ATOM 3276 C C . VAL A 1 412 ? -8.091 21.455 1.241 1.00 80.31 412 VAL A C 1
ATOM 3278 O O . VAL A 1 412 ? -7.828 22.544 0.737 1.00 80.31 412 VAL A O 1
ATOM 3281 N N . ASN A 1 413 ? -7.849 20.306 0.605 1.00 80.00 413 ASN A N 1
ATOM 3282 C CA . ASN A 1 413 ? -7.212 20.248 -0.714 1.00 80.00 413 ASN A CA 1
ATOM 3283 C C . ASN A 1 413 ? -8.093 20.879 -1.802 1.00 80.00 413 ASN A C 1
ATOM 3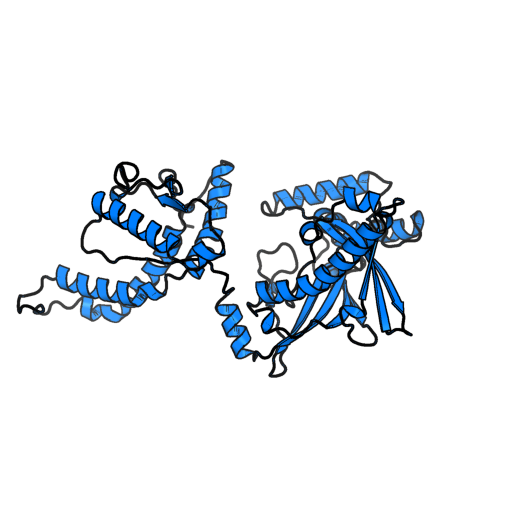285 O O . ASN A 1 413 ? -7.611 21.682 -2.593 1.00 80.00 413 ASN A O 1
ATOM 3289 N N . ALA A 1 414 ? -9.401 20.592 -1.803 1.00 75.94 414 ALA A N 1
ATOM 3290 C CA . ALA A 1 414 ? -10.340 21.231 -2.724 1.00 75.94 414 ALA A CA 1
ATOM 3291 C C . ALA A 1 414 ? -10.357 22.762 -2.562 1.00 75.94 414 ALA A C 1
ATOM 3293 O O . ALA A 1 414 ? -10.383 23.483 -3.557 1.00 75.94 414 ALA A O 1
ATOM 3294 N N . ALA A 1 415 ? -10.291 23.264 -1.324 1.00 81.44 415 ALA A N 1
ATOM 3295 C CA . ALA A 1 415 ? -10.191 24.691 -1.041 1.00 81.44 415 ALA A CA 1
ATOM 3296 C C . ALA A 1 415 ? -8.888 25.293 -1.590 1.00 81.44 415 ALA A C 1
ATOM 3298 O O . ALA A 1 415 ? -8.925 26.361 -2.198 1.00 81.44 415 ALA A O 1
ATOM 3299 N N . ALA A 1 416 ? -7.756 24.601 -1.414 1.00 78.88 416 ALA A N 1
ATOM 3300 C CA . ALA A 1 416 ? -6.454 25.030 -1.928 1.00 78.88 416 ALA A CA 1
ATOM 3301 C C . ALA A 1 416 ? -6.422 25.101 -3.466 1.00 78.88 416 ALA A C 1
ATOM 3303 O O . ALA A 1 416 ? -5.757 25.963 -4.035 1.00 78.88 416 ALA A O 1
ATOM 3304 N N . GLU A 1 417 ? -7.182 24.235 -4.134 1.00 82.69 417 GLU A N 1
ATOM 3305 C CA . GLU A 1 417 ? -7.311 24.180 -5.595 1.00 82.69 417 GLU A CA 1
ATOM 3306 C C . GLU A 1 417 ? -8.429 25.088 -6.149 1.00 82.69 417 GLU A C 1
ATOM 3308 O O . GLU A 1 417 ? -8.663 25.119 -7.358 1.00 82.69 417 GLU A O 1
ATOM 3313 N N . GLY A 1 418 ? -9.142 25.832 -5.294 1.00 81.69 418 GLY A N 1
ATOM 3314 C CA . GLY A 1 418 ? -10.246 26.707 -5.707 1.00 81.69 418 GLY A CA 1
ATOM 3315 C C . GLY A 1 418 ? -11.500 25.961 -6.185 1.00 81.69 418 GLY A C 1
ATOM 3316 O O . GLY A 1 418 ? -12.337 26.530 -6.888 1.00 81.69 418 GLY A O 1
ATOM 3317 N N . ILE A 1 419 ? -11.649 24.688 -5.818 1.00 78.81 419 ILE A N 1
ATOM 3318 C CA . ILE A 1 419 ? -12.788 23.847 -6.187 1.00 78.81 419 ILE A CA 1
ATOM 3319 C C . ILE A 1 419 ? -13.978 24.160 -5.271 1.00 78.81 419 ILE A C 1
ATOM 3321 O O . ILE A 1 419 ? -13.858 24.204 -4.047 1.00 78.81 419 ILE A O 1
ATOM 3325 N N . ALA A 1 420 ? -15.164 24.333 -5.861 1.00 76.75 420 ALA A N 1
ATOM 3326 C CA . ALA A 1 420 ? -16.393 24.565 -5.107 1.00 76.75 420 ALA A CA 1
ATOM 3327 C C . ALA A 1 420 ? -16.744 23.361 -4.211 1.00 76.75 420 ALA A C 1
ATOM 3329 O O . ALA A 1 420 ? -16.850 22.225 -4.677 1.00 76.75 420 ALA A O 1
ATOM 3330 N N . MET A 1 421 ? -16.980 23.623 -2.925 1.00 71.56 421 MET A N 1
ATOM 3331 C CA . MET A 1 421 ? -17.318 22.610 -1.923 1.00 71.56 421 MET A CA 1
ATOM 3332 C C . MET A 1 421 ? -18.775 22.739 -1.476 1.00 71.56 421 MET A C 1
ATOM 3334 O O . MET A 1 421 ? -19.318 23.840 -1.404 1.00 71.56 421 MET A O 1
ATOM 3338 N N . VAL A 1 422 ? -19.405 21.616 -1.124 1.00 66.19 422 VAL A N 1
ATOM 3339 C CA . VAL A 1 422 ? -20.779 21.577 -0.598 1.00 66.19 422 VAL A CA 1
ATOM 3340 C C . VAL A 1 422 ? -20.765 20.958 0.795 1.00 66.19 422 VAL A C 1
ATOM 3342 O O . VAL A 1 422 ? -20.233 19.866 0.983 1.00 66.19 422 VAL A O 1
ATOM 3345 N N . TYR A 1 423 ? -21.369 21.644 1.764 1.00 57.34 423 TYR A N 1
ATOM 3346 C CA . TYR A 1 423 ? -21.553 21.139 3.124 1.00 57.34 423 TYR A CA 1
ATOM 3347 C C . TYR A 1 423 ? -22.914 20.443 3.264 1.00 57.34 423 TYR A C 1
ATOM 3349 O O . TYR A 1 423 ? -23.929 21.011 2.870 1.00 57.34 423 TYR A O 1
ATOM 3357 N N . GLY A 1 424 ? -22.940 19.240 3.849 1.00 52.12 424 GLY A N 1
ATOM 3358 C CA . GLY A 1 424 ? -24.177 18.576 4.283 1.00 52.12 424 GLY A CA 1
ATOM 3359 C C . GLY A 1 424 ? -25.064 17.996 3.174 1.00 52.12 424 GLY A C 1
ATOM 3360 O O . GLY A 1 424 ? -26.237 18.356 3.093 1.00 52.12 424 GLY A O 1
ATOM 3361 N N . LYS A 1 425 ? -24.536 17.077 2.357 1.00 36.44 425 LYS A N 1
ATOM 3362 C CA . LYS A 1 425 ? -25.380 16.145 1.589 1.00 36.44 425 LYS A CA 1
ATOM 3363 C C . LYS A 1 425 ? -25.581 14.838 2.335 1.00 36.44 425 LYS A C 1
ATOM 3365 O O . LYS A 1 425 ? -24.571 14.324 2.866 1.00 36.44 425 LYS A O 1
#

Secondary structure (DSSP, 8-state):
-BPPHHHHT-EEEEEEEEEEPGGGEEEEE-GGGSPPPPSSHHHHHHHHHHHHHHHHH-TT----EEEEEEEEEEETTTTEEEEEEEEEEHHHHHHHTTBTTHHHHHHHHHHHHS-TTTT---B-EEEEEEEETTS-B--EE--TTSSSSTT-EE-SEE---GGGGT--HHHHHTTTSTT-HHHHHHHHHHHHHHHHHHHHHHHHHHH---GGGBPPPEEEEEEEETTTTEEEEEEEEEESS-HHHHHHHHHH--TT----------SSPPPHHHHHHHHHHHHHHHHHSHHHHHH-TT--EEEEE---GGGTT-TTTSPP-TTEEEEEPPTT-GGG-HHHHHHHHHHHHHHHHHHHTHHHHH--S--B-TTSPBPPHHHHHHHHHHHHHHHHGGG--HHHHHHHHHHHHHHHHHHHTT-------

InterPro domains:
  IPR015797 NUDIX hydrolase-like domain superfamily [SSF55811] (119-214)
  IPR036397 Ribonuclease H superfamily [G3DSA:3.30.420.10] (251-415)
  IPR038717 Tc1-like transposase, DDE domain [PF13358] (265-353)
  IPR055295 Uridine diphosphate glucose pyrophosphatase NUDT22/Nudix hydrolase 9-like [PTHR31835] (15-255)

Foldseek 3Di:
DFDDQVQQPDWDWDWQPDWAFLVQEFEAFAQQLAADDDPPVVLVVQLVVVLVVVCVVPVPDDKAKFKAFQDWDADPVSRHIYTYIYMDMPSQQRSEVRDPCPVVCQVCCCVPPVRSLRRHRLGEKEFEQEAEPVGDGDWDAADQPDPHDHRDIGGQITGQHCVVLPDDSVVNNCCPPPPNVVVSRSSRSVSSVSRQVRSLVSCCQQQVQHSVQKDRWIWTTWMQGGPSGRTYTYTYIYGHHDPVRSVVSNVVGHPPLLDDDDDDDDDDDQAQLNVQVVVQVVVVVCCPDPSCVPPVPPAAAEAEDEPPNNNPCSVVNHDDDPRYHYHYDDPPLVLLPLVNQVVVQLVVQLVVQCVVCVVQLVDPDFDADPVRHTDDSVRSNVVSSVVSSVVSCVSPDSVSSVVSNVSSVVVVVCVVVVHDDDPDD

pLDDT: mean 88.29, std 9.93, range [36.44, 98.62]

Radius of gyration: 28.35 Å; Cα contacts (8 Å, |Δi|>4): 674; chains: 1; bounding box: 76×66×82 Å

Nearest PDB structures (foldseek):
  5lor-assembly1_A  TM=8.733E-01  e=4.557E-22  Homo sapiens
  5r53-assembly1_A  TM=8.870E-01  e=4.256E-21  Homo sapiens
  5lf9-assembly1_A  TM=8.729E-01  e=5.384E-21  Homo sapiens
  5lou-assembly1_A  TM=8.976E-01  e=5.333E-20  Homo sapiens
  5lor-assembly1_B  TM=8.830E-01  e=4.470E-20  Homo sapiens